Protein AF-A0AB36DTV5-F1 (afdb_monomer)

Secondary structure (DSSP, 8-state):
-----------THHHHHHHHHHHHHHHHHHHHHTHHHHHHTTTT-HHHHHHHHHHHHHHHHHHT-TT--HHHHHHHHHHHHHHHHHHHHHHHHHHHHTHHHHHHHHHHHHHHTTHHHHHHTT-SGGGHHHHHHHHHHHHHHHHHHHH-SS-SSSPPPPHHHHHHHHHHHHHHHHTHHHHHHHHHHHHHS-EEE---GGGEES--SSSSSSPPSS------SS--PEEETTEEE----SS----EE--SSSPPEE-S--TTS-GGG-PPPP-----B---STT-EEEEEEEE-S-SEEEEEEEEE-SSTT--B--EEEETT--SPEEPP-SS-SSSS-S---TT--EEEEEEEES--SEEEEEEEEPPTT-BPPEE--EEEES-SSSSHHHHHHHHHHHHHHHHHTT--

Mean predicted aligned error: 14.03 Å

Solvent-accessible surface area (backbone atoms only — not comparable to full-atom values): 23796 Å² total; per-residue (Å²): 131,86,87,83,88,75,82,82,77,88,75,63,70,62,60,52,53,53,50,50,36,51,52,47,50,52,53,40,49,56,57,55,71,43,46,64,72,61,43,63,78,26,68,54,26,40,35,59,28,50,55,47,50,50,40,49,52,53,35,45,59,54,70,73,45,91,86,68,51,58,64,58,48,49,50,37,38,53,51,38,56,49,45,55,55,50,46,54,49,49,52,53,53,49,44,69,78,36,46,67,37,54,52,28,51,52,52,34,56,57,59,57,69,46,47,64,64,59,53,64,74,36,74,54,74,49,30,44,46,50,41,53,55,51,50,53,41,53,48,60,41,49,53,52,64,72,50,20,67,35,34,75,70,77,80,55,72,54,38,67,59,42,42,46,39,40,46,54,41,51,58,49,59,76,42,41,68,61,40,51,50,49,11,48,38,22,62,78,50,56,49,77,41,76,68,57,76,88,36,52,42,63,69,49,78,84,70,66,50,85,75,69,70,78,78,70,100,63,81,73,93,63,85,79,68,45,74,68,79,96,46,80,43,71,79,94,71,66,70,86,73,99,57,55,61,50,88,65,101,74,62,46,76,55,70,98,77,71,93,85,72,80,76,88,69,74,72,87,81,80,93,81,73,62,75,50,59,51,81,47,90,78,16,32,42,52,46,77,48,78,38,35,35,45,49,42,34,28,42,34,27,43,41,40,55,87,48,70,84,55,55,37,30,43,26,35,25,59,59,91,44,87,66,74,43,76,59,67,35,73,97,50,98,55,82,43,39,80,49,58,52,96,89,48,83,43,69,39,71,42,81,44,71,77,55,48,83,36,74,39,40,37,39,36,37,52,49,90,94,38,39,43,46,34,37,41,47,35,34,35,22,52,54,92,72,87,45,63,70,52,54,46,42,59,59,41,47,60,53,46,55,62,52,58,70,72,78,113

Nearest PDB structures (foldseek):
  5by3-assembly1_A  TM=5.494E-01  e=1.266E-03  Bacteroides thetaiotaomicron VPI-5482
  6ueh-assembly1_A  TM=5.406E-01  e=1.495E-03  metagenome
  6za2-assembly1_A  TM=4.909E-01  e=7.029E-03  Porphyromonas gingivalis ATCC 33277
  6za2-assembly1_B  TM=4.774E-01  e=4.274E-03  Porphyromonas gingivalis ATCC 33277
  4xup-assembly1_A  TM=4.650E-01  e=4.696E-01  Paenibacillus barcinonensis

InterPro domains:
  IPR008692 Haemagglutinin, Mycoplasma [PF05692] (190-335)

Foldseek 3Di:
DDDDDDDPDDPCPPVVQVVLLVVLLVLLVVLLVCLVVLLVVCLLAVQLSVQLVVLSVVLVVQSPDPPDGSVSSVVSSVSNVVSSVVSVVVVVVLCVVPVLQVVLLVLLVVLLVCLCVQLVVQPDQFQVLLSVVLVVLSVQSVVLSVCGQHHSDDDGDDSVSSNVSSCVNVVSSVCVVVLVVQSVCQAPHWDWFFFDPVQKDPQDPVNVDDDWQPDDLDPDPDDDWDDDDPDTDDDDDGDDDPFDWDDDPDTDTDDPDDDDDDPPDPDDDDDFGDWDWQADDPMKGKDKDWHSTPQKKKKKWWWFAPDQPFQAWKWKDKAPRPDTHTFDFDDDPPRHDGGDDSPDTGMTIDMHGRDDHTMMMMMMDTPPPGTHITIGIMIMHRDDDPPPVVVCCVVVVVVVVVVVVNVD

Structure (mmCIF, N/CA/C/O backbone):
data_AF-A0AB36DTV5-F1
#
_entry.id   AF-A0AB36DTV5-F1
#
loop_
_atom_site.group_PDB
_atom_site.id
_atom_site.type_symbol
_atom_site.label_atom_id
_atom_site.label_alt_id
_atom_site.label_comp_id
_atom_site.label_asym_id
_atom_site.label_entity_id
_atom_site.label_seq_id
_atom_site.pdbx_PDB_ins_code
_atom_site.Cartn_x
_atom_site.Cartn_y
_atom_site.Cartn_z
_atom_site.occupancy
_atom_site.B_iso_or_equiv
_atom_site.auth_seq_id
_atom_site.auth_comp_id
_atom_site.auth_asym_id
_atom_site.auth_atom_id
_atom_site.pdbx_PDB_model_num
ATOM 1 N N . MET A 1 1 ? -66.878 4.041 83.304 1.00 36.97 1 MET A N 1
ATOM 2 C CA . MET A 1 1 ? -67.177 2.780 82.594 1.00 36.97 1 MET A CA 1
ATOM 3 C C . MET A 1 1 ? -67.131 3.068 81.104 1.00 36.97 1 MET A C 1
ATOM 5 O O . MET A 1 1 ? -67.757 4.046 80.732 1.00 36.97 1 MET A O 1
ATOM 9 N N . ASN A 1 2 ? -66.388 2.243 80.349 1.00 41.34 2 ASN A N 1
ATOM 10 C CA . ASN A 1 2 ? -66.365 2.016 78.887 1.00 41.34 2 ASN A CA 1
ATOM 11 C C . ASN A 1 2 ? -66.305 3.250 77.961 1.00 41.34 2 ASN A C 1
ATOM 13 O O . ASN A 1 2 ? -67.138 4.134 78.042 1.00 41.34 2 ASN A O 1
ATOM 17 N N . GLY A 1 3 ? -65.364 3.385 77.027 1.00 46.09 3 GLY A N 1
ATOM 18 C CA . GLY A 1 3 ? -64.734 2.364 76.187 1.00 46.09 3 GLY A CA 1
ATOM 19 C C . GLY A 1 3 ? -65.047 2.725 74.730 1.00 46.09 3 GLY A C 1
ATOM 20 O O . GLY A 1 3 ? -66.216 2.868 74.387 1.00 46.09 3 GLY A O 1
ATOM 21 N N . GLY A 1 4 ? -64.024 2.921 73.899 1.00 38.12 4 GLY A N 1
ATOM 22 C CA . GLY A 1 4 ? -64.195 3.335 72.503 1.00 38.12 4 GLY A CA 1
ATOM 23 C C . GLY A 1 4 ? -62.868 3.626 71.816 1.00 38.12 4 GLY A C 1
ATOM 24 O O . GLY A 1 4 ? -62.626 4.745 71.382 1.00 38.12 4 GLY A O 1
ATOM 25 N N . ASP A 1 5 ? -62.000 2.619 71.794 1.00 51.59 5 ASP A N 1
ATOM 26 C CA . ASP A 1 5 ? -60.776 2.571 71.004 1.00 51.59 5 ASP A CA 1
ATOM 27 C C . ASP A 1 5 ? -61.141 2.143 69.573 1.00 51.59 5 ASP A C 1
ATOM 29 O O . ASP A 1 5 ? -61.603 1.022 69.362 1.00 51.59 5 ASP A O 1
ATOM 33 N N . THR A 1 6 ? -60.972 3.034 68.595 1.00 44.75 6 THR A N 1
ATOM 34 C CA . THR A 1 6 ? -60.858 2.662 67.176 1.00 44.75 6 THR A CA 1
ATOM 35 C C . THR A 1 6 ? -59.797 3.533 66.517 1.00 44.75 6 THR A C 1
ATOM 37 O O . THR A 1 6 ? -60.086 4.524 65.845 1.00 44.75 6 THR A O 1
ATOM 40 N N . ASN A 1 7 ? -58.546 3.140 66.732 1.00 41.72 7 ASN A N 1
ATOM 41 C CA . ASN A 1 7 ? -57.422 3.473 65.873 1.00 41.72 7 ASN A CA 1
ATOM 42 C C . ASN A 1 7 ? -57.730 3.040 64.422 1.00 41.72 7 ASN A C 1
ATOM 44 O O . ASN A 1 7 ? -58.005 1.863 64.171 1.00 41.72 7 ASN A O 1
ATOM 48 N N . ALA A 1 8 ? -57.698 3.972 63.466 1.00 47.75 8 ALA A N 1
ATOM 49 C CA . ALA A 1 8 ? -57.822 3.641 62.050 1.00 47.75 8 ALA A CA 1
ATOM 50 C C . ALA A 1 8 ? -56.498 3.032 61.571 1.00 47.75 8 ALA A C 1
ATOM 52 O O . ALA A 1 8 ? -55.472 3.705 61.487 1.00 47.75 8 ALA A O 1
ATOM 53 N N . GLY A 1 9 ? -56.542 1.727 61.306 1.00 42.78 9 GLY A N 1
ATOM 54 C CA . GLY A 1 9 ? -55.411 0.917 60.884 1.00 42.78 9 GLY A CA 1
ATOM 55 C C . GLY A 1 9 ? -54.613 1.529 59.732 1.00 42.78 9 GLY A C 1
ATOM 56 O O . GLY A 1 9 ? -55.143 1.936 58.701 1.00 42.78 9 GLY A O 1
ATOM 57 N N . ASN A 1 10 ? -53.302 1.531 59.935 1.00 47.00 10 ASN A N 1
ATOM 58 C CA . ASN A 1 10 ? -52.252 1.831 58.979 1.00 47.00 10 ASN A CA 1
ATOM 59 C C . ASN A 1 10 ? -52.317 0.868 57.770 1.00 47.00 10 ASN A C 1
ATOM 61 O O . ASN A 1 10 ? -51.747 -0.220 57.804 1.00 47.00 10 ASN A O 1
ATOM 65 N N . GLY A 1 11 ? -53.033 1.258 56.711 1.00 46.38 11 GLY A N 1
ATOM 66 C CA . GLY A 1 11 ? -53.154 0.510 55.449 1.00 46.38 11 GLY A CA 1
ATOM 67 C C . GLY A 1 11 ? -52.071 0.813 54.399 1.00 46.38 11 GLY A C 1
ATOM 68 O O . GLY A 1 11 ? -52.113 0.256 53.309 1.00 46.38 11 GLY A O 1
ATOM 69 N N . GLY A 1 12 ? -51.092 1.680 54.692 1.00 51.25 12 GLY A N 1
ATOM 70 C CA . GLY A 1 12 ? -50.148 2.224 53.697 1.00 51.25 12 GLY A CA 1
ATOM 71 C C . GLY A 1 12 ? -48.904 1.379 53.378 1.00 51.25 12 GLY A C 1
ATOM 72 O O . GLY A 1 12 ? -48.057 1.806 52.594 1.00 51.25 12 GLY A O 1
ATOM 73 N N . GLY A 1 13 ? -48.745 0.198 53.984 1.00 56.84 13 GLY A N 1
ATOM 74 C CA . GLY A 1 13 ? -47.516 -0.601 53.856 1.00 56.84 13 GLY A CA 1
ATOM 75 C C . GLY A 1 13 ? -47.306 -1.249 52.480 1.00 56.84 13 GLY A C 1
ATOM 76 O O . GLY A 1 13 ? -46.171 -1.346 52.016 1.00 56.84 13 GLY A O 1
ATOM 77 N N . MET A 1 14 ? -48.386 -1.672 51.812 1.00 56.47 14 MET A N 1
ATOM 78 C CA . MET A 1 14 ? -48.317 -2.396 50.532 1.00 56.47 14 MET A CA 1
ATOM 79 C C . MET A 1 14 ? -48.154 -1.451 49.331 1.00 56.47 14 MET A C 1
ATOM 81 O O . MET A 1 14 ? -47.335 -1.721 48.451 1.00 56.47 14 MET A O 1
ATOM 85 N N . ASP A 1 15 ? -48.852 -0.309 49.340 1.00 67.31 15 ASP A N 1
ATOM 86 C CA . ASP A 1 15 ? -48.780 0.696 48.270 1.00 67.31 15 ASP A CA 1
ATOM 87 C C . ASP A 1 15 ? -47.385 1.324 48.164 1.00 67.31 15 ASP A C 1
ATOM 89 O O . ASP A 1 15 ? -46.863 1.495 47.063 1.00 67.31 15 ASP A O 1
ATOM 93 N N . ASN A 1 16 ? -46.724 1.585 49.297 1.00 83.69 16 ASN A N 1
ATOM 94 C CA . ASN A 1 16 ? -45.365 2.130 49.311 1.00 83.69 16 ASN A CA 1
ATOM 95 C C . ASN A 1 16 ? -44.334 1.133 48.741 1.00 83.69 16 ASN A C 1
ATOM 97 O O . ASN A 1 16 ? -43.456 1.516 47.971 1.00 83.69 16 ASN A O 1
ATOM 101 N N . ALA A 1 17 ? -44.453 -0.162 49.057 1.00 85.12 17 ALA A N 1
ATOM 102 C CA . ALA A 1 17 ? -43.546 -1.190 48.538 1.00 85.12 17 ALA A CA 1
ATOM 103 C C . ALA A 1 17 ? -43.714 -1.403 47.022 1.00 85.12 17 ALA A C 1
ATOM 105 O O . ALA A 1 17 ? -42.722 -1.512 46.297 1.00 85.12 17 ALA A O 1
ATOM 106 N N . ALA A 1 18 ? -44.958 -1.410 46.531 1.00 86.69 18 ALA A N 1
ATOM 107 C CA . ALA A 1 18 ? -45.256 -1.512 45.104 1.00 86.69 18 ALA A CA 1
ATOM 108 C C . ALA A 1 18 ? -44.757 -0.283 44.322 1.00 86.69 18 ALA A C 1
ATOM 110 O O . ALA A 1 18 ? -44.141 -0.433 43.263 1.00 86.69 18 ALA A O 1
ATOM 111 N N . GLN A 1 19 ? -44.950 0.924 44.865 1.00 90.19 19 GLN A N 1
ATOM 112 C CA . GLN A 1 19 ? -44.425 2.163 44.283 1.00 90.19 19 GLN A CA 1
ATOM 113 C C . GLN A 1 19 ? -42.893 2.172 44.241 1.00 90.19 19 GLN A C 1
ATOM 115 O O . GLN A 1 19 ? -42.313 2.513 43.210 1.00 90.19 19 GLN A O 1
ATOM 120 N N . GLN A 1 20 ? -42.226 1.742 45.316 1.00 91.50 20 GLN A N 1
ATOM 121 C CA . GLN A 1 20 ? -40.767 1.618 45.349 1.00 91.50 20 GLN A CA 1
ATOM 122 C C . GLN A 1 20 ? -40.258 0.620 44.307 1.00 91.50 20 GLN A C 1
ATOM 124 O O . GLN A 1 20 ? -39.312 0.931 43.586 1.00 91.50 20 GLN A O 1
ATOM 129 N N . LEU A 1 21 ? -40.902 -0.547 44.179 1.00 91.69 21 LEU A N 1
ATOM 130 C CA . LEU A 1 21 ? -40.542 -1.552 43.178 1.00 91.69 21 LEU A CA 1
ATOM 131 C C . LEU A 1 21 ? -40.695 -1.012 41.746 1.00 91.69 21 LEU A C 1
ATOM 133 O O . LEU A 1 21 ? -39.813 -1.209 40.906 1.00 91.69 21 LEU A O 1
ATOM 137 N N . ALA A 1 22 ? -41.791 -0.303 41.467 1.00 91.69 22 ALA A N 1
ATOM 138 C CA . ALA A 1 22 ? -42.023 0.335 40.174 1.00 91.69 22 ALA A CA 1
ATOM 139 C C . ALA A 1 22 ? -40.974 1.421 39.877 1.00 91.69 22 ALA A C 1
ATOM 141 O O . ALA A 1 22 ? -40.427 1.464 38.776 1.00 91.69 22 ALA A O 1
ATOM 142 N N . ALA A 1 23 ? -40.636 2.253 40.865 1.00 93.62 23 ALA A N 1
ATOM 143 C CA . ALA A 1 23 ? -39.630 3.300 40.720 1.00 93.62 23 ALA A CA 1
ATOM 144 C C . ALA A 1 23 ? -38.240 2.728 40.393 1.00 93.62 23 ALA A C 1
ATOM 146 O O . ALA A 1 23 ? -37.587 3.197 39.457 1.00 93.62 23 ALA A O 1
ATOM 147 N N . VAL A 1 24 ? -37.797 1.679 41.101 1.00 95.00 24 VAL A N 1
ATOM 148 C CA . VAL A 1 24 ? -36.484 1.061 40.837 1.00 95.00 24 VAL A CA 1
ATOM 149 C C . VAL A 1 24 ? -36.446 0.332 39.491 1.00 95.00 24 VAL A C 1
ATOM 151 O O . VAL A 1 24 ? -35.421 0.376 38.810 1.00 95.00 24 VAL A O 1
ATOM 154 N N . ARG A 1 25 ? -37.566 -0.266 39.050 1.00 94.50 25 ARG A N 1
ATOM 155 C CA . ARG A 1 25 ? -37.704 -0.850 37.703 1.00 94.50 25 ARG A CA 1
ATOM 156 C C . ARG A 1 25 ? -37.562 0.199 36.611 1.00 94.50 25 ARG A C 1
ATOM 158 O O . ARG A 1 25 ? -36.800 -0.011 35.668 1.00 94.50 25 ARG A O 1
ATOM 165 N N . THR A 1 26 ? -38.247 1.331 36.753 1.00 95.94 26 THR A N 1
ATOM 166 C CA . THR A 1 26 ? -38.137 2.454 35.814 1.00 95.94 26 THR A CA 1
ATOM 167 C C . THR A 1 26 ? -36.702 2.966 35.749 1.00 95.94 26 THR A C 1
ATOM 169 O O . THR A 1 26 ? -36.162 3.132 34.660 1.00 95.94 26 THR A O 1
ATOM 172 N N . ALA A 1 27 ? -36.041 3.140 36.897 1.00 97.25 27 ALA A N 1
ATOM 173 C CA . ALA A 1 27 ? -34.662 3.619 36.938 1.00 97.25 27 ALA A CA 1
ATOM 174 C C . ALA A 1 27 ? -33.673 2.649 36.262 1.00 97.25 27 ALA A C 1
ATOM 176 O O . ALA A 1 27 ? -32.831 3.086 35.476 1.00 97.25 27 ALA A O 1
ATOM 177 N N . LEU A 1 28 ? -33.791 1.339 36.518 1.00 97.50 28 LEU A N 1
ATOM 178 C CA . LEU A 1 28 ? -32.968 0.327 35.847 1.00 97.50 28 LEU A CA 1
ATOM 179 C C . LEU A 1 28 ? -33.251 0.274 34.338 1.00 97.50 28 LEU A C 1
ATOM 181 O O . LEU A 1 28 ? -32.319 0.172 33.546 1.00 97.50 28 LEU A O 1
ATOM 185 N N . THR A 1 29 ? -34.517 0.397 33.934 1.00 97.69 29 THR A N 1
ATOM 186 C CA . THR A 1 29 ? -34.919 0.440 32.518 1.00 97.69 29 THR A CA 1
ATOM 187 C C . THR A 1 29 ? -34.280 1.626 31.800 1.00 97.69 29 THR A C 1
ATOM 189 O O . THR A 1 29 ? -33.669 1.450 30.751 1.00 97.69 29 THR A O 1
ATOM 192 N N . THR A 1 30 ? -34.351 2.827 32.383 1.00 98.25 30 THR A N 1
ATOM 193 C CA . THR A 1 30 ? -33.691 4.025 31.840 1.00 98.25 30 THR A CA 1
ATOM 194 C C . THR A 1 30 ? -32.189 3.812 31.689 1.00 98.25 30 THR A C 1
ATOM 196 O O . THR A 1 30 ? -31.621 4.151 30.651 1.00 98.25 30 THR A O 1
ATOM 199 N N . LEU A 1 31 ? -31.546 3.204 32.690 1.00 98.12 31 LEU A N 1
ATOM 200 C CA . LEU A 1 31 ? -30.121 2.905 32.625 1.00 98.12 31 LEU A CA 1
ATOM 201 C C . LEU A 1 31 ? -29.808 1.908 31.504 1.00 98.12 31 LEU A C 1
ATOM 203 O O . LEU A 1 31 ? -28.896 2.151 30.724 1.00 98.12 31 LEU A O 1
ATOM 207 N N . ILE A 1 32 ? -30.584 0.835 31.351 1.00 98.31 32 ILE A N 1
ATOM 208 C CA . ILE A 1 32 ? -30.417 -0.136 30.258 1.00 98.31 32 ILE A CA 1
ATOM 209 C C . ILE A 1 32 ? -30.626 0.521 28.887 1.00 98.31 32 ILE A C 1
ATOM 211 O O . ILE A 1 32 ? -29.872 0.242 27.958 1.00 98.31 32 ILE A O 1
ATOM 215 N N . ASN A 1 33 ? -31.578 1.448 28.763 1.00 98.19 33 ASN A N 1
ATOM 216 C CA . ASN A 1 33 ? -31.827 2.174 27.516 1.00 98.19 33 ASN A CA 1
ATOM 217 C C . ASN A 1 33 ? -30.647 3.072 27.093 1.00 98.19 33 ASN A C 1
ATOM 219 O O . ASN A 1 33 ? -30.537 3.405 25.917 1.00 98.19 33 ASN A O 1
ATOM 223 N N . SER A 1 34 ? -29.723 3.411 28.004 1.00 97.44 34 SER A N 1
ATOM 224 C CA . SER A 1 34 ? -28.478 4.127 27.665 1.00 97.44 34 SER A CA 1
ATOM 225 C C . SER A 1 34 ? -27.406 3.254 26.987 1.00 97.44 34 SER A C 1
ATOM 227 O O . SER A 1 34 ? -26.363 3.769 26.584 1.00 97.44 34 SER A O 1
ATOM 229 N N . ARG A 1 35 ? -27.637 1.936 26.852 1.00 98.19 35 ARG A N 1
ATOM 230 C CA . ARG A 1 35 ? -26.653 0.953 26.364 1.00 98.19 35 ARG A CA 1
ATOM 231 C C . ARG A 1 35 ? -25.946 1.376 25.084 1.00 98.19 35 ARG A C 1
ATOM 233 O O . ARG A 1 35 ? -24.719 1.349 25.052 1.00 98.19 35 ARG A O 1
ATOM 240 N N . THR A 1 36 ? -26.683 1.742 24.037 1.00 97.19 36 THR A N 1
ATOM 241 C CA . THR A 1 36 ? -26.086 2.082 22.734 1.00 97.19 36 THR A CA 1
ATOM 242 C C . THR A 1 36 ? -25.117 3.251 22.874 1.00 97.19 36 THR A C 1
ATOM 244 O O . THR A 1 36 ? -23.942 3.101 22.562 1.00 97.19 36 THR A O 1
ATOM 247 N N . GLN A 1 37 ? -25.568 4.355 23.477 1.00 96.38 37 GLN A N 1
ATOM 248 C CA . GLN A 1 37 ? -24.747 5.548 23.687 1.00 96.38 37 GLN A CA 1
ATOM 249 C C . GLN A 1 37 ? -23.473 5.239 24.482 1.00 96.38 37 GLN A C 1
ATOM 251 O O . GLN A 1 37 ? -22.396 5.699 24.117 1.00 96.38 37 GLN A O 1
ATOM 256 N N . ASN A 1 38 ? -23.578 4.443 25.547 1.00 96.00 38 ASN A N 1
ATOM 257 C CA . ASN A 1 38 ? -22.419 4.132 26.380 1.00 96.00 38 ASN A CA 1
ATOM 258 C C . ASN A 1 38 ? -21.467 3.144 25.699 1.00 96.00 38 ASN A C 1
ATOM 260 O O . ASN A 1 38 ? -20.258 3.306 25.796 1.00 96.00 38 ASN A O 1
ATOM 264 N N . THR A 1 39 ? -21.978 2.138 24.988 1.00 96.81 39 THR A N 1
ATOM 265 C CA . THR A 1 39 ? -21.132 1.141 24.307 1.00 96.81 39 THR A CA 1
ATOM 266 C C . THR A 1 39 ? -20.447 1.689 23.053 1.00 96.81 39 THR A C 1
ATOM 268 O O . THR A 1 39 ? -19.324 1.276 22.762 1.00 96.81 39 THR A O 1
ATOM 271 N N . GLU A 1 40 ? -21.051 2.646 22.341 1.00 96.62 40 GLU A N 1
ATOM 272 C CA . GLU A 1 40 ? -20.458 3.290 21.156 1.00 96.62 40 GLU A CA 1
ATOM 273 C C . GLU A 1 40 ? -19.168 4.066 21.473 1.00 96.62 40 GLU A C 1
ATOM 275 O O . GLU A 1 40 ? -18.277 4.161 20.630 1.00 96.62 40 GLU A O 1
ATOM 280 N N . LEU A 1 41 ? -18.999 4.541 22.711 1.00 96.81 41 LEU A N 1
ATOM 281 C CA . LEU A 1 41 ? -17.781 5.230 23.164 1.00 96.81 41 LEU A CA 1
ATOM 282 C C . LEU A 1 41 ? -16.536 4.328 23.210 1.00 96.81 41 LEU A C 1
ATOM 284 O O . LEU A 1 41 ? -15.420 4.835 23.357 1.00 96.81 41 LEU A O 1
ATOM 288 N N . TYR A 1 42 ? -16.723 3.009 23.114 1.00 97.81 42 TYR A N 1
ATOM 289 C CA . TYR A 1 42 ? -15.676 2.002 23.285 1.00 97.81 42 TYR A CA 1
ATOM 290 C C . TYR A 1 42 ? -15.497 1.107 22.051 1.00 97.81 42 TYR A C 1
ATOM 292 O O . TYR A 1 42 ? -14.882 0.052 22.158 1.00 97.81 42 TYR A O 1
ATOM 300 N N . VAL A 1 43 ? -15.989 1.509 20.872 1.00 96.06 43 VAL A N 1
ATOM 301 C CA . VAL A 1 43 ? -15.868 0.714 19.627 1.00 96.06 43 VAL A CA 1
ATOM 302 C C . VAL A 1 43 ? -14.422 0.393 19.237 1.00 96.06 43 VAL A C 1
ATOM 304 O O . VAL A 1 43 ? -14.162 -0.660 18.669 1.00 96.06 43 VAL A O 1
ATOM 307 N N . ASP A 1 44 ? -13.471 1.264 19.584 1.00 97.69 44 ASP A N 1
ATOM 308 C CA . ASP A 1 44 ? -12.039 1.023 19.372 1.00 97.69 44 ASP A CA 1
ATOM 309 C C . ASP A 1 44 ? -11.400 0.178 20.499 1.00 97.69 44 ASP A C 1
ATOM 311 O O . ASP A 1 44 ? -10.215 -0.120 20.432 1.00 97.69 44 ASP A O 1
ATOM 315 N N . TYR A 1 45 ? -12.149 -0.223 21.530 1.00 97.62 45 TYR A N 1
ATOM 316 C CA . TYR A 1 45 ? -11.672 -0.966 22.705 1.00 97.62 45 TYR A CA 1
ATOM 317 C C . TYR A 1 45 ? -12.571 -2.181 22.955 1.00 97.62 45 TYR A C 1
ATOM 319 O O . TYR A 1 45 ? -13.264 -2.268 23.970 1.00 97.62 45 TYR A O 1
ATOM 327 N N . THR A 1 46 ? -12.620 -3.105 21.998 1.00 97.06 46 THR A N 1
ATOM 328 C CA . THR A 1 46 ? -13.658 -4.151 21.954 1.00 97.06 46 THR A CA 1
ATOM 329 C C . THR A 1 46 ? -13.725 -5.033 23.203 1.00 97.06 46 THR A C 1
ATOM 331 O O . THR A 1 46 ? -14.813 -5.459 23.574 1.00 97.06 46 THR A O 1
ATOM 334 N N . LYS A 1 47 ? -12.620 -5.264 23.916 1.00 97.50 47 LYS A N 1
ATOM 335 C CA . LYS A 1 47 ? -12.604 -5.989 25.197 1.00 97.50 47 LYS A CA 1
ATOM 336 C C . LYS A 1 47 ? -13.247 -5.204 26.345 1.00 97.50 47 LYS A C 1
ATOM 338 O O . LYS A 1 47 ? -14.035 -5.763 27.115 1.00 97.50 47 LYS A O 1
ATOM 343 N N . ILE A 1 48 ? -12.945 -3.911 26.453 1.00 97.94 48 ILE A N 1
ATOM 344 C CA . ILE A 1 48 ? -13.615 -2.999 27.394 1.00 97.94 48 ILE A CA 1
ATOM 345 C C . ILE A 1 48 ? -15.110 -2.915 27.047 1.00 97.94 48 ILE A C 1
ATOM 347 O O . ILE A 1 48 ? -15.959 -3.057 27.929 1.00 97.94 48 ILE A O 1
ATOM 351 N N . GLN A 1 49 ? -15.441 -2.776 25.760 1.00 98.12 49 GLN A N 1
ATOM 352 C CA . GLN A 1 49 ? -16.819 -2.742 25.270 1.00 98.12 49 GLN A CA 1
ATOM 353 C C . GLN A 1 49 ? -17.588 -4.034 25.589 1.00 98.12 49 GLN A C 1
ATOM 355 O O . GLN A 1 49 ? -18.714 -3.964 26.075 1.00 98.12 49 GLN A O 1
ATOM 360 N N . ASP A 1 50 ? -16.988 -5.204 25.360 1.00 97.75 50 ASP A N 1
ATOM 361 C CA . ASP A 1 50 ? -17.580 -6.518 25.646 1.00 97.75 50 ASP A CA 1
ATOM 362 C C . ASP A 1 50 ? -17.893 -6.689 27.140 1.00 97.75 50 ASP A C 1
ATOM 364 O O . ASP A 1 50 ? -18.968 -7.165 27.511 1.00 97.75 50 ASP A O 1
ATOM 368 N N . THR A 1 51 ? -16.999 -6.219 28.014 1.00 97.38 51 THR A N 1
ATOM 369 C CA . THR A 1 51 ? -17.228 -6.222 29.467 1.00 97.38 51 THR A CA 1
ATOM 370 C C . THR A 1 51 ? -18.455 -5.384 29.839 1.00 97.38 51 THR A C 1
ATOM 372 O O . THR A 1 51 ? -19.307 -5.838 30.607 1.00 97.38 51 THR A O 1
ATOM 375 N N . LEU A 1 52 ? -18.587 -4.188 29.256 1.00 98.44 52 LEU A N 1
ATOM 376 C CA . LEU A 1 52 ? -19.746 -3.322 29.472 1.00 98.44 52 LEU A CA 1
ATOM 377 C C . LEU A 1 52 ? -21.036 -3.945 28.914 1.00 98.44 52 LEU A C 1
ATOM 379 O O . LEU A 1 52 ? -22.070 -3.934 29.582 1.00 98.44 52 LEU A O 1
ATOM 383 N N . VAL A 1 53 ? -20.979 -4.533 27.717 1.00 98.31 53 VAL A N 1
ATOM 384 C CA . VAL A 1 53 ? -22.104 -5.246 27.092 1.00 98.31 53 VAL A CA 1
ATOM 385 C C . VAL A 1 53 ? -22.615 -6.370 27.996 1.00 98.31 53 VAL A C 1
ATOM 387 O O . VAL A 1 53 ? -23.815 -6.431 28.262 1.00 98.31 53 VAL A O 1
ATOM 390 N N . LYS A 1 54 ? -21.719 -7.192 28.553 1.00 98.25 54 LYS A N 1
ATOM 391 C CA . LYS A 1 54 ? -22.080 -8.262 29.496 1.00 98.25 54 LYS A CA 1
ATOM 392 C C . LYS A 1 54 ? -22.735 -7.731 30.771 1.00 98.25 54 LYS A C 1
ATOM 394 O O . LYS A 1 54 ? -23.658 -8.361 31.283 1.00 98.25 54 LYS A O 1
ATOM 399 N N . ALA A 1 55 ? -22.303 -6.573 31.273 1.00 98.44 55 ALA A N 1
ATOM 400 C CA . ALA A 1 55 ? -22.940 -5.934 32.424 1.00 98.44 55 ALA A CA 1
ATOM 401 C C . ALA A 1 55 ? -24.375 -5.476 32.106 1.00 98.44 55 ALA A C 1
ATOM 403 O O . ALA A 1 55 ? -25.284 -5.696 32.910 1.00 98.44 55 ALA A O 1
ATOM 404 N N . TYR A 1 56 ? -24.599 -4.901 30.920 1.00 98.69 56 TYR A N 1
ATOM 405 C CA . TYR A 1 56 ? -25.943 -4.566 30.442 1.00 98.69 56 TYR A CA 1
ATOM 406 C C . TYR A 1 56 ? -26.830 -5.803 30.281 1.00 98.69 56 TYR A C 1
ATOM 408 O O . TYR A 1 56 ? -27.983 -5.783 30.714 1.00 98.69 56 TYR A O 1
ATOM 416 N N . ASP A 1 57 ? -26.305 -6.880 29.695 1.00 98.31 57 ASP A N 1
ATOM 417 C CA . ASP A 1 57 ? -27.051 -8.128 29.510 1.00 98.31 57 ASP A CA 1
ATOM 418 C C . ASP A 1 57 ? -27.422 -8.760 30.860 1.00 98.31 57 ASP A C 1
ATOM 420 O O . ASP A 1 57 ? -28.574 -9.143 31.067 1.00 98.31 57 ASP A O 1
ATOM 424 N N . ALA A 1 58 ? -26.498 -8.779 31.826 1.00 98.06 58 ALA A N 1
ATOM 425 C CA . ALA A 1 58 ? -26.769 -9.252 33.183 1.00 98.06 58 ALA A CA 1
ATOM 426 C C . ALA A 1 58 ? -27.854 -8.418 33.886 1.00 98.06 58 ALA A C 1
ATOM 428 O O . ALA A 1 58 ? -28.771 -8.972 34.495 1.00 98.06 58 ALA A O 1
ATOM 429 N N . ALA A 1 59 ? -27.796 -7.090 33.769 1.00 98.00 59 ALA A N 1
ATOM 430 C CA . ALA A 1 59 ? -28.808 -6.198 34.329 1.00 98.00 59 ALA A CA 1
ATOM 431 C C . ALA A 1 59 ? -30.191 -6.405 33.687 1.00 98.00 59 ALA A C 1
ATOM 433 O O . ALA A 1 59 ? -31.206 -6.385 34.387 1.00 98.00 59 ALA A O 1
ATOM 434 N N . LYS A 1 60 ? -30.235 -6.655 32.372 1.00 97.06 60 LYS A N 1
ATOM 435 C CA . LYS A 1 60 ? -31.471 -6.971 31.650 1.00 97.06 60 LYS A CA 1
ATOM 436 C C . LYS A 1 60 ? -32.074 -8.307 32.086 1.00 97.06 60 LYS A C 1
ATOM 438 O O . LYS A 1 60 ? -33.277 -8.362 32.320 1.00 97.06 60 LYS A O 1
ATOM 443 N N . ILE A 1 61 ? -31.256 -9.347 32.259 1.00 96.25 61 ILE A N 1
ATOM 444 C CA . ILE A 1 61 ? -31.710 -10.652 32.771 1.00 96.25 61 ILE A CA 1
ATOM 445 C C . ILE A 1 61 ? -32.387 -10.494 34.135 1.00 96.25 61 ILE A C 1
ATOM 447 O O . ILE A 1 61 ? -33.417 -11.117 34.388 1.00 96.25 61 ILE A O 1
ATOM 451 N N . VAL A 1 62 ? -31.832 -9.644 35.007 1.00 95.69 62 VAL A N 1
ATOM 452 C CA . VAL A 1 62 ? -32.484 -9.304 36.273 1.00 95.69 62 VAL A CA 1
ATOM 453 C C . VAL A 1 62 ? -33.805 -8.586 35.986 1.00 95.69 62 VAL A C 1
ATOM 455 O O . VAL A 1 62 ? -34.845 -9.086 36.386 1.00 95.69 62 VAL A O 1
ATOM 458 N N . LEU A 1 63 ? -33.821 -7.476 35.244 1.00 94.50 63 LEU A N 1
ATOM 459 C CA . LEU A 1 63 ? -35.055 -6.715 34.987 1.00 94.50 63 LEU A CA 1
ATOM 460 C C . LEU A 1 63 ? -36.220 -7.570 34.442 1.00 94.50 63 LEU A C 1
ATOM 462 O O . LEU A 1 63 ? -37.361 -7.371 34.863 1.00 94.50 63 LEU A O 1
ATOM 466 N N . ASP A 1 64 ? -35.931 -8.519 33.549 1.00 93.12 64 ASP A N 1
ATOM 467 C CA . ASP A 1 64 ? -36.929 -9.380 32.905 1.00 93.12 64 ASP A CA 1
ATOM 468 C C . ASP A 1 64 ? -37.509 -10.461 33.849 1.00 93.12 64 ASP A C 1
ATOM 470 O O . ASP A 1 64 ? -38.522 -11.089 33.532 1.00 93.12 64 ASP A O 1
ATOM 474 N N . ASN A 1 65 ? -36.913 -10.685 35.027 1.00 90.31 65 ASN A N 1
ATOM 475 C CA . ASN A 1 65 ? -37.406 -11.662 35.996 1.00 90.31 65 ASN A CA 1
ATOM 476 C C . ASN A 1 65 ? -38.618 -11.115 36.784 1.00 90.31 65 ASN A C 1
ATOM 478 O O . ASN A 1 65 ? -38.563 -10.104 37.495 1.00 90.31 65 ASN A O 1
ATOM 482 N N . THR A 1 66 ? -39.744 -11.822 36.673 1.00 75.75 66 THR A N 1
ATOM 483 C CA . THR A 1 66 ? -41.045 -11.411 37.217 1.00 75.75 66 THR A CA 1
ATOM 484 C C . THR A 1 66 ? -41.184 -11.597 38.730 1.00 75.75 66 THR A C 1
ATOM 486 O O . THR A 1 66 ? -42.086 -10.999 39.310 1.00 75.75 66 THR A O 1
ATOM 489 N N . VAL A 1 67 ? -40.286 -12.350 39.380 1.00 82.25 67 VAL A N 1
ATOM 490 C CA . VAL A 1 67 ? -40.369 -12.729 40.810 1.00 82.25 67 VAL A CA 1
ATOM 491 C C . VAL A 1 67 ? -39.399 -11.922 41.692 1.00 82.25 67 VAL A C 1
ATOM 493 O O . VAL A 1 67 ? -39.101 -12.288 42.826 1.00 82.25 67 VAL A O 1
ATOM 496 N N . LEU A 1 68 ? -38.850 -10.819 41.182 1.00 80.56 68 LEU A N 1
ATOM 497 C CA . LEU A 1 68 ? -37.805 -10.074 41.884 1.00 80.56 68 LEU A CA 1
ATOM 498 C C . LEU A 1 68 ? -38.301 -9.132 42.976 1.00 80.56 68 LEU A C 1
ATOM 500 O O . LEU A 1 68 ? -39.346 -8.494 42.863 1.00 80.56 68 LEU A O 1
ATOM 504 N N . THR A 1 69 ? -37.449 -8.962 43.987 1.00 87.88 69 THR A N 1
ATOM 505 C CA . THR A 1 69 ? -37.620 -7.966 45.048 1.00 87.88 69 THR A CA 1
ATOM 506 C C . THR A 1 69 ? -36.992 -6.620 44.672 1.00 87.88 69 THR A C 1
ATOM 508 O O . THR A 1 69 ? -36.081 -6.547 43.841 1.00 87.88 69 THR A O 1
ATOM 511 N N . THR A 1 70 ? -37.402 -5.549 45.359 1.00 91.62 70 THR A N 1
ATOM 512 C CA . THR A 1 70 ? -36.778 -4.216 45.257 1.00 91.62 70 THR A CA 1
ATOM 513 C C . THR A 1 70 ? -35.262 -4.275 45.493 1.00 91.62 70 THR A C 1
ATOM 515 O O . THR A 1 70 ? -34.505 -3.587 44.810 1.00 91.62 70 THR A O 1
ATOM 518 N N . GLN A 1 71 ? -34.797 -5.140 46.404 1.00 93.12 71 GLN A N 1
ATOM 519 C CA . GLN A 1 71 ? -33.373 -5.328 46.695 1.00 93.12 71 GLN A CA 1
ATOM 520 C C . GLN A 1 71 ? -32.613 -5.922 45.502 1.00 93.12 71 GLN A C 1
ATOM 522 O O . GLN A 1 71 ? -31.526 -5.445 45.185 1.00 93.12 71 GLN A O 1
ATOM 527 N N . ASN A 1 72 ? -33.181 -6.915 44.806 1.00 93.81 72 ASN A N 1
ATOM 528 C CA . ASN A 1 72 ? -32.539 -7.506 43.626 1.00 93.81 72 ASN A CA 1
ATOM 529 C C . ASN A 1 72 ? -32.355 -6.473 42.505 1.00 93.81 72 ASN A C 1
ATOM 531 O O . ASN A 1 72 ? -31.294 -6.419 41.884 1.00 93.81 72 ASN A O 1
ATOM 535 N N . ILE A 1 73 ? -33.370 -5.638 42.268 1.00 95.88 73 ILE A N 1
ATOM 536 C CA . ILE A 1 73 ? -33.344 -4.622 41.206 1.00 95.88 73 ILE A CA 1
ATOM 537 C C . ILE A 1 73 ? -32.383 -3.485 41.560 1.00 95.88 73 ILE A C 1
ATOM 539 O O . ILE A 1 73 ? -31.601 -3.066 40.708 1.00 95.88 73 ILE A O 1
ATOM 543 N N . ASN A 1 74 ? -32.374 -3.034 42.819 1.00 96.06 74 ASN A N 1
ATOM 544 C CA . ASN A 1 74 ? -31.391 -2.058 43.293 1.00 96.06 74 ASN A CA 1
ATOM 545 C C . ASN A 1 74 ? -29.962 -2.583 43.164 1.00 96.06 74 ASN A C 1
ATOM 547 O O . ASN A 1 74 ? -29.100 -1.862 42.671 1.00 96.06 74 ASN A O 1
ATOM 551 N N . GLN A 1 75 ? -29.718 -3.843 43.533 1.00 96.75 75 GLN A N 1
ATOM 552 C CA . GLN A 1 75 ? -28.398 -4.444 43.383 1.00 96.75 75 GLN A CA 1
ATOM 553 C C . GLN A 1 75 ? -27.961 -4.472 41.913 1.00 96.75 75 GLN A C 1
ATOM 555 O O . GLN A 1 75 ? -26.842 -4.070 41.616 1.00 96.75 75 GLN A O 1
ATOM 560 N N . ALA A 1 76 ? -28.838 -4.875 40.986 1.00 97.81 76 ALA A N 1
ATOM 561 C CA . ALA A 1 76 ? -28.525 -4.868 39.556 1.00 97.81 76 ALA A CA 1
ATOM 562 C C . ALA A 1 76 ? -28.281 -3.457 39.004 1.00 97.81 76 ALA A C 1
ATOM 564 O O . ALA A 1 76 ? -27.346 -3.265 38.227 1.00 97.81 76 ALA A O 1
ATOM 565 N N . LYS A 1 77 ? -29.065 -2.462 39.441 1.00 98.00 77 LYS A N 1
ATOM 566 C CA . LYS A 1 77 ? -28.848 -1.051 39.099 1.00 98.00 77 LYS A CA 1
ATOM 567 C C . LYS A 1 77 ? -27.475 -0.577 39.561 1.00 98.00 77 LYS A C 1
ATOM 569 O O . LYS A 1 77 ? -26.695 -0.116 38.736 1.00 98.00 77 LYS A O 1
ATOM 574 N N . THR A 1 78 ? -27.152 -0.749 40.842 1.00 98.12 78 THR A N 1
ATOM 575 C CA . THR A 1 78 ? -25.854 -0.351 41.401 1.00 98.12 78 THR A CA 1
ATOM 576 C C . THR A 1 78 ? -24.699 -1.094 40.733 1.00 98.12 78 THR A C 1
ATOM 578 O O . THR A 1 78 ? -23.667 -0.490 40.442 1.00 98.12 78 THR A O 1
ATOM 581 N N . THR A 1 79 ? -24.859 -2.385 40.437 1.00 98.38 79 THR A N 1
ATOM 582 C CA . THR A 1 79 ? -23.858 -3.162 39.696 1.00 98.38 79 THR A CA 1
ATOM 583 C C . THR A 1 79 ? -23.644 -2.611 38.283 1.00 98.38 79 THR A C 1
ATOM 585 O O . THR A 1 79 ? -22.493 -2.466 37.877 1.00 98.38 79 THR A O 1
ATOM 588 N N . LEU A 1 80 ? -24.703 -2.245 37.552 1.00 98.62 80 LEU A N 1
ATOM 589 C CA . LEU A 1 80 ? -24.577 -1.653 36.216 1.00 98.62 80 LEU A CA 1
ATOM 590 C C . LEU A 1 80 ? -23.957 -0.246 36.260 1.00 98.62 80 LEU A C 1
ATOM 592 O O . LEU A 1 80 ? -23.052 0.036 35.482 1.00 98.62 80 LEU A O 1
ATOM 596 N N . GLU A 1 81 ? -24.372 0.613 37.197 1.00 98.31 81 GLU A N 1
ATOM 597 C CA . GLU A 1 81 ? -23.761 1.938 37.419 1.00 98.31 81 GLU A CA 1
ATOM 598 C C . GLU A 1 81 ? -22.259 1.814 37.719 1.00 98.31 81 GLU A C 1
ATOM 600 O O . GLU A 1 81 ? -21.434 2.532 37.154 1.00 98.31 81 GLU A O 1
ATOM 605 N N . THR A 1 82 ? -21.892 0.848 38.565 1.00 98.31 82 THR A N 1
ATOM 606 C CA . THR A 1 82 ? -20.492 0.551 38.890 1.00 98.31 82 THR A CA 1
ATOM 607 C C . THR A 1 82 ? -19.732 0.075 37.656 1.00 98.31 82 THR A C 1
ATOM 609 O O . THR A 1 82 ? -18.627 0.549 37.408 1.00 98.31 82 THR A O 1
ATOM 612 N N . ALA A 1 83 ? -20.316 -0.823 36.858 1.00 98.38 83 ALA A N 1
ATOM 613 C CA . ALA A 1 83 ? -19.691 -1.323 35.638 1.00 98.38 83 ALA A CA 1
ATOM 614 C C . ALA A 1 83 ? -19.450 -0.203 34.613 1.00 98.38 83 ALA A C 1
ATOM 616 O O . ALA A 1 83 ? -18.374 -0.154 34.022 1.00 98.38 83 ALA A O 1
ATOM 617 N N . ILE A 1 84 ? -20.394 0.730 34.449 1.00 98.31 84 ILE A N 1
ATOM 618 C CA . ILE A 1 84 ? -20.233 1.911 33.583 1.00 98.31 84 ILE A CA 1
ATOM 619 C C . ILE A 1 84 ? -19.040 2.759 34.051 1.00 98.31 84 ILE A C 1
ATOM 621 O O . ILE A 1 84 ? -18.145 3.051 33.258 1.00 98.31 84 ILE A O 1
ATOM 625 N N . ASN A 1 85 ? -18.966 3.076 35.348 1.00 97.25 85 ASN A N 1
ATOM 626 C CA . ASN A 1 85 ? -17.861 3.862 35.912 1.00 97.25 85 ASN A CA 1
ATOM 627 C C . ASN A 1 85 ? -16.504 3.146 35.787 1.00 97.25 85 ASN A C 1
ATOM 629 O O . ASN A 1 85 ? -15.495 3.761 35.442 1.00 97.25 85 ASN A O 1
ATOM 633 N N . VAL A 1 86 ? -16.470 1.835 36.043 1.00 97.31 86 VAL A N 1
ATOM 634 C CA . VAL A 1 86 ? -15.260 1.012 35.891 1.00 97.31 86 VAL A CA 1
ATOM 635 C C . VAL A 1 86 ? -14.812 0.956 34.431 1.00 97.31 86 VAL A C 1
ATOM 637 O O . VAL A 1 86 ? -13.614 1.007 34.174 1.00 97.31 86 VAL A O 1
ATOM 640 N N . THR A 1 87 ? -15.744 0.903 33.478 1.00 98.06 87 THR A N 1
ATOM 641 C CA . THR A 1 87 ? -15.440 0.900 32.036 1.00 98.06 87 THR A CA 1
ATOM 642 C C . THR A 1 87 ? -14.772 2.210 31.610 1.00 98.06 87 THR A C 1
ATOM 644 O O . THR A 1 87 ? -13.758 2.190 30.909 1.00 98.06 87 THR A O 1
ATOM 647 N N . ASP A 1 88 ? -15.277 3.355 32.077 1.00 97.12 88 ASP A N 1
ATOM 648 C CA . ASP A 1 88 ? -14.666 4.655 31.780 1.00 97.12 88 ASP A CA 1
ATOM 649 C C . ASP A 1 88 ? -13.260 4.793 32.381 1.00 97.12 88 ASP A C 1
ATOM 651 O O . ASP A 1 88 ? -12.316 5.226 31.706 1.00 97.12 88 ASP A O 1
ATOM 655 N N . LYS A 1 89 ? -13.088 4.323 33.623 1.00 97.69 89 LYS A N 1
ATOM 656 C CA . LYS A 1 89 ? -11.768 4.256 34.251 1.00 97.69 89 LYS A CA 1
ATOM 657 C C . LYS A 1 89 ? -10.823 3.331 33.481 1.00 97.69 89 LYS A C 1
ATOM 659 O O . LYS A 1 89 ? -9.688 3.719 33.228 1.00 97.69 89 LYS A O 1
ATOM 664 N N . ALA A 1 90 ? -11.282 2.151 33.064 1.00 98.25 90 ALA A N 1
ATOM 665 C CA . ALA A 1 90 ? -10.474 1.192 32.313 1.00 98.25 90 ALA A CA 1
ATOM 666 C C . ALA A 1 90 ? -9.966 1.784 30.990 1.00 98.25 90 ALA A C 1
ATOM 668 O O . ALA A 1 90 ? -8.790 1.627 30.670 1.00 98.25 90 ALA A O 1
ATOM 669 N N . ARG A 1 91 ? -10.806 2.532 30.260 1.00 97.75 91 ARG A N 1
ATOM 670 C CA . ARG A 1 91 ? -10.378 3.271 29.060 1.00 97.75 91 ARG A CA 1
ATOM 671 C C . ARG A 1 91 ? -9.313 4.317 29.392 1.00 97.75 91 ARG A C 1
ATOM 673 O O . ARG A 1 91 ? -8.313 4.422 28.687 1.00 97.75 91 ARG A O 1
ATOM 680 N N . THR A 1 92 ? -9.519 5.091 30.455 1.00 98.06 92 THR A N 1
ATOM 681 C CA . THR A 1 92 ? -8.569 6.131 30.882 1.00 98.06 92 THR A CA 1
ATOM 682 C C . THR A 1 92 ? -7.213 5.531 31.260 1.00 98.06 92 THR A C 1
ATOM 684 O O . THR A 1 92 ? -6.178 5.997 30.782 1.00 98.06 92 THR A O 1
ATOM 687 N N . ASP A 1 93 ? -7.217 4.460 32.053 1.00 98.25 93 ASP A N 1
ATOM 688 C CA . ASP A 1 93 ? -6.012 3.738 32.462 1.00 98.25 93 ASP A CA 1
ATOM 689 C C . ASP A 1 93 ? -5.305 3.108 31.249 1.00 98.25 93 ASP A C 1
ATOM 691 O O . ASP A 1 93 ? -4.085 3.226 31.117 1.00 98.25 93 ASP A O 1
ATOM 695 N N . PHE A 1 94 ? -6.060 2.490 30.329 1.00 97.81 94 PHE A N 1
ATOM 696 C CA . PHE A 1 94 ? -5.515 1.933 29.090 1.00 97.81 94 PHE A CA 1
ATOM 697 C C . PHE A 1 94 ? -4.806 3.011 28.270 1.00 97.81 94 PHE A C 1
ATOM 699 O O . PHE A 1 94 ? -3.671 2.804 27.841 1.00 97.81 94 PHE A O 1
ATOM 706 N N . ASN A 1 95 ? -5.444 4.169 28.080 1.00 97.94 95 ASN A N 1
ATOM 707 C CA . ASN A 1 95 ? -4.882 5.268 27.299 1.00 97.94 95 ASN A CA 1
ATOM 708 C C . ASN A 1 95 ? -3.610 5.829 27.931 1.00 97.94 95 ASN A C 1
ATOM 710 O O . ASN A 1 95 ? -2.644 6.105 27.221 1.00 97.94 95 ASN A O 1
ATOM 714 N N . ALA A 1 96 ? -3.587 5.965 29.257 1.0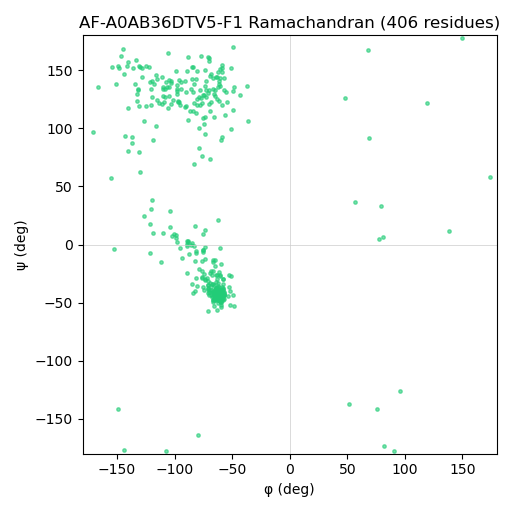0 98.00 96 ALA A N 1
ATOM 715 C CA . ALA A 1 96 ? -2.404 6.410 29.981 1.00 98.00 96 ALA A CA 1
ATOM 716 C C . ALA A 1 96 ? -1.240 5.416 29.830 1.00 98.00 96 ALA A C 1
ATOM 718 O O . ALA A 1 96 ? -0.111 5.825 29.562 1.00 98.00 96 ALA A O 1
ATOM 719 N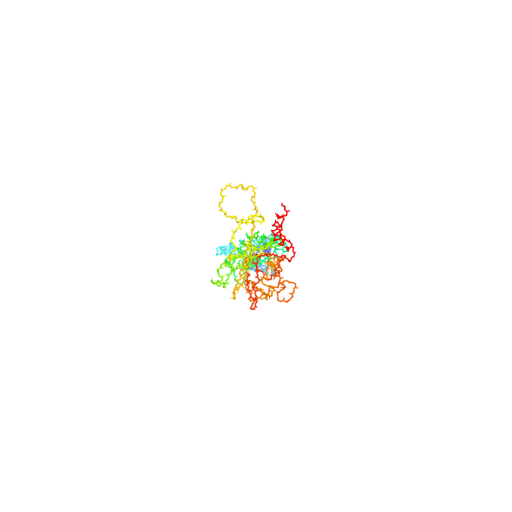 N . ALA A 1 97 ? -1.518 4.114 29.940 1.00 97.75 97 ALA A N 1
ATOM 720 C CA . ALA A 1 97 ? -0.511 3.063 29.803 1.00 97.75 97 ALA A CA 1
ATOM 721 C C . ALA A 1 97 ? -0.016 2.875 28.356 1.00 97.75 97 ALA A C 1
ATOM 723 O O . ALA A 1 97 ? 1.130 2.486 28.144 1.00 97.75 97 ALA A O 1
ATOM 724 N N . ASN A 1 98 ? -0.857 3.172 27.360 1.00 97.19 98 ASN A N 1
ATOM 725 C CA . ASN A 1 98 ? -0.603 2.890 25.945 1.00 97.19 98 ASN A CA 1
ATOM 726 C C . ASN A 1 98 ? -0.605 4.157 25.072 1.00 97.19 98 ASN A C 1
ATOM 728 O O . ASN A 1 98 ? -0.947 4.103 23.891 1.00 97.19 98 ASN A O 1
ATOM 732 N N . SER A 1 99 ? -0.205 5.305 25.624 1.00 97.56 99 SER A N 1
ATOM 733 C CA . SER A 1 99 ? -0.253 6.604 24.930 1.00 97.56 99 SER A CA 1
ATOM 734 C C . SER A 1 99 ? 0.370 6.601 23.515 1.00 97.56 99 SER A C 1
ATOM 736 O O . SER A 1 99 ? -0.279 7.093 22.582 1.00 97.56 99 SER A O 1
ATOM 738 N N . PRO A 1 100 ? 1.549 5.980 23.272 1.00 98.00 100 PRO A N 1
ATOM 739 C CA . PRO A 1 100 ? 2.106 5.882 21.920 1.00 98.00 100 PRO A CA 1
ATOM 740 C C . PRO A 1 100 ? 1.220 5.095 20.946 1.00 98.00 100 PRO A C 1
ATOM 742 O O . PRO A 1 100 ? 1.088 5.477 19.786 1.00 98.00 100 PRO A O 1
ATOM 745 N N . LEU A 1 101 ? 0.593 4.011 21.413 1.00 98.12 101 LEU A N 1
ATOM 746 C CA . LEU A 1 101 ? -0.308 3.189 20.606 1.00 98.12 101 LEU A CA 1
ATOM 747 C C . LEU A 1 101 ? -1.574 3.966 20.235 1.00 98.12 101 LEU A C 1
ATOM 749 O O . LEU A 1 101 ? -1.939 4.009 19.063 1.00 98.12 101 LEU A O 1
ATOM 753 N N . VAL A 1 102 ? -2.205 4.624 21.211 1.00 98.19 102 VAL A N 1
ATOM 754 C CA . VAL A 1 102 ? -3.416 5.432 20.990 1.00 98.19 102 VAL A CA 1
ATOM 755 C C . VAL A 1 102 ? -3.138 6.578 20.017 1.00 98.19 102 VAL A C 1
ATOM 757 O O . VAL A 1 102 ? -3.933 6.836 19.114 1.00 98.19 102 VAL A O 1
ATOM 760 N N . THR A 1 103 ? -1.985 7.235 20.157 1.00 98.25 103 THR A N 1
ATOM 761 C CA . THR A 1 103 ? -1.559 8.313 19.255 1.00 98.25 103 THR A CA 1
ATOM 762 C C . THR A 1 103 ? -1.389 7.803 17.823 1.00 98.25 103 THR A C 1
ATOM 764 O O . THR A 1 103 ? -1.973 8.376 16.904 1.00 98.25 103 THR A O 1
ATOM 767 N N . ALA A 1 104 ? -0.650 6.705 17.631 1.00 98.62 104 ALA A N 1
ATOM 768 C CA . ALA A 1 104 ? -0.431 6.114 16.311 1.00 98.62 104 ALA A CA 1
ATOM 769 C C . ALA A 1 104 ? -1.745 5.650 15.661 1.00 98.62 104 ALA A C 1
ATOM 771 O O . ALA A 1 104 ? -1.978 5.892 14.479 1.00 98.62 104 ALA A O 1
ATOM 772 N N . TYR A 1 105 ? -2.634 5.026 16.437 1.00 98.56 105 TYR A N 1
ATOM 773 C 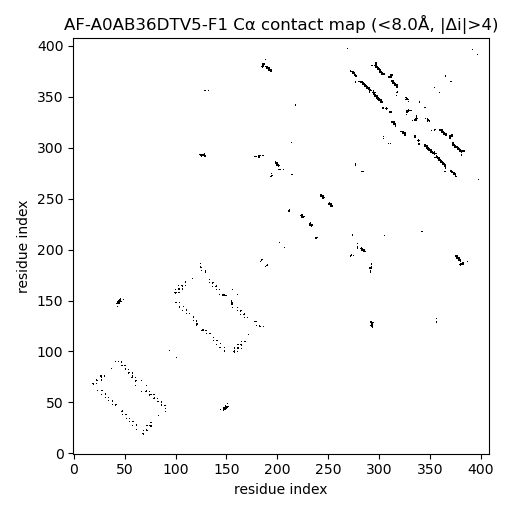CA . TYR A 1 105 ? -3.929 4.543 15.959 1.00 98.56 105 TYR A CA 1
ATOM 774 C C . TYR A 1 105 ? -4.841 5.686 15.495 1.00 98.56 105 TYR A C 1
ATOM 776 O O . TYR A 1 105 ? -5.457 5.601 14.432 1.00 98.56 105 TYR A O 1
ATOM 784 N N . ASN A 1 106 ? -4.896 6.784 16.253 1.00 98.19 106 ASN A N 1
ATOM 785 C CA . ASN A 1 106 ? -5.686 7.957 15.879 1.00 98.19 106 ASN A CA 1
ATOM 786 C C . ASN A 1 106 ? -5.116 8.676 14.649 1.00 98.19 106 ASN A C 1
ATOM 788 O O . ASN A 1 106 ? -5.890 9.094 13.790 1.00 98.19 106 ASN A O 1
ATOM 792 N N . ALA A 1 107 ? -3.787 8.776 14.536 1.00 98.56 107 ALA A N 1
ATOM 793 C CA . ALA A 1 107 ? -3.133 9.310 13.342 1.00 98.56 107 ALA A CA 1
ATOM 794 C C . ALA A 1 107 ? -3.479 8.474 12.099 1.00 98.56 107 ALA A C 1
ATOM 796 O O . ALA A 1 107 ? -3.957 9.022 11.108 1.00 98.56 107 ALA A O 1
ATOM 797 N N . LEU A 1 108 ? -3.372 7.142 12.196 1.00 98.81 108 LEU A N 1
ATOM 798 C CA . LEU A 1 108 ? -3.755 6.240 11.112 1.00 98.81 108 LEU A CA 1
ATOM 799 C C . LEU A 1 108 ? -5.235 6.401 10.732 1.00 98.81 108 LEU A C 1
ATOM 801 O O . LEU A 1 108 ? -5.553 6.494 9.548 1.00 98.81 108 LEU A O 1
ATOM 805 N N . LYS A 1 109 ? -6.154 6.481 11.708 1.00 98.50 109 LYS A N 1
ATOM 806 C CA . LYS A 1 109 ? -7.584 6.723 11.435 1.00 98.50 109 LYS A CA 1
ATOM 807 C C . LYS A 1 109 ? -7.815 8.018 10.664 1.00 98.50 109 LYS A C 1
ATOM 809 O O . LYS A 1 109 ? -8.670 8.034 9.781 1.00 98.50 109 LYS A O 1
ATOM 814 N N . GLU A 1 110 ? -7.075 9.079 10.971 1.00 98.56 110 GLU A N 1
ATOM 815 C CA . GLU A 1 110 ? -7.149 10.332 10.218 1.00 98.56 110 GLU A CA 1
ATOM 816 C C . GLU A 1 110 ? -6.635 10.154 8.784 1.00 98.56 110 GLU A C 1
ATOM 818 O O . GLU A 1 110 ? -7.324 10.519 7.833 1.00 98.56 110 GLU A O 1
ATOM 823 N N . THR A 1 111 ? -5.483 9.504 8.606 1.00 98.62 111 THR A N 1
ATOM 824 C CA . THR A 1 111 ? -4.914 9.196 7.286 1.00 98.62 111 THR A CA 1
ATOM 825 C C . THR A 1 111 ? -5.871 8.376 6.413 1.00 98.62 111 THR A C 1
ATOM 827 O O . THR A 1 111 ? -6.019 8.664 5.220 1.00 98.62 111 THR A O 1
ATOM 830 N N . LEU A 1 112 ? -6.561 7.386 6.989 1.00 98.75 112 LEU A N 1
ATOM 831 C CA . LEU A 1 112 ? -7.512 6.525 6.276 1.00 98.75 112 LEU A CA 1
ATOM 832 C C . LEU A 1 112 ? -8.725 7.290 5.722 1.00 98.75 112 LEU A C 1
ATOM 834 O O . LEU A 1 112 ? -9.272 6.877 4.701 1.00 98.75 112 LEU A O 1
ATOM 838 N N . LYS A 1 113 ? -9.118 8.432 6.308 1.00 98.38 113 LYS A N 1
ATOM 839 C CA . LYS A 1 113 ? -10.221 9.264 5.779 1.00 98.38 113 LYS A CA 1
ATOM 840 C C . LYS A 1 113 ? -9.948 9.787 4.368 1.00 98.38 113 LYS A C 1
ATOM 842 O O . LYS A 1 113 ? -10.884 10.083 3.633 1.00 98.38 113 LYS A O 1
ATOM 847 N N . ASN A 1 114 ? -8.678 9.876 3.974 1.00 97.12 114 ASN A N 1
ATOM 848 C CA . ASN A 1 114 ? -8.285 10.352 2.651 1.00 97.12 114 ASN A CA 1
ATOM 849 C C . ASN A 1 114 ? -8.373 9.272 1.557 1.00 97.12 114 ASN A C 1
ATOM 851 O O . ASN A 1 114 ? -8.190 9.608 0.387 1.00 97.12 114 ASN A O 1
ATOM 855 N N . GLU A 1 115 ? -8.642 8.001 1.902 1.00 98.44 115 GLU A N 1
ATOM 856 C CA . GLU A 1 115 ? -8.649 6.873 0.954 1.00 98.44 115 GLU A CA 1
ATOM 857 C C . GLU A 1 115 ? -9.536 7.148 -0.266 1.00 98.44 115 GLU A C 1
ATOM 859 O O . GLU A 1 115 ? -9.076 7.034 -1.403 1.00 98.44 115 GLU A O 1
ATOM 864 N N . GLU A 1 116 ? -10.790 7.547 -0.043 1.00 98.12 116 GLU A N 1
ATOM 865 C CA . GLU A 1 116 ? -11.762 7.758 -1.120 1.00 98.12 116 GLU A CA 1
ATOM 866 C C . GLU A 1 116 ? -11.303 8.853 -2.090 1.00 98.12 116 GLU A C 1
ATOM 868 O O . GLU A 1 116 ? -11.270 8.638 -3.303 1.00 98.12 116 GLU A O 1
ATOM 873 N N . THR A 1 117 ? -10.860 9.995 -1.560 1.00 97.81 117 THR A N 1
ATOM 874 C CA . THR A 1 117 ? -10.338 11.114 -2.355 1.00 97.81 117 THR A CA 1
ATOM 875 C C . THR A 1 117 ? -9.102 10.706 -3.159 1.00 97.81 117 THR A C 1
ATOM 877 O O . THR A 1 117 ? -9.016 10.980 -4.358 1.00 97.81 117 THR A O 1
ATOM 880 N N . VAL A 1 118 ? -8.145 10.022 -2.523 1.00 98.31 118 VAL A N 1
ATOM 881 C CA . VAL A 1 118 ? -6.885 9.613 -3.161 1.00 98.31 118 VAL A CA 1
ATOM 882 C C . VAL A 1 118 ? -7.132 8.573 -4.255 1.00 98.31 118 VAL A C 1
ATOM 884 O O . VAL A 1 118 ? -6.650 8.736 -5.378 1.00 98.31 118 VAL A O 1
ATOM 887 N N . LEU A 1 119 ? -7.896 7.516 -3.967 1.00 98.25 119 LEU A N 1
ATOM 888 C CA . LEU A 1 119 ? -8.169 6.446 -4.932 1.00 98.25 119 LEU A CA 1
ATOM 889 C C . LEU A 1 119 ? -9.148 6.887 -6.031 1.00 98.25 119 LEU A C 1
ATOM 891 O O . LEU A 1 119 ? -9.047 6.410 -7.167 1.00 98.25 119 LEU A O 1
ATOM 895 N N . GLY A 1 120 ? -10.060 7.813 -5.722 1.00 97.62 120 GLY A N 1
ATOM 896 C CA . GLY A 1 120 ? -10.959 8.452 -6.683 1.00 97.62 120 GLY A CA 1
ATOM 897 C C . GLY A 1 120 ? -10.216 9.269 -7.744 1.00 97.62 120 GLY A C 1
ATOM 898 O O . GLY A 1 120 ? -10.647 9.320 -8.894 1.00 97.62 120 GLY A O 1
ATOM 899 N N . GLY A 1 121 ? -9.043 9.816 -7.411 1.00 96.31 121 GLY A N 1
ATOM 900 C CA . GLY A 1 121 ? -8.156 10.502 -8.358 1.00 96.31 121 GLY A CA 1
ATOM 901 C C . GLY A 1 121 ? -7.394 9.587 -9.332 1.00 96.31 121 GLY A C 1
ATOM 902 O O . GLY A 1 121 ? -6.644 10.087 -10.170 1.00 96.31 121 GLY A O 1
ATOM 903 N N . LEU A 1 122 ? -7.551 8.259 -9.234 1.00 97.81 122 LEU A N 1
ATOM 904 C CA . LEU A 1 122 ? -6.776 7.256 -9.985 1.00 97.81 122 LEU A CA 1
ATOM 905 C C . LEU A 1 122 ? -7.655 6.366 -10.877 1.00 97.81 122 LEU A C 1
ATOM 907 O O . LEU A 1 122 ? -7.438 5.159 -10.988 1.00 97.81 122 LEU A O 1
ATOM 911 N N . THR A 1 123 ? -8.682 6.948 -11.494 1.00 95.44 123 THR A N 1
ATOM 912 C CA . THR A 1 123 ? -9.632 6.233 -12.365 1.00 95.44 123 THR A CA 1
ATOM 913 C C . THR A 1 123 ? -9.103 5.968 -13.773 1.00 95.44 123 THR A C 1
ATOM 915 O O . THR A 1 123 ? -9.584 5.047 -14.433 1.00 95.44 123 THR A O 1
ATOM 918 N N . ASP A 1 124 ? -8.102 6.723 -14.235 1.00 94.19 124 ASP A N 1
ATOM 919 C CA . ASP A 1 124 ? -7.456 6.472 -15.524 1.00 94.19 124 ASP A CA 1
ATOM 920 C C . ASP A 1 124 ? -6.731 5.113 -15.511 1.00 94.19 124 ASP A C 1
ATOM 922 O O . ASP A 1 124 ? -5.959 4.801 -14.601 1.00 94.19 124 ASP A O 1
ATOM 926 N N . SER A 1 125 ? -6.939 4.318 -16.563 1.00 92.38 125 SER A N 1
ATOM 927 C CA . SER A 1 125 ? -6.265 3.033 -16.796 1.00 92.38 125 SER A CA 1
ATOM 928 C C . SER A 1 125 ? -4.733 3.091 -16.695 1.00 92.38 125 SER A C 1
ATOM 930 O O . SER A 1 125 ? -4.100 2.104 -16.319 1.00 92.38 125 SER A O 1
ATOM 932 N N . ASN A 1 126 ? -4.125 4.248 -16.967 1.00 92.44 126 ASN A N 1
ATOM 933 C CA . ASN A 1 126 ? -2.686 4.468 -16.855 1.00 92.44 126 ASN A CA 1
ATOM 934 C C . ASN A 1 126 ? -2.191 4.435 -15.401 1.00 92.44 126 ASN A C 1
ATOM 936 O O . ASN A 1 126 ? -1.016 4.159 -15.164 1.00 92.44 126 ASN A O 1
ATOM 940 N N . PHE A 1 127 ? -3.078 4.680 -14.432 1.00 96.81 127 PHE A N 1
ATOM 941 C CA . PHE A 1 127 ? -2.772 4.708 -13.002 1.00 96.81 127 PHE A CA 1
ATOM 942 C C . PHE A 1 127 ? -3.139 3.409 -12.279 1.00 96.81 127 PHE A C 1
ATOM 944 O O . PHE A 1 127 ? -3.036 3.349 -11.055 1.00 96.81 127 PHE A O 1
ATOM 951 N N . VAL A 1 128 ? -3.523 2.351 -13.006 1.00 95.19 128 VAL A N 1
ATOM 952 C CA . VAL A 1 128 ? -3.989 1.089 -12.408 1.00 95.19 128 VAL A CA 1
ATOM 953 C C . VAL A 1 128 ? -2.999 0.510 -11.392 1.00 95.19 128 VAL A C 1
ATOM 955 O O . VAL A 1 128 ? -3.398 0.150 -10.290 1.00 95.19 128 VAL A O 1
ATOM 958 N N . THR A 1 129 ? -1.699 0.493 -11.697 1.00 96.56 129 THR A N 1
ATOM 959 C CA . THR A 1 129 ? -0.684 -0.051 -10.781 1.00 96.56 129 THR A CA 1
ATOM 960 C C . THR A 1 129 ? -0.482 0.849 -9.556 1.00 96.56 129 THR A C 1
ATOM 962 O O . THR A 1 129 ? -0.296 0.338 -8.454 1.00 96.56 129 THR A O 1
ATOM 965 N N . ILE A 1 130 ? -0.584 2.177 -9.717 1.00 98.38 130 ILE A N 1
ATOM 966 C CA . ILE A 1 130 ? -0.552 3.140 -8.601 1.00 98.38 130 ILE A CA 1
ATOM 967 C C . ILE A 1 130 ? -1.737 2.890 -7.667 1.00 98.38 130 ILE A C 1
ATOM 969 O O . ILE A 1 130 ? -1.557 2.774 -6.455 1.00 98.38 130 ILE A O 1
ATOM 973 N N . LYS A 1 131 ? -2.939 2.755 -8.240 1.00 98.19 131 LYS A N 1
ATOM 974 C CA . LYS A 1 131 ? -4.166 2.476 -7.494 1.00 98.19 131 LYS A CA 1
ATOM 975 C C . LYS A 1 131 ? -4.066 1.157 -6.736 1.00 98.19 131 LYS A C 1
ATOM 977 O O . LYS A 1 131 ? -4.373 1.132 -5.549 1.00 98.19 131 LYS A O 1
ATOM 982 N N . THR A 1 132 ? -3.599 0.089 -7.382 1.00 97.38 132 THR A N 1
ATOM 983 C CA . THR A 1 132 ? -3.390 -1.214 -6.733 1.00 97.38 132 THR A CA 1
ATOM 984 C C . THR A 1 132 ? -2.416 -1.104 -5.563 1.00 97.38 132 THR A C 1
ATOM 986 O O . THR A 1 132 ? -2.731 -1.577 -4.475 1.00 97.38 132 THR A O 1
ATOM 989 N N . ASN A 1 133 ? -1.273 -0.433 -5.746 1.00 97.62 133 ASN A N 1
ATOM 990 C CA . ASN A 1 133 ? -0.290 -0.248 -4.679 1.00 97.62 133 ASN A CA 1
ATOM 991 C C . ASN A 1 133 ? -0.884 0.501 -3.472 1.00 97.62 133 ASN A C 1
ATOM 993 O O . ASN A 1 133 ? -0.784 0.026 -2.345 1.00 97.62 133 ASN A O 1
ATOM 997 N N . LEU A 1 134 ? -1.552 1.638 -3.698 1.00 98.50 134 LEU A N 1
ATOM 998 C CA . LEU A 1 134 ? -2.186 2.405 -2.619 1.00 98.50 134 LEU A CA 1
ATOM 999 C C . LEU A 1 134 ? -3.331 1.641 -1.948 1.00 98.50 134 LEU A C 1
ATOM 1001 O O . LEU A 1 134 ? -3.453 1.696 -0.731 1.00 98.50 134 LEU A O 1
ATOM 1005 N N . THR A 1 135 ? -4.131 0.892 -2.710 1.00 98.44 135 THR A N 1
ATOM 1006 C CA . THR A 1 135 ? -5.220 0.066 -2.159 1.00 98.44 135 THR A CA 1
ATOM 1007 C C . THR A 1 135 ? -4.682 -0.952 -1.152 1.00 98.44 135 THR A C 1
ATOM 1009 O O . THR A 1 135 ? -5.268 -1.121 -0.088 1.00 98.44 135 THR A O 1
ATOM 1012 N N . VAL A 1 136 ? -3.544 -1.592 -1.449 1.00 98.38 136 VAL A N 1
ATOM 1013 C CA . VAL A 1 136 ? -2.888 -2.529 -0.520 1.00 98.38 136 VAL A CA 1
ATOM 1014 C C . VAL A 1 136 ? -2.428 -1.818 0.756 1.00 98.38 136 VAL A C 1
ATOM 1016 O O . VAL A 1 136 ? -2.651 -2.335 1.849 1.00 98.38 136 VAL A O 1
ATOM 1019 N N . LEU A 1 137 ? -1.841 -0.623 0.641 1.00 98.62 137 LEU A N 1
ATOM 1020 C CA . LEU A 1 137 ? -1.400 0.159 1.802 1.00 98.62 137 LEU A CA 1
ATOM 1021 C C . LEU A 1 137 ? -2.580 0.595 2.683 1.00 98.62 137 LEU A C 1
ATOM 1023 O O . LEU A 1 137 ? -2.557 0.377 3.893 1.00 98.62 137 LEU A O 1
ATOM 1027 N N . TYR A 1 138 ? -3.644 1.137 2.082 1.00 98.81 138 TYR A N 1
ATOM 1028 C CA . TYR A 1 138 ? -4.868 1.496 2.805 1.00 98.81 138 TYR A CA 1
ATOM 1029 C C . TYR A 1 138 ? -5.525 0.277 3.456 1.00 98.81 138 TYR A C 1
ATOM 1031 O O . TYR A 1 138 ? -5.976 0.366 4.597 1.00 98.81 138 TYR A O 1
ATOM 1039 N N . GLN A 1 139 ? -5.550 -0.875 2.778 1.00 98.50 139 GLN A N 1
ATOM 1040 C CA . GLN A 1 139 ? -6.077 -2.106 3.364 1.00 98.50 139 GLN A CA 1
ATOM 1041 C C . GLN A 1 139 ? -5.260 -2.548 4.581 1.00 98.50 139 GLN A C 1
ATOM 1043 O O . GLN A 1 139 ? -5.850 -2.831 5.620 1.00 98.50 139 GLN A O 1
ATOM 1048 N N . SER A 1 140 ? -3.926 -2.508 4.497 1.00 97.62 140 SER A N 1
ATOM 1049 C CA . SER A 1 140 ? -3.058 -2.800 5.642 1.00 97.62 140 SER A CA 1
ATOM 1050 C C . SER A 1 140 ? -3.344 -1.878 6.832 1.00 97.62 140 SER A C 1
ATOM 1052 O O . SER A 1 140 ? -3.331 -2.337 7.970 1.00 97.62 140 SER A O 1
ATOM 1054 N N . GLY A 1 141 ? -3.626 -0.593 6.592 1.00 98.19 141 GLY A N 1
ATOM 1055 C CA . GLY A 1 141 ? -4.040 0.337 7.644 1.00 98.19 141 GLY A CA 1
ATOM 1056 C C . GLY A 1 141 ? -5.417 0.002 8.234 1.00 98.19 141 GLY A C 1
ATOM 1057 O O . GLY A 1 141 ? -5.594 -0.016 9.453 1.00 98.19 141 GLY A O 1
ATOM 1058 N N . LYS A 1 142 ? -6.398 -0.320 7.383 1.00 98.50 142 LYS A N 1
ATOM 1059 C CA . LYS A 1 142 ? -7.751 -0.712 7.815 1.00 98.50 142 LYS A CA 1
ATOM 1060 C C . LYS A 1 142 ? -7.757 -1.981 8.658 1.00 98.50 142 LYS A C 1
ATOM 1062 O O . LYS A 1 142 ? -8.570 -2.080 9.575 1.00 98.50 142 LYS A O 1
ATOM 1067 N N . ASP A 1 143 ? -6.856 -2.919 8.389 1.00 97.12 143 ASP A N 1
ATOM 1068 C CA . ASP A 1 143 ? -6.747 -4.153 9.166 1.00 97.12 143 ASP A CA 1
ATOM 1069 C C . ASP A 1 143 ? -6.386 -3.866 10.638 1.00 97.12 143 ASP A C 1
ATOM 1071 O O . ASP A 1 143 ? -6.952 -4.497 11.533 1.00 97.12 143 ASP A O 1
ATOM 1075 N N . PHE A 1 144 ? -5.557 -2.849 10.918 1.00 96.81 144 PHE A N 1
ATOM 1076 C CA . PHE A 1 144 ? -5.281 -2.401 12.291 1.00 96.81 144 PHE A CA 1
ATOM 1077 C C . PHE A 1 144 ? -6.503 -1.776 12.967 1.00 96.81 144 PHE A C 1
ATOM 1079 O O . PHE A 1 144 ? -6.807 -2.104 14.113 1.00 96.81 144 PHE A O 1
ATOM 1086 N N . VAL A 1 145 ? -7.233 -0.906 12.263 1.00 96.56 145 VAL A N 1
ATOM 1087 C CA . VAL A 1 145 ? -8.455 -0.283 12.806 1.00 96.56 145 VAL A CA 1
ATOM 1088 C C . VAL A 1 145 ? -9.529 -1.334 13.081 1.00 96.56 145 VAL A C 1
ATOM 1090 O O . VAL A 1 145 ? -10.212 -1.279 14.098 1.00 96.56 145 VAL A O 1
ATOM 1093 N N . LYS A 1 146 ? -9.636 -2.350 12.222 1.00 95.31 146 LYS A N 1
ATOM 1094 C CA . LYS A 1 146 ? -10.543 -3.482 12.424 1.00 95.31 146 LYS A CA 1
ATOM 1095 C C . LYS A 1 146 ? -10.156 -4.340 13.634 1.00 95.31 146 LYS A C 1
ATOM 1097 O O . LYS A 1 146 ? -11.045 -4.872 14.293 1.00 95.31 146 LYS A O 1
ATOM 1102 N N . ALA A 1 147 ? -8.861 -4.494 13.915 1.00 95.31 147 ALA A N 1
ATOM 1103 C CA . ALA A 1 147 ? -8.380 -5.224 15.088 1.00 95.31 147 ALA A CA 1
ATOM 1104 C C . ALA A 1 147 ? -8.673 -4.491 16.408 1.00 95.31 147 ALA A C 1
ATOM 1106 O O . ALA A 1 147 ? -8.833 -5.145 17.437 1.00 95.31 147 ALA A O 1
ATOM 1107 N N . THR A 1 148 ? -8.829 -3.163 16.365 1.00 96.69 148 THR A N 1
ATOM 1108 C CA . THR A 1 148 ? -9.074 -2.280 17.520 1.00 96.69 148 THR A CA 1
ATOM 1109 C C . THR A 1 148 ? -7.876 -2.187 18.478 1.00 96.69 148 THR A C 1
ATOM 1111 O O . THR A 1 148 ? -6.906 -2.935 18.359 1.00 96.69 148 THR A O 1
ATOM 1114 N N . LEU A 1 149 ? -7.895 -1.227 19.405 1.00 97.50 149 LEU A N 1
ATOM 1115 C CA . LEU A 1 149 ? -6.808 -0.986 20.365 1.00 97.50 149 LEU A CA 1
ATOM 1116 C C . LEU A 1 149 ? -6.707 -2.085 21.426 1.00 97.50 149 LEU A C 1
ATOM 1118 O O . LEU A 1 149 ? -5.606 -2.450 21.831 1.00 97.50 149 LEU A O 1
ATOM 1122 N N . ASP A 1 150 ? -7.854 -2.598 21.870 1.00 96.12 150 ASP A N 1
ATOM 1123 C CA . ASP A 1 150 ? -7.961 -3.600 22.932 1.00 96.12 150 ASP A CA 1
ATOM 1124 C C . ASP A 1 150 ? -8.883 -4.746 22.479 1.00 96.12 150 ASP A C 1
ATOM 1126 O O . ASP A 1 150 ? -10.077 -4.738 22.800 1.00 96.12 150 ASP A O 1
ATOM 1130 N N . PRO A 1 151 ? -8.377 -5.690 21.661 1.00 96.31 151 PRO A N 1
ATOM 1131 C CA . PRO A 1 151 ? -9.177 -6.777 21.109 1.00 96.31 151 PRO A CA 1
ATOM 1132 C C . PRO A 1 151 ? -9.659 -7.760 22.186 1.00 96.31 151 PRO A C 1
ATOM 1134 O O . PRO A 1 151 ? -8.919 -8.119 23.102 1.00 96.31 151 PRO A O 1
ATOM 1137 N N . VAL A 1 152 ? -10.883 -8.285 22.035 1.00 94.25 152 VAL A N 1
ATOM 1138 C CA . VAL A 1 152 ? -11.431 -9.351 22.911 1.00 94.25 152 VAL A CA 1
ATOM 1139 C C . VAL A 1 152 ? -10.548 -10.608 22.905 1.00 94.25 152 VAL A C 1
ATOM 1141 O O . VAL A 1 152 ? -10.428 -11.299 23.918 1.00 94.25 152 VAL A O 1
ATOM 1144 N N . SER A 1 153 ? -9.928 -10.912 21.763 1.00 90.00 153 SER A N 1
ATOM 1145 C CA . SER A 1 153 ? -9.067 -12.078 21.567 1.00 90.00 153 SER A CA 1
ATOM 1146 C C . SER A 1 153 ? -7.901 -11.760 20.639 1.00 90.00 153 SER A C 1
ATOM 1148 O O . SER A 1 153 ? -8.079 -11.041 19.658 1.00 90.00 153 SER A O 1
ATOM 1150 N N . GLY A 1 154 ? -6.750 -12.382 20.886 1.00 87.62 154 GLY A N 1
ATOM 1151 C CA . GLY A 1 154 ? -5.520 -12.117 20.144 1.00 87.62 154 GLY A CA 1
ATOM 1152 C C . GLY A 1 154 ? -4.685 -11.012 20.788 1.00 87.62 154 GLY A C 1
ATOM 1153 O O . GLY A 1 154 ? -5.007 -10.510 21.863 1.00 87.62 154 GLY A O 1
ATOM 1154 N N . ASN A 1 155 ? -3.575 -10.673 20.140 1.00 87.62 155 ASN A N 1
ATOM 1155 C CA . ASN A 1 155 ? -2.671 -9.645 20.639 1.00 87.62 155 ASN A CA 1
ATOM 1156 C C . ASN A 1 155 ? -3.149 -8.261 20.203 1.00 87.62 155 ASN A C 1
ATOM 1158 O O . ASN A 1 155 ? -3.590 -8.084 19.067 1.00 87.62 155 ASN A O 1
ATOM 1162 N N . ALA A 1 156 ? -2.996 -7.278 21.090 1.00 90.00 156 ALA A N 1
ATOM 1163 C CA . ALA A 1 156 ? -3.163 -5.879 20.727 1.00 90.00 156 ALA A CA 1
ATOM 1164 C C . ALA A 1 156 ? -2.152 -5.489 19.630 1.00 90.00 156 ALA A C 1
ATOM 1166 O O . ALA A 1 156 ? -1.001 -5.960 19.651 1.00 90.00 156 ALA A O 1
ATOM 1167 N N . PRO A 1 157 ? -2.552 -4.632 18.675 1.00 94.69 157 PRO A N 1
ATOM 1168 C CA . PRO A 1 157 ? -1.639 -4.150 17.652 1.00 94.69 157 PRO A CA 1
ATOM 1169 C C . PRO A 1 157 ? -0.490 -3.359 18.287 1.00 94.69 157 PRO A C 1
ATOM 1171 O O . PRO A 1 157 ? -0.645 -2.726 19.332 1.00 94.69 157 PRO A O 1
ATOM 1174 N N . GLN A 1 158 ? 0.684 -3.404 17.663 1.00 95.81 158 GLN A N 1
ATOM 1175 C CA . GLN A 1 158 ? 1.867 -2.714 18.171 1.00 95.81 158 GLN A CA 1
ATOM 1176 C C . GLN A 1 158 ? 1.960 -1.302 17.589 1.00 95.81 158 GLN A C 1
ATOM 1178 O O . GLN A 1 158 ? 1.720 -1.084 16.401 1.00 95.81 158 GLN A O 1
ATOM 1183 N N . SER A 1 159 ? 2.365 -0.333 18.415 1.00 97.19 159 SER A N 1
ATOM 1184 C CA . SER A 1 159 ? 2.477 1.074 18.001 1.00 97.19 159 SER A CA 1
ATOM 1185 C C . SER A 1 159 ? 3.446 1.269 16.831 1.00 97.19 159 SER A C 1
ATOM 1187 O O . SER A 1 159 ? 3.177 2.076 15.942 1.00 97.19 159 SER A O 1
ATOM 1189 N N . ALA A 1 160 ? 4.544 0.508 16.800 1.00 97.75 160 ALA A N 1
ATOM 1190 C CA . ALA A 1 160 ? 5.537 0.555 15.731 1.00 97.75 160 ALA A CA 1
ATOM 1191 C C . ALA A 1 160 ? 4.955 0.113 14.379 1.00 97.75 160 ALA A C 1
ATOM 1193 O O . ALA A 1 160 ? 5.195 0.772 13.369 1.00 97.75 160 ALA A O 1
ATOM 1194 N N . ASP A 1 161 ? 4.146 -0.948 14.368 1.00 98.00 161 ASP A N 1
ATOM 1195 C CA . ASP A 1 161 ? 3.548 -1.482 13.143 1.00 98.00 161 ASP A CA 1
ATOM 1196 C C . ASP A 1 161 ? 2.475 -0.538 12.587 1.00 98.00 161 ASP A C 1
ATOM 1198 O O . ASP A 1 161 ? 2.448 -0.271 11.385 1.00 98.00 161 ASP A O 1
ATOM 1202 N N . ILE A 1 162 ? 1.653 0.047 13.466 1.00 98.50 162 ILE A N 1
ATOM 1203 C CA . ILE A 1 162 ? 0.673 1.075 13.086 1.00 98.50 162 ILE A CA 1
ATOM 1204 C C . ILE A 1 162 ? 1.380 2.313 12.530 1.00 98.50 162 ILE A C 1
ATOM 1206 O O . ILE A 1 162 ? 1.010 2.810 11.469 1.00 98.50 162 ILE A O 1
ATOM 1210 N N . THR A 1 163 ? 2.422 2.791 13.218 1.00 98.50 163 THR A N 1
ATOM 1211 C CA . THR A 1 163 ? 3.209 3.952 12.769 1.00 98.50 163 THR A CA 1
ATOM 1212 C C . THR A 1 163 ? 3.841 3.684 11.407 1.00 98.50 163 THR A C 1
ATOM 1214 O O . THR A 1 163 ? 3.873 4.565 10.552 1.00 98.50 163 THR A O 1
ATOM 1217 N N . LYS A 1 164 ? 4.323 2.458 11.175 1.00 98.50 164 LYS A N 1
ATOM 1218 C CA . LYS A 1 164 ? 4.856 2.054 9.877 1.00 98.50 164 LYS A CA 1
ATOM 1219 C C . LYS A 1 164 ? 3.772 2.062 8.797 1.00 98.50 164 LYS A C 1
ATOM 1221 O O . LYS A 1 164 ? 4.024 2.597 7.725 1.00 98.50 164 LYS A O 1
ATOM 1226 N N . ALA A 1 165 ? 2.589 1.510 9.063 1.00 98.62 165 ALA A N 1
ATOM 1227 C CA . ALA A 1 165 ? 1.489 1.504 8.098 1.00 98.62 165 ALA A CA 1
ATOM 1228 C C . ALA A 1 165 ? 1.032 2.927 7.733 1.00 98.62 165 ALA A C 1
ATOM 1230 O O . ALA A 1 165 ? 0.877 3.241 6.553 1.00 98.62 165 ALA A O 1
ATOM 1231 N N . ASP A 1 166 ? 0.890 3.804 8.728 1.00 98.75 166 ASP A N 1
ATOM 1232 C CA . ASP A 1 166 ? 0.572 5.221 8.521 1.00 98.75 166 ASP A CA 1
ATOM 1233 C C . ASP A 1 166 ? 1.661 5.933 7.701 1.00 98.75 166 ASP A C 1
ATOM 1235 O O . ASP A 1 166 ? 1.378 6.619 6.713 1.00 98.75 166 ASP A O 1
ATOM 1239 N N . LYS A 1 167 ? 2.933 5.693 8.042 1.00 98.62 167 LYS A N 1
ATOM 1240 C CA . LYS A 1 167 ? 4.077 6.221 7.296 1.00 98.62 167 LYS A CA 1
ATOM 1241 C C . LYS A 1 167 ? 4.113 5.726 5.852 1.00 98.62 167 LYS A C 1
ATOM 1243 O O . LYS A 1 167 ? 4.364 6.518 4.950 1.00 98.62 167 LYS A O 1
ATOM 1248 N N . ASP A 1 168 ? 3.860 4.444 5.611 1.00 98.62 168 ASP A N 1
ATOM 1249 C CA . ASP A 1 168 ? 3.877 3.878 4.263 1.00 98.62 168 ASP A CA 1
ATOM 1250 C C . ASP A 1 168 ? 2.785 4.518 3.384 1.00 98.62 168 ASP A C 1
ATOM 1252 O O . ASP A 1 168 ? 3.047 4.844 2.222 1.00 98.62 168 ASP A O 1
ATOM 1256 N N . ILE A 1 169 ? 1.587 4.764 3.936 1.00 98.81 169 ILE A N 1
ATOM 1257 C CA . ILE A 1 169 ? 0.506 5.474 3.234 1.00 98.81 169 ILE A CA 1
ATOM 1258 C C . ILE A 1 169 ? 0.907 6.928 2.959 1.00 98.81 169 ILE A C 1
ATOM 1260 O O . ILE A 1 169 ? 0.844 7.378 1.814 1.00 98.81 169 ILE A O 1
ATOM 1264 N N . THR A 1 170 ? 1.335 7.671 3.981 1.00 98.56 170 THR A N 1
ATOM 1265 C CA . THR A 1 170 ? 1.668 9.100 3.848 1.00 98.56 170 THR A CA 1
ATOM 1266 C C . THR A 1 170 ? 2.863 9.334 2.918 1.00 98.56 170 THR A C 1
ATOM 1268 O O . THR A 1 170 ? 2.800 10.199 2.038 1.00 98.56 170 THR A O 1
ATOM 1271 N N . ASP A 1 171 ? 3.913 8.512 3.007 1.00 98.44 171 ASP A N 1
ATOM 1272 C CA . ASP A 1 171 ? 5.061 8.552 2.098 1.00 98.44 171 ASP A CA 1
ATOM 1273 C C . ASP A 1 171 ? 4.639 8.239 0.652 1.00 98.44 171 ASP A C 1
ATOM 1275 O O . ASP A 1 171 ? 5.140 8.870 -0.284 1.00 98.44 171 ASP A O 1
ATOM 1279 N N . ALA A 1 172 ? 3.722 7.288 0.439 1.00 98.44 172 ALA A N 1
ATOM 1280 C CA . ALA A 1 172 ? 3.192 6.968 -0.886 1.00 98.44 172 ALA A CA 1
ATOM 1281 C C . ALA A 1 172 ? 2.362 8.124 -1.467 1.00 98.44 172 ALA A C 1
ATOM 1283 O O . ALA A 1 172 ? 2.593 8.540 -2.605 1.00 98.44 172 ALA A O 1
ATOM 1284 N N . VAL A 1 173 ? 1.448 8.690 -0.674 1.00 98.38 173 VAL A N 1
ATOM 1285 C CA . VAL A 1 173 ? 0.616 9.836 -1.072 1.00 98.38 173 VAL A CA 1
ATOM 1286 C C . VAL A 1 173 ? 1.482 11.057 -1.398 1.00 98.38 173 VAL A C 1
ATOM 1288 O O . VAL A 1 173 ? 1.242 11.716 -2.408 1.00 98.38 173 VAL A O 1
ATOM 1291 N N . SER A 1 174 ? 2.557 11.312 -0.643 1.00 98.19 174 SER A N 1
ATOM 1292 C CA . SER A 1 174 ? 3.482 12.427 -0.917 1.00 98.19 174 SER A CA 1
ATOM 1293 C C . SER A 1 174 ? 4.172 12.340 -2.289 1.00 98.19 174 SER A C 1
ATOM 1295 O O . SER A 1 174 ? 4.537 13.356 -2.880 1.00 98.19 174 SER A O 1
ATOM 1297 N N . LYS A 1 175 ? 4.331 11.124 -2.830 1.00 98.00 175 LYS A N 1
ATOM 1298 C CA . LYS A 1 175 ? 4.982 10.855 -4.124 1.00 98.00 175 LYS A CA 1
ATOM 1299 C C . LYS A 1 175 ? 3.985 10.754 -5.279 1.00 98.00 175 LYS A C 1
ATOM 1301 O O . LYS A 1 175 ? 4.406 10.606 -6.431 1.00 98.00 175 LYS A O 1
ATOM 1306 N N . LEU A 1 176 ? 2.685 10.847 -4.997 1.00 98.00 176 LEU A N 1
ATOM 1307 C CA . LEU A 1 176 ? 1.617 10.522 -5.937 1.00 98.00 176 LEU A CA 1
ATOM 1308 C C . LEU A 1 176 ? 1.696 11.322 -7.240 1.00 98.00 176 LEU A C 1
ATOM 1310 O O . LEU A 1 176 ? 1.576 10.747 -8.319 1.00 98.00 176 LEU A O 1
ATOM 1314 N N . GLU A 1 177 ? 1.978 12.623 -7.169 1.00 97.62 177 GLU A N 1
ATOM 1315 C CA . GLU A 1 177 ? 2.101 13.458 -8.372 1.00 97.62 177 GLU A CA 1
ATOM 1316 C C . GLU A 1 177 ? 3.310 13.079 -9.237 1.00 97.62 177 GLU A C 1
ATOM 1318 O O . GLU A 1 177 ? 3.231 13.083 -10.469 1.00 97.62 177 GLU A O 1
ATOM 1323 N N . THR A 1 178 ? 4.412 12.643 -8.620 1.00 97.69 178 THR A N 1
ATOM 1324 C CA . THR A 1 178 ? 5.571 12.117 -9.360 1.00 97.69 178 THR A CA 1
ATOM 1325 C C . THR A 1 178 ? 5.212 10.806 -10.061 1.00 97.69 178 THR A C 1
ATOM 1327 O O . THR A 1 178 ? 5.565 10.602 -11.227 1.00 97.69 178 THR A O 1
ATOM 1330 N N . TRP A 1 179 ? 4.477 9.923 -9.381 1.00 98.38 179 TRP A N 1
ATOM 1331 C CA . TRP A 1 179 ? 4.015 8.656 -9.949 1.00 98.38 179 TRP A CA 1
ATOM 1332 C C . TRP A 1 179 ? 3.057 8.878 -11.121 1.00 98.38 179 TRP A C 1
ATOM 1334 O O . TRP A 1 179 ? 3.265 8.314 -12.197 1.00 98.38 179 TRP A O 1
ATOM 1344 N N . LYS A 1 180 ? 2.073 9.770 -10.954 1.00 97.81 180 LYS A N 1
ATOM 1345 C CA . LYS A 1 180 ? 1.124 10.164 -12.004 1.00 97.81 180 LYS A CA 1
ATOM 1346 C C . LYS A 1 180 ? 1.828 10.787 -13.202 1.00 97.81 180 LYS A C 1
ATOM 1348 O O . LYS A 1 180 ? 1.524 10.425 -14.338 1.00 97.81 180 LYS A O 1
ATOM 1353 N N . THR A 1 181 ? 2.802 11.667 -12.974 1.00 96.81 181 THR A N 1
ATOM 1354 C CA . THR A 1 181 ? 3.594 12.280 -14.051 1.00 96.81 181 THR A CA 1
ATOM 1355 C C . THR A 1 181 ? 4.340 11.217 -14.855 1.00 96.81 181 THR A C 1
ATOM 1357 O O . THR A 1 181 ? 4.241 11.182 -16.080 1.00 96.81 181 THR A O 1
ATOM 1360 N N . ASN A 1 182 ? 5.036 10.295 -14.184 1.00 96.88 182 ASN A N 1
ATOM 1361 C CA . ASN A 1 182 ? 5.743 9.199 -14.847 1.00 96.88 182 ASN A CA 1
ATOM 1362 C C . ASN A 1 182 ? 4.791 8.296 -15.653 1.00 96.88 182 ASN A C 1
ATOM 1364 O O . ASN A 1 182 ? 5.055 8.037 -16.827 1.00 96.88 182 ASN A O 1
ATOM 1368 N N . ALA A 1 183 ? 3.673 7.866 -15.060 1.00 96.44 183 ALA A N 1
ATOM 1369 C CA . ALA A 1 183 ? 2.671 7.041 -15.733 1.00 96.44 183 ALA A CA 1
ATOM 1370 C C . ALA A 1 183 ? 2.048 7.758 -16.945 1.00 96.44 183 ALA A C 1
ATOM 1372 O O . ALA A 1 183 ? 1.898 7.161 -18.011 1.00 96.44 183 ALA A O 1
ATOM 1373 N N . THR A 1 184 ? 1.778 9.061 -16.826 1.00 93.75 184 THR A N 1
ATOM 1374 C CA . THR A 1 184 ? 1.261 9.896 -17.922 1.00 93.75 184 THR A CA 1
ATOM 1375 C C . THR A 1 184 ? 2.276 10.022 -19.055 1.00 93.75 184 THR A C 1
ATOM 1377 O O . THR A 1 184 ? 1.917 9.869 -20.223 1.00 93.75 184 THR A O 1
ATOM 1380 N N . VAL A 1 185 ? 3.557 10.252 -18.743 1.00 88.25 185 VAL A N 1
ATOM 1381 C CA . VAL A 1 185 ? 4.631 10.291 -19.749 1.00 88.25 185 VAL A CA 1
ATOM 1382 C C . VAL A 1 185 ? 4.753 8.948 -20.459 1.00 88.25 185 VAL A C 1
ATOM 1384 O O . VAL A 1 185 ? 4.878 8.924 -21.678 1.00 88.25 185 VAL A O 1
ATOM 1387 N N . LEU A 1 186 ? 4.674 7.831 -19.736 1.00 89.88 186 LEU A N 1
ATOM 1388 C CA . LEU A 1 186 ? 4.700 6.495 -20.335 1.00 89.88 186 LEU A CA 1
ATOM 1389 C C . LEU A 1 186 ? 3.505 6.253 -21.265 1.00 89.88 186 LEU A C 1
ATOM 1391 O O . LEU A 1 186 ? 3.675 5.612 -22.301 1.00 89.88 186 LEU A O 1
ATOM 1395 N N . ALA A 1 187 ? 2.331 6.781 -20.918 1.00 88.88 187 ALA A N 1
ATOM 1396 C CA . ALA A 1 187 ? 1.093 6.613 -21.672 1.00 88.88 187 ALA A CA 1
ATOM 1397 C C . ALA A 1 187 ? 0.940 7.558 -22.868 1.00 88.88 187 ALA A C 1
ATOM 1399 O O . ALA A 1 187 ? 0.281 7.213 -23.840 1.00 88.88 187 ALA A O 1
ATOM 1400 N N . THR A 1 188 ? 1.526 8.752 -22.827 1.00 83.81 188 THR A N 1
ATOM 1401 C CA . THR A 1 188 ? 1.358 9.774 -23.882 1.00 83.81 188 THR A CA 1
ATOM 1402 C C . THR A 1 188 ? 2.635 10.022 -24.685 1.00 83.81 188 THR A C 1
ATOM 1404 O O . THR A 1 188 ? 2.605 10.622 -25.764 1.00 83.81 188 THR A O 1
ATOM 1407 N N . ASN A 1 189 ? 3.772 9.560 -24.170 1.00 81.69 189 ASN A N 1
ATOM 1408 C CA . ASN A 1 189 ? 5.096 9.783 -24.723 1.00 81.69 189 ASN A CA 1
ATOM 1409 C C . ASN A 1 189 ? 6.015 8.587 -24.404 1.00 81.69 189 ASN A C 1
ATOM 1411 O O . ASN A 1 189 ? 5.594 7.433 -24.485 1.00 81.69 189 ASN A O 1
ATOM 1415 N N . PHE A 1 190 ? 7.285 8.851 -24.094 1.00 80.44 190 PHE A N 1
ATOM 1416 C CA . PHE A 1 190 ? 8.274 7.836 -23.770 1.00 80.44 190 PHE A CA 1
ATOM 1417 C C . PHE A 1 190 ? 9.308 8.360 -22.782 1.00 80.44 190 PHE A C 1
ATOM 1419 O O . PHE A 1 190 ? 9.637 9.547 -22.768 1.00 80.44 190 PHE A O 1
ATOM 1426 N N . LEU A 1 191 ? 9.893 7.442 -22.018 1.00 85.38 191 LEU A N 1
ATOM 1427 C CA . LEU A 1 191 ? 11.136 7.685 -21.301 1.00 85.38 191 LEU A CA 1
ATOM 1428 C C . LEU A 1 191 ? 12.302 7.376 -22.239 1.00 85.38 191 LEU A C 1
ATOM 1430 O O . LEU A 1 191 ? 12.491 6.227 -22.640 1.00 85.38 191 LEU A O 1
ATOM 1434 N N . LYS A 1 192 ? 13.084 8.401 -22.592 1.00 82.31 192 LYS A N 1
ATOM 1435 C CA . LYS A 1 192 ? 14.334 8.235 -23.343 1.00 82.31 192 LYS A CA 1
ATOM 1436 C C . LYS A 1 192 ? 15.432 7.786 -22.388 1.00 82.31 192 LYS A C 1
ATOM 1438 O O . LYS A 1 192 ? 15.692 8.432 -21.376 1.00 82.31 192 LYS A O 1
ATOM 1443 N N . LYS A 1 193 ? 16.098 6.695 -22.737 1.00 82.62 193 LYS A N 1
ATOM 1444 C CA . LYS A 1 193 ? 17.240 6.144 -22.022 1.00 82.62 193 LYS A CA 1
ATOM 1445 C C . LYS A 1 193 ? 18.452 6.212 -22.925 1.00 82.62 193 LYS A C 1
ATOM 1447 O O . LYS A 1 193 ? 18.590 5.442 -23.874 1.00 82.62 193 LYS A O 1
ATOM 1452 N N . VAL A 1 194 ? 19.281 7.213 -22.640 1.00 74.88 194 VAL A N 1
ATOM 1453 C CA . VAL A 1 194 ? 20.566 7.380 -23.307 1.00 74.88 194 VAL A CA 1
ATOM 1454 C C . VAL A 1 194 ? 21.463 6.224 -22.899 1.00 74.88 194 VAL A C 1
ATOM 1456 O O . VAL A 1 194 ? 21.503 5.866 -21.722 1.00 74.88 194 VAL A O 1
ATOM 1459 N N . LEU A 1 195 ? 22.128 5.617 -23.877 1.00 70.12 195 LEU A N 1
ATOM 1460 C CA . LEU A 1 195 ? 23.070 4.549 -23.588 1.00 70.12 195 LEU A CA 1
ATOM 1461 C C . LEU A 1 195 ? 24.352 5.125 -22.967 1.00 70.12 195 LEU A C 1
ATOM 1463 O O . LEU A 1 195 ? 24.852 6.152 -23.430 1.00 70.12 195 LEU A O 1
ATOM 1467 N N . VAL A 1 196 ? 24.869 4.478 -21.919 1.00 71.38 196 VAL A N 1
ATOM 1468 C CA . VAL A 1 196 ? 26.032 4.955 -21.152 1.00 71.38 196 VAL A CA 1
ATOM 1469 C C . VAL A 1 196 ? 27.037 3.824 -20.954 1.00 71.38 196 VAL A C 1
ATOM 1471 O O . VAL A 1 196 ? 26.669 2.731 -20.537 1.00 71.38 196 VAL A O 1
ATOM 1474 N N . LYS A 1 197 ? 28.326 4.098 -21.191 1.00 66.50 197 LYS A N 1
ATOM 1475 C CA . LYS A 1 197 ? 29.409 3.098 -21.111 1.00 66.50 197 LYS A CA 1
ATOM 1476 C C . LYS A 1 197 ? 29.501 2.422 -19.739 1.00 66.50 197 LYS A C 1
ATOM 1478 O O . LYS A 1 197 ? 29.741 1.226 -19.676 1.00 66.50 197 LYS A O 1
ATOM 1483 N N . ALA A 1 198 ? 29.264 3.168 -18.659 1.00 73.00 198 ALA A N 1
ATOM 1484 C CA . ALA A 1 198 ? 29.311 2.659 -17.283 1.00 73.00 198 ALA A CA 1
ATOM 1485 C C . ALA A 1 198 ? 28.317 1.517 -17.002 1.00 73.00 198 ALA A C 1
ATOM 1487 O O . ALA A 1 198 ? 28.463 0.802 -16.018 1.00 73.00 198 ALA A O 1
ATOM 1488 N N . ASN A 1 199 ? 27.321 1.337 -17.869 1.00 79.94 199 ASN A N 1
ATOM 1489 C CA . ASN A 1 199 ? 26.326 0.283 -17.747 1.00 79.94 199 ASN A CA 1
ATOM 1490 C C . ASN A 1 199 ? 26.739 -1.023 -18.448 1.00 79.94 199 ASN A C 1
ATOM 1492 O O . ASN A 1 199 ? 25.965 -1.982 -18.437 1.00 79.94 199 ASN A O 1
ATOM 1496 N N . LEU A 1 200 ? 27.923 -1.065 -19.070 1.00 74.44 200 LEU A N 1
ATOM 1497 C CA . LEU A 1 200 ? 28.524 -2.283 -19.603 1.00 74.44 200 LEU A CA 1
ATOM 1498 C C . LEU A 1 200 ? 29.312 -3.012 -18.515 1.00 74.44 200 LEU A C 1
ATOM 1500 O O . LEU A 1 200 ? 30.128 -2.415 -17.816 1.00 74.44 200 LEU A O 1
ATOM 1504 N N . THR A 1 201 ? 29.119 -4.323 -18.424 1.00 73.25 201 THR A N 1
ATOM 1505 C CA . THR A 1 201 ? 29.897 -5.202 -17.539 1.00 73.25 201 THR A CA 1
ATOM 1506 C C . THR A 1 201 ? 30.573 -6.301 -18.346 1.00 73.25 201 THR A C 1
ATOM 1508 O O . THR A 1 201 ? 30.037 -6.710 -19.377 1.00 73.25 201 THR A O 1
ATOM 1511 N N . ASN A 1 202 ? 31.709 -6.813 -17.856 1.00 62.06 202 ASN A N 1
ATOM 1512 C CA . ASN A 1 202 ? 32.543 -7.807 -18.550 1.00 62.06 202 ASN A CA 1
ATOM 1513 C C . ASN A 1 202 ? 32.998 -7.345 -19.945 1.00 62.06 202 ASN A C 1
ATOM 1515 O O . ASN A 1 202 ? 33.056 -8.133 -20.885 1.00 62.06 202 ASN A O 1
ATOM 1519 N N . SER A 1 203 ? 33.283 -6.050 -20.081 1.00 57.22 203 SER A N 1
ATOM 1520 C CA . SER A 1 203 ? 34.046 -5.529 -21.214 1.00 57.22 203 SER A CA 1
ATOM 1521 C C . SER A 1 203 ? 35.524 -5.777 -20.914 1.00 57.22 203 SER A C 1
ATOM 1523 O O . SER A 1 203 ? 35.991 -5.367 -19.848 1.00 57.22 203 SER A O 1
ATOM 1525 N N . SER A 1 204 ? 36.253 -6.452 -21.805 1.00 51.22 204 SER A N 1
ATOM 1526 C CA . SER A 1 204 ? 37.706 -6.632 -21.651 1.00 51.22 204 SER A CA 1
ATOM 1527 C C . SER A 1 204 ? 38.411 -5.272 -21.582 1.00 51.22 204 SER A C 1
ATOM 1529 O O . SER A 1 204 ? 37.965 -4.330 -22.233 1.00 51.22 204 SER A O 1
ATOM 1531 N N . THR A 1 205 ? 39.526 -5.153 -20.849 1.00 47.59 205 THR A N 1
ATOM 1532 C CA . THR A 1 205 ? 40.406 -3.966 -20.897 1.00 47.59 205 THR A CA 1
ATOM 1533 C C . THR A 1 205 ? 40.988 -3.730 -22.291 1.00 47.59 205 THR A C 1
ATOM 1535 O O . THR A 1 205 ? 41.231 -2.583 -22.656 1.00 47.59 205 THR A O 1
ATOM 1538 N N . ASP A 1 206 ? 41.124 -4.792 -23.088 1.00 41.78 206 ASP A N 1
ATOM 1539 C CA . ASP A 1 206 ? 41.598 -4.740 -24.477 1.00 41.78 206 ASP A CA 1
ATOM 1540 C C . ASP A 1 206 ? 40.512 -4.211 -25.425 1.00 41.78 206 ASP A C 1
ATOM 1542 O O . ASP A 1 206 ? 40.809 -3.536 -26.405 1.00 41.78 206 ASP A O 1
ATOM 1546 N N . ASN A 1 207 ? 39.241 -4.417 -25.062 1.00 39.94 207 ASN A N 1
ATOM 1547 C CA . ASN A 1 207 ? 38.061 -3.870 -25.742 1.00 39.94 207 ASN A CA 1
ATOM 1548 C C . ASN A 1 207 ? 37.492 -2.636 -25.017 1.00 39.94 207 ASN A C 1
ATOM 1550 O O . ASN A 1 207 ? 36.427 -2.123 -25.357 1.00 39.94 207 ASN A O 1
ATOM 1554 N N . ASN A 1 208 ? 38.224 -2.136 -24.014 1.00 41.56 208 ASN A N 1
ATOM 1555 C CA . ASN A 1 208 ? 37.981 -0.868 -23.332 1.00 41.56 208 ASN A CA 1
ATOM 1556 C C . ASN A 1 208 ? 38.705 0.299 -24.037 1.00 41.56 208 ASN A C 1
ATOM 1558 O O . ASN A 1 208 ? 38.645 1.434 -23.555 1.00 41.56 208 ASN A O 1
ATOM 1562 N N . GLN A 1 209 ? 39.368 0.015 -25.165 1.00 41.28 209 GLN A N 1
ATOM 1563 C CA . GLN A 1 209 ? 39.940 0.984 -26.101 1.00 41.28 209 GLN A CA 1
ATOM 1564 C C . GLN A 1 209 ? 38.837 1.735 -26.877 1.00 41.28 209 GLN A C 1
ATOM 1566 O O . GLN A 1 209 ? 37.679 1.308 -26.898 1.00 41.28 209 GLN A O 1
ATOM 1571 N N . GLU A 1 210 ? 39.165 2.888 -27.478 1.00 38.94 210 GLU A N 1
ATOM 1572 C CA . GLU A 1 210 ? 38.255 3.560 -28.417 1.00 38.94 210 GLU A CA 1
ATOM 1573 C C . GLU A 1 210 ? 37.861 2.586 -29.544 1.00 38.94 210 GLU A C 1
ATOM 1575 O O . GLU A 1 210 ? 38.695 1.885 -30.110 1.00 38.94 210 GLU A O 1
ATOM 1580 N N . GLN A 1 211 ? 36.558 2.510 -29.807 1.00 34.81 211 GLN A N 1
ATOM 1581 C CA . GLN A 1 211 ? 35.897 1.597 -30.742 1.00 34.81 211 GLN A CA 1
ATOM 1582 C C . GLN A 1 211 ? 36.583 1.559 -32.138 1.00 34.81 211 GLN A C 1
ATOM 1584 O O . GLN A 1 211 ? 36.855 2.629 -32.681 1.00 34.81 211 GLN A O 1
ATOM 1589 N N . PRO A 1 212 ? 36.801 0.383 -32.773 1.00 32.19 212 PRO A N 1
ATOM 1590 C CA . PRO A 1 212 ? 37.384 0.285 -34.119 1.00 32.19 212 PRO A CA 1
ATOM 1591 C C . PRO A 1 212 ? 36.552 0.979 -35.214 1.00 32.19 212 PRO A C 1
ATOM 1593 O O . PRO A 1 212 ? 35.322 0.877 -35.236 1.00 32.19 212 PRO A O 1
ATOM 1596 N N . GLY A 1 213 ? 37.254 1.631 -36.151 1.00 33.97 213 GLY A N 1
ATOM 1597 C CA . GLY A 1 213 ? 36.801 2.589 -37.176 1.00 33.97 213 GLY A CA 1
ATOM 1598 C C . GLY A 1 213 ? 35.810 2.134 -38.253 1.00 33.97 213 GLY A C 1
ATOM 1599 O O . GLY A 1 213 ? 35.665 2.797 -39.272 1.00 33.97 213 GLY A O 1
ATOM 1600 N N . ASN A 1 214 ? 35.063 1.063 -38.038 1.00 31.62 214 ASN A N 1
ATOM 1601 C CA . ASN A 1 214 ? 33.813 0.852 -38.750 1.00 31.62 214 ASN A CA 1
ATOM 1602 C C . ASN A 1 214 ? 32.829 0.370 -37.712 1.00 31.62 214 ASN A C 1
ATOM 1604 O O . ASN A 1 214 ? 32.859 -0.799 -37.379 1.00 31.62 214 ASN A O 1
ATOM 1608 N N . TYR A 1 215 ? 32.078 1.292 -37.111 1.00 29.86 215 TYR A N 1
ATOM 1609 C CA . TYR A 1 215 ? 30.633 1.403 -37.296 1.00 29.86 215 TYR A CA 1
ATOM 1610 C C . TYR A 1 215 ? 30.145 2.695 -36.632 1.00 29.86 215 TYR A C 1
ATOM 1612 O O . TYR A 1 215 ? 29.853 2.752 -35.439 1.00 29.86 215 TYR A O 1
ATOM 1620 N N . SER A 1 216 ? 30.003 3.736 -37.446 1.00 31.86 216 SER A N 1
ATOM 1621 C CA . SER A 1 216 ? 29.136 4.869 -37.152 1.00 31.86 216 SER A CA 1
ATOM 1622 C C . SER A 1 216 ? 27.958 4.824 -38.120 1.00 31.86 216 SER A C 1
ATOM 1624 O O . SER A 1 216 ? 28.138 4.611 -39.316 1.00 31.86 216 SER A O 1
ATOM 1626 N N . PHE A 1 217 ? 26.736 5.044 -37.634 1.00 38.25 217 PHE A N 1
ATOM 1627 C CA . PHE A 1 217 ? 25.647 5.490 -38.507 1.00 38.25 217 PHE A CA 1
ATOM 1628 C C . PHE A 1 217 ? 25.880 6.987 -38.776 1.00 38.25 217 PHE A C 1
ATOM 1630 O O . PHE A 1 217 ? 25.228 7.845 -38.179 1.00 38.25 217 PHE A O 1
ATOM 1637 N N . VAL A 1 218 ? 26.842 7.273 -39.651 1.00 35.78 218 VAL A N 1
ATOM 1638 C CA . VAL A 1 218 ? 26.787 8.398 -40.585 1.00 35.78 218 VAL A CA 1
ATOM 1639 C C . VAL A 1 218 ? 26.495 7.773 -41.941 1.00 35.78 218 VAL A C 1
ATOM 1641 O O . VAL A 1 218 ? 27.263 6.944 -42.421 1.00 35.78 218 VAL A O 1
ATOM 1644 N N . GLY A 1 219 ? 25.353 8.110 -42.538 1.00 32.78 219 GLY A N 1
ATOM 1645 C CA . GLY A 1 219 ? 25.232 7.950 -43.979 1.00 32.78 219 GLY A CA 1
ATOM 1646 C C . GLY A 1 219 ? 26.222 8.929 -44.591 1.00 32.78 219 GLY A C 1
ATOM 1647 O O . GLY A 1 219 ? 26.036 10.136 -44.458 1.00 32.78 219 GLY A O 1
ATOM 1648 N N . TYR A 1 220 ? 27.301 8.431 -45.183 1.00 29.86 220 TYR A N 1
ATOM 1649 C CA . TYR A 1 220 ? 28.039 9.237 -46.141 1.00 29.86 220 TYR A CA 1
ATOM 1650 C C . TYR A 1 220 ? 27.126 9.395 -47.357 1.00 29.86 220 TYR A C 1
ATOM 1652 O O . TYR A 1 220 ? 26.677 8.398 -47.917 1.00 29.86 220 TYR A O 1
ATOM 1660 N N . SER A 1 221 ? 26.810 10.631 -47.738 1.00 32.62 221 SER A N 1
ATOM 1661 C CA . SER A 1 221 ? 26.137 10.907 -49.011 1.00 32.62 221 SER A CA 1
ATOM 1662 C C . SER A 1 221 ? 27.112 10.925 -50.195 1.00 32.62 221 SER A C 1
ATOM 1664 O O . SER A 1 221 ? 26.657 11.035 -51.329 1.00 32.62 221 SER A O 1
ATOM 1666 N N . VAL A 1 222 ? 28.430 10.816 -49.961 1.00 29.97 222 VAL A N 1
ATOM 1667 C CA . VAL A 1 222 ? 29.469 10.851 -51.004 1.00 29.97 222 VAL A CA 1
ATOM 1668 C C . VAL A 1 222 ? 30.694 9.992 -50.662 1.00 29.97 222 VAL A C 1
ATOM 1670 O O . VAL A 1 222 ? 31.009 9.783 -49.490 1.00 29.97 222 VAL A O 1
ATOM 1673 N N . ASP A 1 223 ? 31.363 9.514 -51.715 1.00 34.94 223 ASP A N 1
ATOM 1674 C CA . ASP A 1 223 ? 32.577 8.688 -51.695 1.00 34.94 223 ASP A CA 1
ATOM 1675 C C . ASP A 1 223 ? 33.758 9.415 -51.020 1.00 34.94 223 ASP A C 1
ATOM 1677 O O . ASP A 1 223 ? 33.956 10.615 -51.216 1.00 34.94 223 ASP A O 1
ATOM 1681 N N . VAL A 1 224 ? 34.528 8.700 -50.195 1.00 40.00 224 VAL A N 1
ATOM 1682 C CA . VAL A 1 224 ? 35.540 9.276 -49.281 1.00 40.00 224 VAL A CA 1
ATOM 1683 C C . VAL A 1 224 ? 36.974 9.123 -49.809 1.00 40.00 224 VAL A C 1
ATOM 1685 O O . VAL A 1 224 ? 37.940 9.421 -49.106 1.00 40.00 224 VAL A O 1
ATOM 1688 N N . THR A 1 225 ? 37.138 8.653 -51.047 1.00 45.19 225 THR A N 1
ATOM 1689 C CA . THR A 1 225 ? 38.441 8.563 -51.716 1.00 45.19 225 THR A CA 1
ATOM 1690 C C . THR A 1 225 ? 38.923 9.936 -52.184 1.00 45.19 225 THR A C 1
ATOM 1692 O O . THR A 1 225 ? 38.214 10.630 -52.911 1.00 45.19 225 THR A O 1
ATOM 1695 N N . GLY A 1 226 ? 40.156 10.310 -51.834 1.00 49.31 226 GLY A N 1
ATOM 1696 C CA . GLY A 1 226 ? 40.858 11.429 -52.465 1.00 49.31 226 GLY A CA 1
ATOM 1697 C C . GLY A 1 226 ? 41.746 10.933 -53.606 1.00 49.31 226 GLY A C 1
ATOM 1698 O O . GLY A 1 226 ? 42.397 9.895 -53.474 1.00 49.31 226 GLY A O 1
ATOM 1699 N N . THR A 1 227 ? 41.798 11.660 -54.722 1.00 41.31 227 THR A N 1
ATOM 1700 C CA . THR A 1 227 ? 42.780 11.419 -55.792 1.00 41.31 227 THR A CA 1
ATOM 1701 C C . THR A 1 227 ? 43.976 12.342 -55.590 1.00 41.31 227 THR A C 1
ATOM 1703 O O . THR A 1 227 ? 43.838 13.564 -55.602 1.00 41.31 227 THR A O 1
ATOM 1706 N N . SER A 1 228 ? 45.159 11.758 -55.421 1.00 41.78 228 SER A N 1
ATOM 1707 C CA . SER A 1 228 ? 46.436 12.472 -55.414 1.00 41.78 228 SER A CA 1
ATOM 1708 C C . SER A 1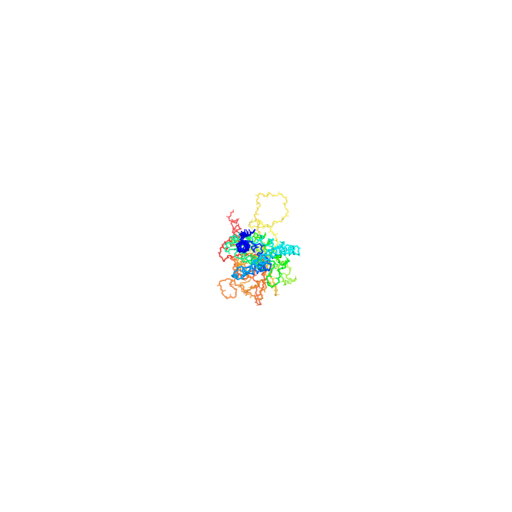 228 ? 47.268 11.929 -56.575 1.00 41.78 228 SER A C 1
ATOM 1710 O O . SER A 1 228 ? 47.989 10.943 -56.431 1.00 41.78 228 SER A O 1
ATOM 1712 N N . GLY A 1 229 ? 47.140 12.540 -57.754 1.00 59.72 229 GLY A N 1
ATOM 1713 C CA . GLY A 1 229 ? 47.706 11.987 -58.990 1.00 59.72 229 GLY A CA 1
ATOM 1714 C C . GLY A 1 229 ? 46.888 10.802 -59.527 1.00 59.72 229 GLY A C 1
ATOM 1715 O O . GLY A 1 229 ? 45.663 10.844 -59.484 1.00 59.72 229 GLY A O 1
ATOM 1716 N N . GLN A 1 230 ? 47.551 9.768 -60.064 1.00 46.44 230 GLN A N 1
ATOM 1717 C CA . GLN A 1 230 ? 46.902 8.563 -60.625 1.00 46.44 230 GLN A CA 1
ATOM 1718 C C . GLN A 1 230 ? 46.584 7.470 -59.590 1.00 46.44 230 GLN A C 1
ATOM 1720 O O . GLN A 1 230 ? 46.019 6.444 -59.960 1.00 46.44 230 GLN A O 1
ATOM 1725 N N . GLU A 1 231 ? 46.908 7.674 -58.311 1.00 43.03 231 GLU A N 1
ATOM 1726 C CA . GLU A 1 231 ? 46.584 6.710 -57.259 1.00 43.03 231 GLU A CA 1
ATOM 1727 C C . GLU A 1 231 ? 45.412 7.177 -56.393 1.00 43.03 231 GLU A C 1
ATOM 1729 O O . GLU A 1 231 ? 45.319 8.334 -55.965 1.00 43.03 231 GLU A O 1
ATOM 1734 N N . THR A 1 232 ? 44.503 6.239 -56.131 1.00 46.03 232 THR A N 1
ATOM 1735 C CA . THR A 1 232 ? 43.406 6.397 -55.182 1.00 46.03 232 THR A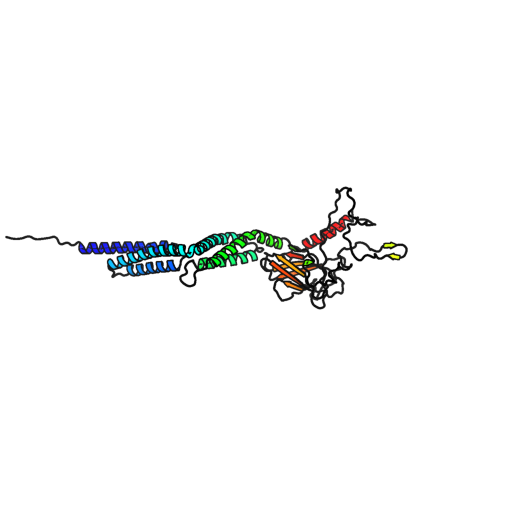 CA 1
ATOM 1736 C C . THR A 1 232 ? 43.980 6.305 -53.772 1.00 46.03 232 THR A C 1
ATOM 1738 O O . THR A 1 232 ? 44.299 5.220 -53.292 1.00 46.03 232 THR A O 1
ATOM 1741 N N . THR A 1 233 ? 44.126 7.442 -53.093 1.00 46.47 233 THR A N 1
ATOM 1742 C CA . THR A 1 233 ? 44.569 7.445 -51.696 1.00 46.47 233 THR A CA 1
ATOM 1743 C C . THR A 1 233 ? 43.375 7.214 -50.780 1.00 46.47 233 THR A C 1
ATOM 1745 O O . THR A 1 233 ? 42.454 8.031 -50.704 1.00 46.47 233 THR A O 1
ATOM 1748 N N . ILE A 1 234 ? 43.403 6.077 -50.092 1.00 44.94 234 ILE A N 1
ATOM 1749 C CA . ILE A 1 234 ? 42.498 5.756 -48.990 1.00 44.94 234 ILE A CA 1
ATOM 1750 C C . ILE A 1 234 ? 43.015 6.516 -47.749 1.00 44.94 234 ILE A C 1
ATOM 1752 O O . ILE A 1 234 ? 44.225 6.487 -47.506 1.00 44.94 234 ILE A O 1
ATOM 1756 N N . PRO A 1 235 ? 42.170 7.224 -46.976 1.00 41.50 235 PRO A N 1
ATOM 1757 C CA . PRO A 1 235 ? 42.612 7.933 -45.772 1.00 41.50 235 PRO A CA 1
ATOM 1758 C C . PRO A 1 235 ? 43.299 7.005 -44.754 1.00 41.50 235 PRO A C 1
ATOM 1760 O O . PRO A 1 235 ? 42.871 5.869 -44.569 1.00 41.50 235 PRO A O 1
ATOM 1763 N N . ASN A 1 236 ? 44.341 7.497 -44.072 1.00 35.62 236 ASN A N 1
ATOM 1764 C CA . ASN A 1 236 ? 45.211 6.720 -43.174 1.00 35.62 236 ASN A CA 1
ATOM 1765 C C . ASN A 1 236 ? 44.944 6.950 -41.669 1.00 35.62 236 ASN A C 1
ATOM 1767 O O . ASN A 1 236 ? 45.868 6.844 -40.861 1.00 35.62 236 ASN A O 1
ATOM 1771 N N . TRP A 1 237 ? 43.707 7.295 -41.289 1.00 33.62 237 TRP A N 1
ATOM 1772 C CA . TRP A 1 237 ? 43.316 7.533 -39.893 1.00 33.62 237 TRP A CA 1
ATOM 1773 C C . TRP A 1 237 ? 42.188 6.601 -39.452 1.00 33.62 237 TRP A C 1
ATOM 1775 O O . TRP A 1 237 ? 41.214 6.415 -40.178 1.00 33.62 237 TRP A O 1
ATOM 1785 N N . ASP A 1 238 ? 42.284 6.109 -38.217 1.00 31.47 238 ASP A N 1
ATOM 1786 C CA . ASP A 1 238 ? 41.430 5.035 -37.695 1.00 31.47 238 ASP A CA 1
ATOM 1787 C C . ASP A 1 238 ? 40.216 5.507 -36.850 1.00 31.47 238 ASP A C 1
ATOM 1789 O O . ASP A 1 238 ? 39.451 4.671 -36.367 1.00 31.47 238 ASP A O 1
ATOM 1793 N N . PHE A 1 239 ? 39.984 6.826 -36.688 1.00 33.94 239 PHE A N 1
ATOM 1794 C CA . PHE A 1 239 ? 38.859 7.393 -35.907 1.00 33.94 239 PHE A CA 1
ATOM 1795 C C . PHE A 1 239 ? 38.229 8.647 -36.543 1.00 33.94 239 PHE A C 1
ATOM 1797 O O . PHE A 1 239 ? 38.906 9.446 -37.192 1.00 33.94 239 PHE A O 1
ATOM 1804 N N . ALA A 1 240 ? 36.946 8.903 -36.252 1.00 33.25 240 ALA A N 1
ATOM 1805 C CA . ALA A 1 240 ? 36.324 10.209 -36.471 1.00 33.25 240 ALA A CA 1
ATOM 1806 C C . ALA A 1 240 ? 36.528 11.098 -35.235 1.00 33.25 240 ALA A C 1
ATOM 1808 O O . ALA A 1 240 ? 35.884 10.916 -34.201 1.00 33.25 240 ALA A O 1
ATOM 1809 N N . GLN A 1 241 ? 37.403 12.096 -35.340 1.00 30.00 241 GLN A N 1
ATOM 1810 C CA . GLN A 1 241 ? 37.468 13.163 -34.345 1.00 30.00 241 GLN A CA 1
ATOM 1811 C C . GLN A 1 241 ? 36.135 13.929 -34.346 1.00 30.00 241 GLN A C 1
ATOM 1813 O O . GLN A 1 241 ? 35.541 14.130 -35.407 1.00 30.00 241 GLN A O 1
ATOM 1818 N N . ARG A 1 242 ? 35.669 14.392 -33.177 1.00 35.81 242 ARG A N 1
ATOM 1819 C CA . ARG A 1 242 ? 34.556 15.349 -33.071 1.00 35.81 242 ARG A CA 1
ATOM 1820 C C . ARG A 1 242 ? 34.965 16.625 -33.817 1.00 35.81 242 ARG A C 1
ATOM 1822 O O . ARG A 1 242 ? 35.617 17.501 -33.262 1.00 35.81 242 ARG A O 1
ATOM 1829 N N . ALA A 1 243 ? 34.653 16.679 -35.099 1.00 38.84 243 ALA A N 1
ATOM 1830 C CA . ALA A 1 243 ? 35.033 17.741 -36.006 1.00 38.84 243 ALA A CA 1
ATOM 1831 C C . ALA A 1 243 ? 33.747 18.259 -36.640 1.00 38.84 243 ALA A C 1
ATOM 1833 O O . ALA A 1 243 ? 32.992 17.511 -37.259 1.00 38.84 243 ALA A O 1
ATOM 1834 N N . ILE A 1 244 ? 33.465 19.537 -36.408 1.00 39.72 244 ILE A N 1
ATOM 1835 C CA . ILE A 1 244 ? 32.429 20.245 -37.152 1.00 39.72 244 ILE A CA 1
ATOM 1836 C C . ILE A 1 244 ? 33.042 20.486 -38.529 1.00 39.72 244 ILE A C 1
ATOM 1838 O O . ILE A 1 244 ? 34.170 20.957 -38.606 1.00 39.72 244 ILE A O 1
ATOM 1842 N N . PHE A 1 245 ? 32.357 20.129 -39.605 1.00 41.34 245 PHE A N 1
ATOM 1843 C CA . PHE A 1 245 ? 32.832 20.407 -40.958 1.00 41.34 245 PHE A CA 1
ATOM 1844 C C . PHE A 1 245 ? 31.932 21.451 -41.605 1.00 41.34 245 PHE A C 1
ATOM 1846 O O . PHE A 1 245 ? 30.721 21.477 -41.365 1.00 41.34 245 PHE A O 1
ATOM 1853 N N . THR A 1 246 ? 32.519 22.328 -42.414 1.00 41.84 246 THR A N 1
ATOM 1854 C CA . THR A 1 246 ? 31.738 23.197 -43.294 1.00 41.84 246 THR A CA 1
ATOM 1855 C C . THR A 1 246 ? 31.070 22.355 -44.385 1.00 41.84 246 THR A C 1
ATOM 1857 O O . THR A 1 246 ? 31.598 21.332 -44.815 1.00 41.84 246 THR A O 1
ATOM 1860 N N . SER A 1 247 ? 29.877 22.756 -44.822 1.00 33.38 247 SER A N 1
ATOM 1861 C CA . SER A 1 247 ? 29.180 22.114 -45.944 1.00 33.38 247 SER A CA 1
ATOM 1862 C C . SER A 1 247 ? 29.699 22.664 -47.281 1.00 33.38 247 SER A C 1
ATOM 1864 O O . SER A 1 247 ? 29.870 23.876 -47.390 1.00 33.38 247 SER A O 1
ATOM 1866 N N . GLY A 1 248 ? 29.910 21.806 -48.289 1.00 35.81 248 GLY A N 1
ATOM 1867 C CA . GLY A 1 248 ? 30.315 22.187 -49.655 1.00 35.81 248 GLY A CA 1
ATOM 1868 C C . GLY A 1 248 ? 31.165 21.120 -50.365 1.00 35.81 248 GLY A C 1
ATOM 1869 O O . GLY A 1 248 ? 31.500 20.103 -49.765 1.00 35.81 248 GLY A O 1
ATOM 1870 N N . ASN A 1 249 ? 31.545 21.365 -51.629 1.00 31.23 249 ASN A N 1
ATOM 1871 C CA . ASN A 1 249 ? 32.313 20.419 -52.468 1.00 31.23 249 ASN A CA 1
ATOM 1872 C C . ASN A 1 249 ? 33.732 20.121 -51.950 1.00 31.23 249 ASN A C 1
ATOM 1874 O O . ASN A 1 249 ? 34.358 19.170 -52.408 1.00 31.23 249 ASN A O 1
ATOM 1878 N N . GLN A 1 250 ? 34.232 20.916 -51.000 1.00 37.41 250 GLN A N 1
ATOM 1879 C CA . GLN A 1 250 ? 35.442 20.629 -50.231 1.00 37.41 250 GLN A CA 1
ATOM 1880 C C . GLN A 1 250 ? 35.204 20.967 -48.750 1.00 37.41 250 GLN A C 1
ATOM 1882 O O . GLN A 1 250 ? 35.450 22.098 -48.327 1.00 37.41 250 GLN A O 1
ATOM 1887 N N . PRO A 1 251 ? 34.669 20.017 -47.962 1.00 38.22 251 PRO A N 1
ATOM 1888 C CA . PRO A 1 251 ? 34.402 20.217 -46.542 1.00 38.22 251 PRO A CA 1
ATOM 1889 C C . PRO A 1 251 ? 35.701 20.472 -45.771 1.00 38.22 251 PRO A C 1
ATOM 1891 O O . PRO A 1 251 ? 36.622 19.655 -45.805 1.00 38.22 251 PRO A O 1
ATOM 1894 N N . ALA A 1 252 ? 35.768 21.581 -45.034 1.00 41.81 252 ALA A N 1
ATOM 1895 C CA . ALA A 1 252 ? 36.906 21.910 -44.180 1.00 41.81 252 ALA A CA 1
ATOM 1896 C C . ALA A 1 252 ? 36.567 21.645 -42.710 1.00 41.81 252 ALA A C 1
ATOM 1898 O O . ALA A 1 252 ? 35.467 21.945 -42.239 1.00 41.81 252 ALA A O 1
ATOM 1899 N N . LYS A 1 253 ? 37.526 21.085 -41.971 1.00 42.09 253 LYS A N 1
ATOM 1900 C CA . LYS A 1 253 ? 37.412 20.850 -40.530 1.00 42.09 253 LYS A CA 1
ATOM 1901 C C . LYS A 1 253 ? 37.444 22.179 -39.775 1.00 42.09 253 LYS A C 1
ATOM 1903 O O . LYS A 1 253 ? 38.436 22.898 -39.824 1.00 42.09 253 LYS A O 1
ATOM 1908 N N . VAL A 1 254 ? 36.392 22.471 -39.023 1.00 47.53 254 VAL A N 1
ATOM 1909 C CA . VAL A 1 254 ? 36.321 23.598 -38.092 1.00 47.53 254 VAL A CA 1
ATOM 1910 C C . VAL A 1 254 ? 37.079 23.214 -36.823 1.00 47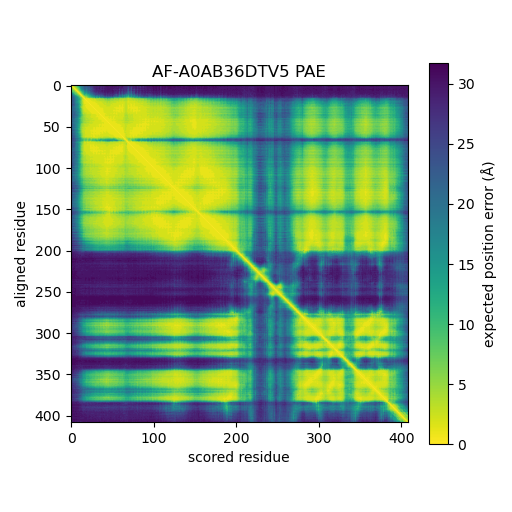.53 254 VAL A C 1
ATOM 1912 O O . VAL A 1 254 ? 36.593 22.477 -35.963 1.00 47.53 254 VAL A O 1
ATOM 1915 N N . THR A 1 255 ? 38.309 23.700 -36.717 1.00 45.06 255 THR A N 1
ATOM 1916 C CA . THR A 1 255 ? 39.069 23.739 -35.467 1.00 45.06 255 THR A CA 1
ATOM 1917 C C . THR A 1 255 ? 38.554 24.893 -34.616 1.00 45.06 255 THR A C 1
ATOM 1919 O O . THR A 1 255 ? 38.477 26.023 -35.088 1.00 45.06 255 THR A O 1
ATOM 1922 N N . ALA A 1 256 ? 38.167 24.612 -33.372 1.00 44.41 256 ALA A N 1
ATOM 1923 C CA . ALA A 1 256 ? 37.678 25.606 -32.422 1.00 44.41 256 ALA A CA 1
ATOM 1924 C C . ALA A 1 256 ? 38.806 26.557 -31.979 1.00 44.41 256 ALA A C 1
ATOM 1926 O O . ALA A 1 256 ? 39.311 26.444 -30.869 1.00 44.41 256 ALA A O 1
ATOM 1927 N N . THR A 1 257 ? 39.222 27.474 -32.850 1.00 40.28 257 THR A N 1
ATOM 1928 C CA . THR A 1 257 ? 40.212 28.517 -32.547 1.00 40.28 257 THR A CA 1
ATOM 1929 C C . THR A 1 257 ? 40.036 29.723 -33.468 1.00 40.28 257 THR A C 1
ATOM 1931 O O . THR A 1 257 ? 40.968 30.150 -34.131 1.00 40.28 257 THR A O 1
ATOM 1934 N N . THR A 1 258 ? 38.852 30.328 -33.485 1.00 34.06 258 THR A N 1
ATOM 1935 C CA . THR A 1 258 ? 38.723 31.744 -33.856 1.00 34.06 258 THR A CA 1
ATOM 1936 C C . THR A 1 258 ? 37.642 32.393 -33.001 1.00 34.06 258 THR A C 1
ATOM 1938 O O . THR A 1 258 ? 36.449 32.365 -33.287 1.00 34.06 258 THR A O 1
ATOM 1941 N N . THR A 1 259 ? 38.070 32.990 -31.891 1.00 43.31 259 THR A N 1
ATOM 1942 C CA . THR A 1 259 ? 37.358 34.120 -31.292 1.00 43.31 259 THR A CA 1
ATOM 1943 C C . THR A 1 259 ? 37.233 35.211 -32.354 1.00 43.31 259 THR A C 1
ATOM 1945 O O . THR A 1 259 ? 38.253 35.794 -32.715 1.00 43.31 259 THR A O 1
ATOM 1948 N N . GLY A 1 260 ? 36.020 35.490 -32.842 1.00 42.16 260 GLY A N 1
ATOM 1949 C CA . GLY A 1 260 ? 35.759 36.752 -33.544 1.00 42.16 260 GLY A CA 1
ATOM 1950 C C . GLY A 1 260 ? 34.903 36.749 -34.809 1.00 42.16 260 GLY A C 1
ATOM 1951 O O . GLY A 1 260 ? 34.872 37.794 -35.446 1.00 42.16 260 GLY A O 1
ATOM 1952 N N . GLU A 1 261 ? 34.192 35.680 -35.179 1.00 34.28 261 GLU A N 1
ATOM 1953 C CA . GLU A 1 261 ? 33.220 35.758 -36.286 1.00 34.28 261 GLU A CA 1
ATOM 1954 C C . GLU A 1 261 ? 31.775 35.531 -35.826 1.00 34.28 261 GLU A C 1
ATOM 1956 O O . GLU A 1 261 ? 31.491 34.776 -34.895 1.00 34.28 261 GLU A O 1
ATOM 1961 N N . ASP A 1 262 ? 30.894 36.299 -36.461 1.00 37.47 262 ASP A N 1
ATOM 1962 C CA . ASP A 1 262 ? 29.516 36.611 -36.103 1.00 37.47 262 ASP A CA 1
ATOM 1963 C C . ASP A 1 262 ? 28.671 35.370 -35.747 1.00 37.47 262 ASP A C 1
ATOM 1965 O O . ASP A 1 262 ? 28.392 34.504 -36.578 1.00 37.47 262 ASP A O 1
ATOM 1969 N N . GLN A 1 263 ? 28.219 35.298 -34.490 1.00 40.25 263 GLN A N 1
ATOM 1970 C CA . GLN A 1 263 ? 27.349 34.227 -33.981 1.00 40.25 263 GLN A CA 1
ATOM 1971 C C . GLN A 1 263 ? 25.892 34.327 -34.483 1.00 40.25 263 GLN A C 1
ATOM 1973 O O . GLN A 1 263 ? 25.015 33.629 -33.973 1.00 40.25 263 GLN A O 1
ATOM 1978 N N . SER A 1 264 ? 25.600 35.156 -35.488 1.00 35.44 264 SER A N 1
ATOM 1979 C CA . SER A 1 264 ? 24.246 35.340 -36.027 1.00 35.44 264 SER A CA 1
ATOM 1980 C C . SER A 1 264 ? 23.744 34.189 -36.922 1.00 35.44 264 SER A C 1
ATOM 1982 O O . SER A 1 264 ? 22.570 34.169 -37.289 1.00 35.44 264 SER A O 1
ATOM 1984 N N . THR A 1 265 ? 24.574 33.177 -37.220 1.00 35.62 265 THR A N 1
ATOM 1985 C CA . THR A 1 265 ? 24.205 32.012 -38.060 1.00 35.62 265 THR A CA 1
ATOM 1986 C C . THR A 1 265 ? 24.460 30.649 -37.405 1.00 35.62 265 THR A C 1
ATOM 1988 O O . THR A 1 265 ? 24.622 29.647 -38.102 1.00 35.62 265 THR A O 1
ATOM 1991 N N . ALA A 1 266 ? 24.481 30.579 -36.066 1.00 36.03 266 ALA A N 1
ATOM 1992 C CA . ALA A 1 266 ? 24.748 29.348 -35.315 1.00 36.03 266 ALA A CA 1
ATOM 1993 C C . ALA A 1 266 ? 23.866 28.163 -35.784 1.00 36.03 266 ALA A C 1
ATOM 1995 O O . ALA A 1 266 ? 22.701 28.029 -35.404 1.00 36.03 266 ALA A O 1
ATOM 1996 N N . LYS A 1 267 ? 24.440 27.293 -36.630 1.00 38.94 267 LYS A N 1
ATOM 1997 C CA . LYS A 1 267 ? 23.808 26.061 -37.123 1.00 38.94 267 LYS A CA 1
ATOM 1998 C C . LYS A 1 267 ? 23.472 25.141 -35.935 1.00 38.94 267 LYS A C 1
ATOM 2000 O O . LYS A 1 267 ? 24.322 24.959 -35.060 1.00 38.94 267 LYS A O 1
ATOM 2005 N N . PRO A 1 268 ? 22.280 24.515 -35.892 1.00 35.41 268 PRO A N 1
ATOM 2006 C CA . PRO A 1 268 ? 21.902 23.631 -34.793 1.00 35.41 268 PRO A CA 1
ATOM 2007 C C . PRO A 1 268 ? 22.791 22.378 -34.750 1.00 35.41 268 PRO A C 1
ATOM 2009 O O . PRO A 1 268 ? 22.963 21.680 -35.749 1.00 35.41 268 PRO A O 1
ATOM 2012 N N . LEU A 1 269 ? 23.339 22.080 -33.570 1.00 36.53 269 LEU A N 1
ATOM 2013 C CA . LEU A 1 269 ? 24.120 20.873 -33.289 1.00 36.53 269 LEU A CA 1
ATOM 2014 C C . LEU A 1 269 ? 23.188 19.680 -32.996 1.00 36.53 269 LEU A C 1
ATOM 2016 O O . LEU A 1 269 ? 22.159 19.834 -32.341 1.00 36.53 269 LEU A O 1
ATOM 2020 N N . SER A 1 270 ? 23.550 18.478 -33.458 1.00 37.03 270 SER A N 1
ATOM 2021 C CA . SER A 1 270 ? 22.790 17.239 -33.230 1.00 37.03 270 SER A CA 1
ATOM 2022 C C . SER A 1 270 ? 23.226 16.499 -31.957 1.00 37.03 270 SER A C 1
ATOM 2024 O O . SER A 1 270 ? 24.409 16.182 -31.808 1.00 37.03 270 SER A O 1
ATOM 2026 N N . ASP A 1 271 ? 22.275 16.100 -31.107 1.00 34.91 271 ASP A N 1
ATOM 2027 C CA . ASP A 1 271 ? 22.498 15.105 -30.047 1.00 34.91 271 ASP A CA 1
ATOM 2028 C C . ASP A 1 271 ? 22.615 13.695 -30.656 1.00 34.91 271 ASP A C 1
ATOM 2030 O O . ASP A 1 271 ? 21.612 13.010 -30.886 1.00 34.91 271 ASP A O 1
ATOM 2034 N N . VAL A 1 272 ? 23.841 13.232 -30.911 1.00 40.81 272 VAL A N 1
ATOM 2035 C CA . VAL A 1 272 ? 24.118 11.833 -31.279 1.00 40.81 272 VAL A CA 1
ATOM 2036 C C . VAL A 1 272 ? 24.548 11.077 -30.023 1.00 40.81 272 VAL A C 1
ATOM 2038 O O . VAL A 1 272 ? 25.489 11.476 -29.344 1.00 40.81 272 VAL A O 1
ATOM 2041 N N . SER A 1 273 ? 23.853 9.989 -29.694 1.00 39.03 273 SER A N 1
ATOM 2042 C CA . SER A 1 273 ? 24.248 9.079 -28.611 1.00 39.03 273 SER A CA 1
ATOM 2043 C C . SER A 1 273 ? 24.842 7.800 -29.196 1.00 39.03 273 SER A C 1
ATOM 2045 O O . SER A 1 273 ? 24.368 7.317 -30.226 1.00 39.03 273 SER A O 1
ATOM 2047 N N . TRP A 1 274 ? 25.882 7.302 -28.529 1.00 45.94 274 TRP A N 1
ATOM 2048 C CA . TRP A 1 274 ? 26.802 6.248 -28.956 1.00 45.94 274 TRP A CA 1
ATOM 2049 C C . TRP A 1 274 ? 26.137 4.955 -29.442 1.00 45.94 274 TRP A C 1
ATOM 2051 O O . TRP A 1 274 ? 25.046 4.581 -29.007 1.00 45.94 274 TRP A O 1
ATOM 2061 N N . ILE A 1 275 ? 26.847 4.268 -30.335 1.00 51.50 275 ILE A N 1
ATOM 2062 C CA . ILE A 1 275 ? 26.532 2.918 -30.791 1.00 51.50 275 ILE A CA 1
ATOM 2063 C C . ILE A 1 275 ? 27.264 1.950 -29.868 1.00 51.50 275 ILE A C 1
ATOM 2065 O O . ILE A 1 275 ? 28.488 1.973 -29.812 1.00 51.50 275 ILE A O 1
ATOM 2069 N N . TYR A 1 276 ? 26.524 1.109 -29.153 1.00 53.22 276 TYR A N 1
ATOM 2070 C CA . TYR A 1 276 ? 27.118 0.056 -28.333 1.00 53.22 276 TYR A CA 1
ATOM 2071 C C . TYR A 1 276 ? 26.902 -1.303 -29.003 1.00 53.22 276 TYR A C 1
ATOM 2073 O O . TYR A 1 276 ? 25.799 -1.597 -29.470 1.00 53.22 276 TYR A O 1
ATOM 2081 N N . SER A 1 277 ? 27.952 -2.123 -29.038 1.00 59.22 277 SER A N 1
ATOM 2082 C CA . SER A 1 277 ? 27.904 -3.543 -29.401 1.00 59.22 277 SER A CA 1
ATOM 2083 C C . SER A 1 277 ? 28.409 -4.380 -28.227 1.00 59.22 277 SER A C 1
ATOM 2085 O O . SER A 1 277 ? 29.445 -4.062 -27.646 1.00 59.22 277 SER A O 1
ATOM 2087 N N . LEU A 1 278 ? 27.699 -5.456 -27.886 1.00 63.88 278 LEU A N 1
ATOM 2088 C CA . LEU A 1 278 ? 28.117 -6.431 -26.869 1.00 63.88 278 LEU A CA 1
ATOM 2089 C C . LEU A 1 278 ? 29.088 -7.441 -27.506 1.00 63.88 278 LEU A C 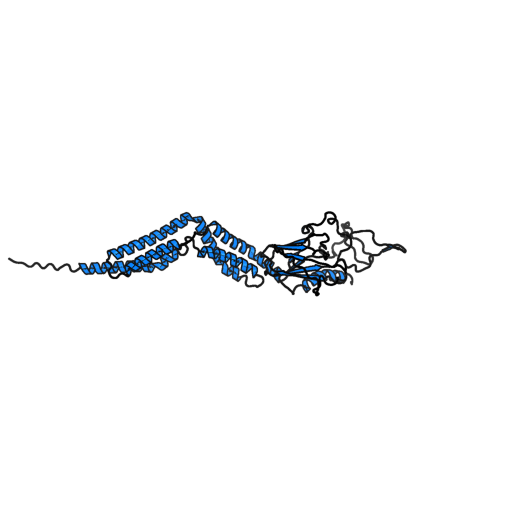1
ATOM 2091 O O . LEU A 1 278 ? 28.711 -8.574 -27.782 1.00 63.88 278 LEU A O 1
ATOM 2095 N N . ALA A 1 279 ? 30.289 -6.982 -27.857 1.00 58.31 279 ALA A N 1
ATOM 2096 C CA . ALA A 1 279 ? 31.211 -7.742 -28.702 1.00 58.31 279 ALA A CA 1
ATOM 2097 C C . ALA A 1 279 ? 31.925 -8.893 -27.969 1.00 58.31 279 ALA A C 1
ATOM 2099 O O . ALA A 1 279 ? 32.240 -9.896 -28.611 1.00 58.31 279 ALA A O 1
ATOM 2100 N N . ASP A 1 280 ? 32.146 -8.786 -26.652 1.00 57.59 280 ASP A N 1
ATOM 2101 C CA . ASP A 1 280 ? 32.876 -9.821 -25.916 1.00 57.59 280 ASP A CA 1
ATOM 2102 C C . ASP A 1 280 ? 31.936 -10.902 -25.396 1.00 57.59 280 ASP A C 1
ATOM 2104 O O . ASP A 1 280 ? 30.772 -10.673 -25.042 1.00 57.59 280 ASP A O 1
ATOM 2108 N N . THR A 1 281 ? 32.475 -12.115 -25.302 1.00 62.19 281 THR A N 1
ATOM 2109 C CA . THR A 1 281 ? 31.754 -13.232 -24.696 1.00 62.19 281 THR A CA 1
ATOM 2110 C C . THR A 1 281 ? 31.398 -12.876 -23.254 1.00 62.19 281 THR A C 1
ATOM 2112 O O . THR A 1 281 ? 32.269 -12.620 -22.428 1.00 62.19 281 THR A O 1
ATOM 2115 N N . GLY A 1 282 ? 30.101 -12.864 -22.947 1.00 65.69 282 GLY A N 1
ATOM 2116 C CA . GLY A 1 282 ? 29.606 -12.537 -21.612 1.00 65.69 282 GLY A CA 1
ATOM 2117 C C . GLY A 1 282 ? 29.515 -11.040 -21.297 1.00 65.69 282 GLY A C 1
ATOM 2118 O O . GLY A 1 282 ? 29.181 -10.714 -20.152 1.00 65.69 282 GLY A O 1
ATOM 2119 N N . THR A 1 283 ? 29.751 -10.138 -22.265 1.00 68.88 283 THR A N 1
ATOM 2120 C CA . THR A 1 283 ? 29.428 -8.712 -22.101 1.00 68.88 283 THR A CA 1
ATOM 2121 C C . THR A 1 283 ? 27.928 -8.535 -21.915 1.00 68.88 283 THR A C 1
ATOM 2123 O O . THR A 1 283 ? 27.108 -9.118 -22.633 1.00 68.88 283 THR A O 1
ATOM 2126 N N . LYS A 1 284 ? 27.566 -7.688 -20.954 1.00 83.56 284 LYS A N 1
ATOM 2127 C CA . LYS A 1 284 ? 26.175 -7.348 -20.654 1.00 83.56 284 LYS A CA 1
ATOM 2128 C C . LYS A 1 284 ? 25.991 -5.843 -20.625 1.00 83.56 284 LYS A C 1
ATOM 2130 O O . LYS A 1 284 ? 26.927 -5.119 -20.290 1.00 83.56 284 LYS A O 1
ATOM 2135 N N . TYR A 1 285 ? 24.782 -5.387 -20.938 1.00 84.50 285 TYR A N 1
ATOM 2136 C CA . TYR A 1 285 ? 24.375 -3.996 -20.746 1.00 84.50 285 TYR A CA 1
ATOM 2137 C C . TYR A 1 285 ? 23.189 -3.923 -19.797 1.00 84.50 285 TYR A C 1
ATOM 2139 O O . TYR A 1 285 ? 22.159 -4.542 -20.053 1.00 84.50 285 TYR A O 1
ATOM 2147 N N . THR A 1 286 ? 23.302 -3.120 -18.745 1.00 90.69 286 THR A N 1
ATOM 2148 C CA . THR A 1 286 ? 22.248 -2.984 -17.739 1.00 90.69 286 THR A CA 1
ATOM 2149 C C . THR A 1 286 ? 21.551 -1.634 -17.845 1.00 90.69 286 THR A C 1
ATOM 2151 O O . THR A 1 286 ? 22.164 -0.573 -17.803 1.00 90.69 286 THR A O 1
ATOM 2154 N N . LEU A 1 287 ? 20.229 -1.642 -17.953 1.00 90.81 287 LEU A N 1
ATOM 2155 C CA . LEU A 1 287 ? 19.398 -0.450 -17.985 1.00 90.81 287 LEU A CA 1
ATOM 2156 C C . LEU A 1 287 ? 18.519 -0.386 -16.740 1.00 90.81 287 LEU A C 1
ATOM 2158 O O . LEU A 1 287 ? 17.661 -1.242 -16.554 1.00 90.81 287 LEU A O 1
ATOM 2162 N N . GLU A 1 288 ? 18.645 0.686 -15.961 1.00 94.69 288 GLU A N 1
ATOM 2163 C CA . GLU A 1 288 ? 17.732 0.970 -14.852 1.00 94.69 288 GLU A CA 1
ATOM 2164 C C . GLU A 1 288 ? 16.717 2.068 -15.201 1.00 94.69 288 GLU A C 1
ATOM 2166 O O . GLU A 1 288 ? 17.014 3.086 -15.851 1.00 94.69 288 GLU A O 1
ATOM 2171 N N . PHE A 1 289 ? 15.477 1.885 -14.754 1.00 95.06 289 PHE A N 1
ATOM 2172 C CA . PHE A 1 289 ? 14.421 2.868 -14.949 1.00 95.06 289 PHE A CA 1
ATOM 2173 C C . PHE A 1 289 ? 13.322 2.783 -13.898 1.00 95.06 289 PHE A C 1
ATOM 2175 O O . PHE A 1 289 ? 13.036 1.730 -13.343 1.00 95.06 289 PHE A O 1
ATOM 2182 N N . THR A 1 290 ? 12.679 3.922 -13.664 1.00 96.94 290 THR A N 1
ATOM 2183 C CA . THR A 1 290 ? 11.497 4.021 -12.810 1.00 96.94 290 THR A CA 1
ATOM 2184 C C . THR A 1 290 ? 10.239 3.925 -13.661 1.00 96.94 290 THR A C 1
ATOM 2186 O O . THR A 1 290 ? 10.135 4.603 -14.689 1.00 96.94 290 THR A O 1
ATOM 2189 N N . TYR A 1 291 ? 9.286 3.108 -13.222 1.00 96.56 291 TYR A N 1
ATOM 2190 C CA . TYR A 1 291 ? 8.071 2.790 -13.950 1.00 96.56 291 TYR A CA 1
ATOM 2191 C C . TYR A 1 291 ? 6.864 2.704 -13.007 1.00 96.56 291 TYR A C 1
ATOM 2193 O O . TYR A 1 291 ? 6.812 1.846 -12.130 1.00 96.56 291 TYR A O 1
ATOM 2201 N N . TYR A 1 292 ? 5.881 3.582 -13.207 1.00 97.44 292 TYR A N 1
ATOM 2202 C CA . TYR A 1 292 ? 4.629 3.608 -12.435 1.00 97.44 292 TYR A CA 1
ATOM 2203 C C . TYR A 1 292 ? 3.376 3.379 -13.300 1.00 97.44 292 TYR A C 1
ATOM 2205 O O . TYR A 1 292 ? 2.257 3.557 -12.826 1.00 97.44 292 TYR A O 1
ATOM 2213 N N . GLY A 1 293 ? 3.553 2.992 -14.569 1.00 94.44 293 GLY A N 1
ATOM 2214 C CA . GLY A 1 293 ? 2.457 2.637 -15.477 1.00 94.44 293 GLY A CA 1
ATOM 2215 C C . GLY A 1 293 ? 1.909 1.213 -15.263 1.00 94.44 293 GLY A C 1
ATOM 2216 O O . GLY A 1 293 ? 2.196 0.577 -14.245 1.00 94.44 293 GLY A O 1
ATOM 2217 N N . PRO A 1 294 ? 1.153 0.668 -16.233 1.00 93.44 294 PRO A N 1
ATOM 2218 C CA . PRO A 1 294 ? 0.648 -0.711 -16.207 1.00 93.44 294 PRO A CA 1
ATOM 2219 C C . PRO A 1 294 ? 1.757 -1.775 -16.116 1.00 93.44 294 PRO A C 1
ATOM 2221 O O . PRO A 1 294 ? 2.834 -1.594 -16.661 1.00 93.44 294 PRO A O 1
ATOM 2224 N N . SER A 1 295 ? 1.491 -2.951 -15.543 1.00 93.88 295 SER A N 1
ATOM 2225 C CA . SER A 1 295 ? 2.489 -4.041 -15.398 1.00 93.88 295 SER A CA 1
ATOM 2226 C C . SER A 1 295 ? 3.073 -4.594 -16.716 1.00 93.88 295 SER A C 1
ATOM 2228 O O . SER A 1 295 ? 3.965 -5.451 -16.707 1.00 93.88 295 SER A O 1
ATOM 2230 N N . THR A 1 296 ? 2.590 -4.098 -17.856 1.00 92.94 296 THR A N 1
ATOM 2231 C CA . THR A 1 296 ? 3.132 -4.338 -19.191 1.00 92.94 296 THR A CA 1
ATOM 2232 C C . THR A 1 296 ? 3.569 -3.035 -19.847 1.00 92.94 296 THR A C 1
ATOM 2234 O O . THR A 1 296 ? 2.844 -2.042 -19.806 1.00 92.94 296 THR A O 1
ATOM 2237 N N . GLY A 1 297 ? 4.695 -3.067 -20.552 1.00 91.88 297 GLY A N 1
ATOM 2238 C CA . GLY A 1 297 ? 5.209 -1.934 -21.311 1.00 91.88 297 GLY A CA 1
ATOM 2239 C C . GLY A 1 297 ? 5.880 -2.365 -22.606 1.00 91.88 297 GLY A C 1
ATOM 2240 O O . GLY A 1 297 ? 5.906 -3.543 -22.960 1.00 91.88 297 GLY A O 1
ATOM 2241 N N . TRP A 1 298 ? 6.429 -1.391 -23.314 1.00 88.25 298 TRP A N 1
ATOM 2242 C CA . TRP A 1 298 ? 7.124 -1.585 -24.574 1.00 88.25 298 TRP A CA 1
ATOM 2243 C C . TRP A 1 298 ? 8.441 -0.835 -24.566 1.00 88.25 298 TRP A C 1
ATOM 2245 O O . TRP A 1 298 ? 8.482 0.362 -24.272 1.00 88.25 298 TRP A O 1
ATOM 2255 N N . LEU A 1 299 ? 9.500 -1.549 -24.923 1.00 89.62 299 LEU A N 1
ATOM 2256 C CA . LEU A 1 299 ? 10.818 -0.996 -25.158 1.00 89.62 299 LEU A CA 1
ATOM 2257 C C . LEU A 1 299 ? 11.077 -0.961 -26.661 1.00 89.62 299 LEU A C 1
ATOM 2259 O O . LEU A 1 299 ? 10.952 -1.976 -27.349 1.00 89.62 299 LEU A O 1
ATOM 2263 N N . TYR A 1 300 ? 11.470 0.209 -27.144 1.00 82.00 300 TYR A N 1
ATOM 2264 C CA . TYR A 1 300 ? 11.878 0.428 -28.520 1.00 82.00 300 TYR A CA 1
ATOM 2265 C C . TYR A 1 300 ? 13.320 0.887 -28.559 1.00 82.00 300 TYR A C 1
ATOM 2267 O O . TYR A 1 300 ? 13.714 1.750 -27.776 1.00 82.00 300 TYR A O 1
ATOM 2275 N N . PHE A 1 301 ? 14.097 0.373 -29.499 1.00 78.19 301 PHE A N 1
ATOM 2276 C CA . PHE A 1 301 ? 15.418 0.921 -29.774 1.00 78.19 301 PHE A CA 1
ATOM 2277 C C . PHE A 1 301 ? 15.791 0.702 -31.238 1.00 78.19 301 PHE A C 1
ATOM 2279 O O . PHE A 1 301 ? 15.517 -0.366 -31.791 1.00 78.19 301 PHE A O 1
ATOM 2286 N N . PRO A 1 302 ? 16.394 1.706 -31.892 1.00 73.81 302 PRO A N 1
ATOM 2287 C CA . PRO A 1 302 ? 16.970 1.518 -33.209 1.00 73.81 302 PRO A CA 1
ATOM 2288 C C . PRO A 1 302 ? 18.131 0.530 -33.155 1.00 73.81 302 PRO A C 1
ATOM 2290 O O . PRO A 1 302 ? 18.910 0.552 -32.194 1.00 73.81 302 PRO A O 1
ATOM 2293 N N . TYR A 1 303 ? 18.272 -0.278 -34.202 1.00 73.38 303 TYR A N 1
ATOM 2294 C CA . TYR A 1 303 ? 19.395 -1.194 -34.336 1.00 73.38 303 TYR A CA 1
ATOM 2295 C C . TYR A 1 303 ? 19.930 -1.291 -35.771 1.00 73.38 303 TYR A C 1
ATOM 2297 O O . TYR A 1 303 ? 19.221 -1.001 -36.737 1.00 73.38 303 TYR A O 1
ATOM 2305 N N . LYS A 1 304 ? 21.198 -1.702 -35.891 1.00 68.00 304 LYS A N 1
ATOM 2306 C CA . LYS A 1 304 ? 21.853 -2.089 -37.152 1.00 68.00 304 LYS A CA 1
ATOM 2307 C C . LYS A 1 304 ? 22.564 -3.424 -36.989 1.00 68.00 304 LYS A C 1
ATOM 2309 O O . LYS A 1 304 ? 23.022 -3.743 -35.893 1.00 68.00 304 LYS A O 1
ATOM 2314 N N . LEU A 1 305 ? 22.719 -4.153 -38.088 1.00 59.88 305 LEU A N 1
ATOM 2315 C CA . LEU A 1 305 ? 23.661 -5.267 -38.140 1.00 59.88 305 LEU A CA 1
ATOM 2316 C C . LEU A 1 305 ? 25.063 -4.742 -38.461 1.00 59.88 305 LEU A C 1
ATOM 2318 O O . LEU A 1 305 ? 25.191 -3.713 -39.131 1.00 59.88 305 LEU A O 1
ATOM 2322 N N . ALA A 1 306 ? 26.089 -5.462 -38.006 1.00 51.62 306 ALA A N 1
ATOM 2323 C CA . ALA A 1 306 ? 27.444 -5.235 -38.487 1.00 51.62 306 ALA A CA 1
ATOM 2324 C C . ALA A 1 306 ? 27.546 -5.725 -39.940 1.00 51.62 306 ALA A C 1
ATOM 2326 O O . ALA A 1 306 ? 27.787 -4.929 -40.843 1.00 51.62 306 ALA A O 1
ATOM 2327 N N . LYS A 1 307 ? 27.235 -6.995 -40.210 1.00 54.69 307 LYS A N 1
ATOM 2328 C CA . LYS A 1 307 ? 27.235 -7.555 -41.567 1.00 54.69 307 LYS A CA 1
ATOM 2329 C C . LYS A 1 307 ? 25.898 -8.180 -41.917 1.00 54.69 307 LYS A C 1
ATOM 2331 O O . LYS A 1 307 ? 25.157 -8.657 -41.064 1.00 54.69 307 LYS A O 1
ATOM 2336 N N . ALA A 1 308 ? 25.612 -8.218 -43.216 1.00 54.50 308 ALA A N 1
ATOM 2337 C CA . ALA A 1 308 ? 24.348 -8.742 -43.709 1.00 54.50 308 ALA A CA 1
ATOM 2338 C C . ALA A 1 308 ? 24.150 -10.249 -43.482 1.00 54.50 308 ALA A C 1
ATOM 2340 O O . ALA A 1 308 ? 23.016 -10.715 -43.452 1.00 54.50 308 ALA A O 1
ATOM 2341 N N . ALA A 1 309 ? 25.253 -10.981 -43.319 1.00 56.62 309 ALA A N 1
ATOM 2342 C CA . ALA A 1 309 ? 25.277 -12.416 -43.071 1.00 56.62 309 ALA A CA 1
ATOM 2343 C C . ALA A 1 309 ? 25.453 -12.775 -41.582 1.00 56.62 309 ALA A C 1
ATOM 2345 O O . ALA A 1 309 ? 25.628 -13.951 -41.272 1.00 56.62 309 ALA A O 1
ATOM 2346 N N . ASP A 1 310 ? 25.458 -11.792 -40.672 1.00 56.81 310 ASP A N 1
ATOM 2347 C CA . ASP A 1 310 ? 25.639 -12.074 -39.248 1.00 56.81 310 ASP A CA 1
ATOM 2348 C C . ASP A 1 310 ? 24.398 -12.752 -38.666 1.00 56.81 310 ASP A C 1
ATOM 2350 O O . ASP A 1 310 ? 23.277 -12.253 -38.784 1.00 56.81 310 ASP A O 1
ATOM 2354 N N . ASP A 1 311 ? 24.622 -13.853 -37.954 1.00 68.44 311 ASP A N 1
ATOM 2355 C CA . ASP A 1 311 ? 23.599 -14.488 -37.136 1.00 68.44 311 ASP A CA 1
ATOM 2356 C C . ASP A 1 311 ? 23.451 -13.713 -35.820 1.00 68.44 311 ASP A C 1
ATOM 2358 O O . ASP A 1 311 ? 24.097 -14.014 -34.809 1.00 68.44 311 ASP A O 1
ATOM 2362 N N . VAL A 1 312 ? 22.673 -12.626 -35.850 1.00 68.38 312 VAL A N 1
ATOM 2363 C CA . VAL A 1 312 ? 22.578 -11.748 -34.681 1.00 68.38 312 VAL A CA 1
ATOM 2364 C C . VAL A 1 312 ? 21.684 -12.321 -33.588 1.00 68.38 312 VAL A C 1
ATOM 2366 O O . VAL A 1 312 ? 20.886 -13.232 -33.799 1.00 68.38 312 VAL A O 1
ATOM 2369 N N . GLY A 1 313 ? 21.815 -11.804 -32.376 1.00 74.62 313 GLY A N 1
ATOM 2370 C CA . GLY A 1 313 ? 20.971 -12.201 -31.263 1.00 74.62 313 GLY A CA 1
ATOM 2371 C C . GLY A 1 313 ? 21.106 -11.233 -30.107 1.00 74.62 313 GLY A C 1
ATOM 2372 O O . GLY A 1 313 ? 22.205 -10.835 -29.731 1.00 74.62 313 GLY A O 1
ATOM 2373 N N . LEU A 1 314 ? 19.972 -10.868 -29.524 1.00 81.50 314 LEU A N 1
ATOM 2374 C CA . LEU A 1 314 ? 19.924 -10.146 -28.265 1.00 81.50 314 LEU A CA 1
ATOM 2375 C C . LEU A 1 314 ? 18.866 -10.813 -27.402 1.00 81.50 314 LEU A C 1
ATOM 2377 O O . LEU A 1 314 ? 17.798 -11.182 -27.883 1.00 81.50 314 LEU A O 1
ATOM 2381 N N . GLN A 1 315 ? 19.169 -10.975 -26.130 1.00 89.62 315 GLN A N 1
ATOM 2382 C CA . GLN A 1 315 ? 18.237 -11.491 -25.142 1.00 89.62 315 GLN A CA 1
ATOM 2383 C C . GLN A 1 315 ? 18.296 -10.602 -23.911 1.00 89.62 315 GLN A C 1
ATOM 2385 O O . GLN A 1 315 ? 19.280 -9.887 -23.697 1.00 89.62 315 GLN A O 1
ATOM 2390 N N . TYR A 1 316 ? 17.242 -10.633 -23.107 1.00 92.88 316 TYR A N 1
ATOM 2391 C CA . TYR A 1 316 ? 17.177 -9.828 -21.903 1.00 92.88 316 TYR A CA 1
ATOM 2392 C C . TYR A 1 316 ? 16.649 -10.599 -20.701 1.00 92.88 316 TYR A C 1
ATOM 2394 O O . TYR A 1 316 ? 15.835 -11.515 -20.825 1.00 92.88 316 TYR A O 1
ATOM 2402 N N . LYS A 1 317 ? 17.093 -10.160 -19.527 1.00 94.31 317 LYS A N 1
ATOM 2403 C CA . LYS A 1 317 ? 16.516 -10.470 -18.221 1.00 94.31 317 LYS A CA 1
ATOM 2404 C C . LYS A 1 317 ? 15.871 -9.199 -17.680 1.00 94.31 317 LYS A C 1
ATOM 2406 O O . LYS A 1 317 ? 16.505 -8.146 -17.652 1.00 94.31 317 LYS A O 1
ATOM 2411 N N . LEU A 1 318 ? 14.602 -9.285 -17.285 1.00 95.81 318 LEU A N 1
ATOM 2412 C CA . LEU A 1 318 ? 13.885 -8.192 -16.624 1.00 95.81 318 LEU A CA 1
ATOM 2413 C C . LEU A 1 318 ? 13.827 -8.467 -15.121 1.00 95.81 318 LEU A C 1
ATOM 2415 O O . LEU A 1 318 ? 13.304 -9.497 -14.695 1.00 95.81 318 LEU A O 1
ATOM 2419 N N . ASN A 1 319 ? 14.310 -7.519 -14.324 1.00 94.50 319 ASN A N 1
ATOM 2420 C CA . ASN A 1 319 ? 14.381 -7.602 -12.870 1.00 94.50 319 ASN A CA 1
ATOM 2421 C C . ASN A 1 319 ? 15.071 -8.910 -12.434 1.00 94.50 319 ASN A C 1
ATOM 2423 O O . ASN A 1 319 ? 16.069 -9.326 -13.023 1.00 94.50 319 ASN A O 1
ATOM 2427 N N . SER A 1 320 ? 14.537 -9.582 -11.417 1.00 87.88 320 SER A N 1
ATOM 2428 C CA . SER A 1 320 ? 15.068 -10.848 -10.903 1.00 87.88 320 SER A CA 1
ATOM 2429 C C . SER A 1 320 ? 14.623 -12.082 -11.704 1.00 87.88 320 SER A C 1
ATOM 2431 O O . SER A 1 320 ? 14.731 -13.194 -11.202 1.00 87.88 320 SER A O 1
ATOM 2433 N N . ASN A 1 321 ? 14.098 -11.929 -12.928 1.00 88.12 321 ASN A N 1
ATOM 2434 C CA . ASN A 1 321 ? 13.658 -13.075 -13.726 1.00 88.12 321 ASN A CA 1
ATOM 2435 C C . ASN A 1 321 ? 14.856 -13.854 -14.286 1.00 88.12 321 ASN A C 1
ATOM 2437 O O . ASN A 1 321 ? 15.530 -13.379 -15.188 1.00 88.12 321 ASN A O 1
ATOM 2441 N N . GLU A 1 322 ? 15.117 -15.061 -13.790 1.00 84.31 322 GLU A N 1
ATOM 2442 C CA . GLU A 1 322 ? 16.241 -15.888 -14.259 1.00 84.31 322 GLU A CA 1
ATOM 2443 C C . GLU A 1 322 ? 16.101 -16.379 -15.709 1.00 84.31 322 GLU A C 1
ATOM 2445 O O . GLU A 1 322 ? 17.078 -16.814 -16.316 1.00 84.31 322 GLU A O 1
ATOM 2450 N N . THR A 1 323 ? 14.904 -16.288 -16.295 1.00 88.50 323 THR A N 1
ATOM 2451 C CA . THR A 1 323 ? 14.666 -16.710 -17.677 1.00 88.50 323 THR A CA 1
ATOM 2452 C C . THR A 1 323 ? 15.069 -15.610 -18.653 1.00 88.50 323 THR A C 1
ATOM 2454 O O . THR A 1 323 ? 14.522 -14.506 -18.633 1.00 88.50 323 THR A O 1
ATOM 2457 N N . LEU A 1 324 ? 15.992 -15.940 -19.555 1.00 89.88 324 LEU A N 1
ATOM 2458 C CA . LEU A 1 324 ? 16.401 -15.072 -20.654 1.00 89.88 324 LEU A CA 1
ATOM 2459 C C . LEU A 1 324 ? 15.337 -15.080 -21.754 1.00 89.88 324 LEU A C 1
ATOM 2461 O O . LEU A 1 324 ? 15.009 -16.126 -22.313 1.00 89.88 324 LEU A O 1
ATOM 2465 N N . ALA A 1 325 ? 14.810 -13.902 -22.075 1.00 91.25 325 ALA A N 1
ATOM 2466 C CA . ALA A 1 325 ? 13.846 -13.718 -23.149 1.00 91.25 325 ALA A CA 1
ATOM 2467 C C . ALA A 1 325 ? 14.564 -13.261 -24.432 1.00 91.25 325 ALA A C 1
ATOM 2469 O O . ALA A 1 325 ? 15.234 -12.223 -24.406 1.00 91.25 325 ALA A O 1
ATOM 2470 N N . PRO A 1 326 ? 14.441 -13.989 -25.557 1.00 87.88 326 PRO A N 1
ATOM 2471 C CA . PRO A 1 326 ? 15.016 -13.556 -26.825 1.00 87.88 326 PRO A CA 1
ATOM 2472 C C . PRO A 1 326 ? 14.276 -12.327 -27.371 1.00 87.88 326 PRO A C 1
ATOM 2474 O O . PRO A 1 326 ? 13.058 -12.201 -27.236 1.00 87.88 326 PRO A O 1
ATOM 2477 N N . ILE A 1 327 ? 15.011 -11.425 -28.019 1.00 85.12 327 ILE A N 1
ATOM 2478 C CA . ILE A 1 327 ? 14.461 -10.286 -28.757 1.00 85.12 327 ILE A CA 1
ATOM 2479 C C . ILE A 1 327 ? 14.384 -10.663 -30.232 1.00 85.12 327 ILE A C 1
ATOM 2481 O O . ILE A 1 327 ? 15.391 -10.996 -30.855 1.00 85.12 327 ILE A O 1
ATOM 2485 N N . THR A 1 328 ? 13.182 -10.581 -30.796 1.00 73.94 328 THR A N 1
ATOM 2486 C CA . THR A 1 328 ? 12.954 -10.799 -32.225 1.00 73.94 328 THR A CA 1
ATOM 2487 C C . THR A 1 328 ? 13.222 -9.514 -33.008 1.00 73.94 328 THR A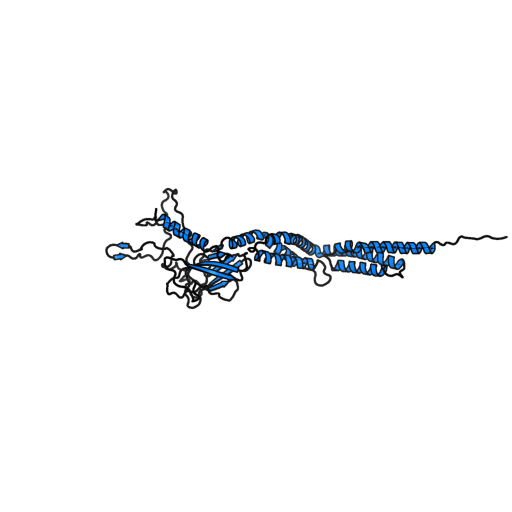 C 1
ATOM 2489 O O . THR A 1 328 ? 12.719 -8.442 -32.663 1.00 73.94 328 THR A O 1
ATOM 2492 N N . PHE A 1 329 ? 13.998 -9.631 -34.083 1.00 70.50 329 PHE A N 1
ATOM 2493 C CA . PHE A 1 329 ? 14.306 -8.551 -35.016 1.00 70.50 329 PHE A CA 1
ATOM 2494 C C . PHE A 1 329 ? 13.588 -8.801 -36.355 1.00 70.50 329 PHE A C 1
ATOM 2496 O O . PHE A 1 329 ? 13.812 -9.838 -36.976 1.00 70.50 329 PHE A O 1
ATOM 2503 N N . GLY A 1 330 ? 12.749 -7.858 -36.807 1.00 58.72 330 GLY A N 1
ATOM 2504 C CA . GLY A 1 330 ? 11.979 -7.960 -38.062 1.00 58.72 330 GLY A CA 1
ATOM 2505 C C . GLY A 1 330 ? 10.678 -8.782 -37.961 1.00 58.72 330 GLY A C 1
ATOM 2506 O O . GLY A 1 330 ? 10.284 -9.185 -36.870 1.00 58.72 330 GLY A O 1
ATOM 2507 N N . ASP A 1 331 ? 10.014 -9.013 -39.104 1.00 50.12 331 ASP A N 1
ATOM 2508 C CA . ASP A 1 331 ? 8.700 -9.691 -39.211 1.00 50.12 331 ASP A CA 1
ATOM 2509 C C . ASP A 1 331 ? 8.779 -11.225 -39.375 1.00 50.12 331 ASP A C 1
ATOM 2511 O O . ASP A 1 331 ? 7.757 -11.888 -39.541 1.00 50.12 331 ASP A O 1
ATOM 2515 N N . GLN A 1 332 ? 9.975 -11.818 -39.354 1.00 44.47 332 GLN A N 1
ATOM 2516 C CA . GLN A 1 332 ? 10.161 -13.253 -39.591 1.00 44.47 332 GLN A CA 1
ATOM 2517 C C . GLN A 1 332 ? 10.577 -13.978 -38.309 1.00 44.47 332 GLN A C 1
ATOM 2519 O O . GLN A 1 332 ? 11.470 -13.542 -37.588 1.00 44.47 332 GLN A O 1
ATOM 2524 N N . ALA A 1 333 ? 9.932 -15.117 -38.050 1.00 36.72 333 ALA A N 1
ATOM 2525 C CA . ALA A 1 333 ? 10.123 -15.960 -36.867 1.00 36.72 333 ALA A CA 1
ATOM 2526 C C . ALA A 1 333 ? 11.423 -16.794 -36.873 1.00 36.72 333 ALA A C 1
ATOM 2528 O O . ALA A 1 333 ? 11.611 -17.637 -35.999 1.00 36.72 333 ALA A O 1
ATOM 2529 N N . ASN A 1 334 ? 12.335 -16.553 -37.815 1.00 36.50 334 ASN A N 1
ATOM 2530 C CA . ASN A 1 334 ? 13.662 -17.158 -37.805 1.00 36.50 334 ASN A CA 1
ATOM 2531 C C . ASN A 1 334 ? 14.645 -16.163 -37.202 1.00 36.50 334 ASN A C 1
ATOM 2533 O O . ASN A 1 334 ? 14.596 -14.983 -37.538 1.00 36.50 334 ASN A O 1
ATOM 2537 N N . ALA A 1 335 ? 15.482 -16.654 -36.284 1.00 41.50 335 ALA A N 1
ATOM 2538 C CA . ALA A 1 335 ? 16.473 -15.889 -35.541 1.00 41.50 335 ALA A CA 1
ATOM 2539 C C . ALA A 1 335 ? 17.098 -14.791 -36.412 1.00 41.50 335 ALA A C 1
ATOM 2541 O O . ALA A 1 335 ? 17.893 -15.076 -37.300 1.00 41.50 335 ALA A O 1
ATOM 2542 N N . SER A 1 336 ? 16.694 -13.555 -36.117 1.00 42.44 336 SER A N 1
ATOM 2543 C CA . SER A 1 336 ? 17.292 -12.325 -36.622 1.00 42.44 336 SER A CA 1
ATOM 2544 C C . SER A 1 336 ? 17.097 -12.046 -38.106 1.00 42.44 336 SER A C 1
ATOM 2546 O O . SER A 1 336 ? 17.909 -12.426 -38.941 1.00 42.44 336 SER A O 1
ATOM 2548 N N . GLY A 1 337 ? 16.016 -11.319 -38.411 1.00 39.88 337 GLY A N 1
ATOM 2549 C CA . GLY A 1 337 ? 15.642 -10.893 -39.757 1.00 39.88 337 GLY A CA 1
ATOM 2550 C C . GLY A 1 337 ? 16.762 -10.232 -40.585 1.00 39.88 337 GLY A C 1
ATOM 2551 O O . GLY A 1 337 ? 17.833 -9.906 -40.073 1.00 39.88 337 GLY A O 1
ATOM 2552 N N . PRO A 1 338 ? 16.512 -10.024 -41.891 1.00 38.34 338 PRO A N 1
ATOM 2553 C CA . PRO A 1 338 ? 17.538 -9.636 -42.852 1.00 38.34 338 PRO A CA 1
ATOM 2554 C C . PRO A 1 338 ? 18.232 -8.318 -42.494 1.00 38.34 338 PRO A C 1
ATOM 2556 O O . PRO A 1 338 ? 17.670 -7.429 -41.849 1.00 38.34 338 PRO A O 1
ATOM 2559 N N . ALA A 1 339 ? 19.464 -8.198 -42.982 1.00 36.03 339 ALA A N 1
ATOM 2560 C CA . ALA A 1 339 ? 20.309 -7.022 -42.874 1.00 36.03 339 ALA A CA 1
ATOM 2561 C C . ALA A 1 339 ? 19.581 -5.704 -43.136 1.00 36.03 339 ALA A C 1
ATOM 2563 O O . ALA A 1 339 ? 18.964 -5.516 -44.184 1.00 36.03 339 ALA A O 1
ATOM 2564 N N . ALA A 1 340 ? 19.731 -4.755 -42.213 1.00 38.31 340 ALA A N 1
ATOM 2565 C CA . ALA A 1 340 ? 19.424 -3.361 -42.494 1.00 38.31 340 ALA A CA 1
ATOM 2566 C C . ALA A 1 340 ? 20.341 -2.865 -43.627 1.00 38.31 340 ALA A C 1
ATOM 2568 O O . ALA A 1 340 ? 21.567 -2.939 -43.506 1.00 38.31 340 ALA A O 1
ATOM 2569 N N . THR A 1 341 ? 19.763 -2.359 -44.718 1.00 39.69 341 THR A N 1
ATOM 2570 C CA . THR A 1 341 ? 20.523 -1.670 -45.769 1.00 39.69 341 THR A CA 1
ATOM 2571 C C . THR A 1 341 ? 21.022 -0.318 -45.251 1.00 39.69 341 THR A C 1
ATOM 2573 O O . THR A 1 341 ? 20.510 0.207 -44.260 1.00 39.69 341 THR A O 1
ATOM 2576 N N . VAL A 1 342 ? 22.043 0.260 -45.896 1.00 37.75 342 VAL A N 1
ATOM 2577 C CA . VAL A 1 342 ? 22.582 1.595 -45.550 1.00 37.75 342 VAL A CA 1
ATOM 2578 C C . VAL A 1 342 ? 21.474 2.662 -45.517 1.00 37.75 342 VAL A C 1
ATOM 2580 O O . VAL A 1 342 ? 21.556 3.598 -44.722 1.00 37.75 342 VAL A O 1
ATOM 2583 N N . ASP A 1 343 ? 20.400 2.431 -46.271 1.00 41.88 343 ASP A N 1
ATOM 2584 C CA . ASP A 1 343 ? 19.260 3.329 -46.438 1.00 41.88 343 ASP A CA 1
ATOM 2585 C C . ASP A 1 343 ? 18.204 3.240 -45.318 1.00 41.88 343 ASP A C 1
ATOM 2587 O O . ASP A 1 343 ? 17.365 4.132 -45.216 1.00 41.88 343 ASP A O 1
ATOM 2591 N N . ASN A 1 344 ? 18.223 2.206 -44.457 1.00 50.81 344 ASN A N 1
ATOM 2592 C CA . ASN A 1 344 ? 17.131 1.939 -43.507 1.00 50.81 344 ASN A CA 1
ATOM 2593 C C . ASN A 1 344 ? 17.616 1.654 -42.070 1.00 50.81 344 ASN A C 1
ATOM 2595 O O . ASN A 1 344 ? 18.371 0.719 -41.812 1.00 50.81 344 ASN A O 1
ATOM 2599 N N . ILE A 1 345 ? 17.125 2.430 -41.095 1.00 54.53 345 ILE A N 1
ATOM 2600 C CA . ILE A 1 345 ? 17.272 2.148 -39.656 1.00 54.53 345 ILE A CA 1
ATOM 2601 C C . ILE A 1 345 ? 16.087 1.292 -39.195 1.00 54.53 345 ILE A C 1
ATOM 2603 O O . ILE A 1 345 ? 14.945 1.752 -39.225 1.00 54.53 345 ILE A O 1
ATOM 2607 N N . ASN A 1 346 ? 16.357 0.084 -38.693 1.00 69.00 346 ASN A N 1
ATOM 2608 C CA . ASN A 1 346 ? 15.329 -0.773 -38.102 1.00 69.00 346 ASN A CA 1
ATOM 2609 C C . ASN A 1 346 ? 15.086 -0.421 -36.628 1.00 69.00 346 ASN A C 1
ATOM 2611 O O . ASN A 1 346 ? 15.982 0.056 -35.931 1.00 69.00 346 ASN A O 1
ATOM 2615 N N . VAL A 1 347 ? 13.876 -0.690 -36.130 1.00 72.50 347 VAL A N 1
ATOM 2616 C CA . VAL A 1 347 ? 13.497 -0.469 -34.725 1.00 72.50 347 VAL A CA 1
ATOM 2617 C C . VAL A 1 347 ? 13.065 -1.791 -34.103 1.00 72.50 347 VAL A C 1
ATOM 2619 O O . VAL A 1 347 ? 12.114 -2.417 -34.563 1.00 72.50 347 VAL A O 1
ATOM 2622 N N . ALA A 1 348 ? 13.759 -2.214 -33.049 1.00 78.06 348 ALA A N 1
ATOM 2623 C CA . ALA A 1 348 ? 13.350 -3.353 -32.243 1.00 78.06 348 ALA A CA 1
ATOM 2624 C C . ALA A 1 348 ? 12.132 -2.962 -31.402 1.00 78.06 348 ALA A C 1
ATOM 2626 O O . ALA A 1 348 ? 12.069 -1.846 -30.881 1.00 78.06 348 ALA A O 1
ATOM 2627 N N . LYS A 1 349 ? 11.178 -3.883 -31.261 1.00 82.38 349 LYS A N 1
ATOM 2628 C CA . LYS A 1 349 ? 9.962 -3.704 -30.464 1.00 82.38 349 LYS A CA 1
ATOM 2629 C C . LYS A 1 349 ? 9.851 -4.858 -29.476 1.00 82.38 349 LYS A C 1
ATOM 2631 O O . LYS A 1 349 ? 9.513 -5.974 -29.853 1.00 82.38 349 LYS A O 1
ATOM 2636 N N . VAL A 1 350 ? 10.109 -4.577 -28.205 1.00 87.06 350 VAL A N 1
ATOM 2637 C CA . VAL A 1 350 ? 10.114 -5.585 -27.141 1.00 87.06 350 VAL A CA 1
ATOM 2638 C C . VAL A 1 350 ? 8.931 -5.346 -26.218 1.00 87.06 350 VAL A C 1
ATOM 2640 O O . VAL A 1 350 ? 8.806 -4.270 -25.628 1.00 87.06 350 VAL A O 1
ATOM 2643 N N . ARG A 1 351 ? 8.058 -6.347 -26.083 1.00 90.75 351 ARG A N 1
ATOM 2644 C CA . ARG A 1 351 ? 6.991 -6.330 -25.080 1.00 90.75 351 ARG A CA 1
ATOM 2645 C C . ARG A 1 351 ? 7.577 -6.739 -23.735 1.00 90.75 351 ARG A C 1
ATOM 2647 O O . ARG A 1 351 ? 8.062 -7.853 -23.586 1.00 90.75 351 ARG A O 1
ATOM 2654 N N . LEU A 1 352 ? 7.488 -5.857 -22.752 1.00 93.25 352 LEU A N 1
ATOM 2655 C CA . LEU A 1 352 ? 7.890 -6.133 -21.380 1.00 93.25 352 LEU A CA 1
ATOM 2656 C C . LEU A 1 352 ? 6.655 -6.509 -20.561 1.00 93.25 352 LEU A C 1
ATOM 2658 O O . LEU A 1 352 ? 5.640 -5.812 -20.604 1.00 93.25 352 LEU A O 1
ATOM 2662 N N . THR A 1 353 ? 6.742 -7.597 -19.804 1.00 92.81 353 THR A N 1
ATOM 2663 C CA . THR A 1 353 ? 5.691 -8.077 -18.897 1.00 92.81 353 THR A CA 1
ATOM 2664 C C . THR A 1 353 ? 6.281 -8.320 -17.517 1.00 92.81 353 THR A C 1
ATOM 2666 O O . THR A 1 353 ? 7.412 -8.787 -17.422 1.00 92.81 353 THR A O 1
ATOM 2669 N N . GLY A 1 354 ? 5.519 -8.042 -16.459 1.00 92.19 354 GLY A N 1
ATOM 2670 C CA . GLY A 1 354 ? 6.022 -8.173 -15.088 1.00 92.19 354 GLY A CA 1
ATOM 2671 C C . GLY A 1 354 ? 6.899 -6.992 -14.668 1.00 92.19 354 GLY A C 1
ATOM 2672 O O . GLY A 1 354 ? 7.860 -7.167 -13.921 1.00 92.19 354 GLY A O 1
ATOM 2673 N N . LEU A 1 355 ? 6.589 -5.791 -15.169 1.00 95.25 355 LEU A N 1
ATOM 2674 C CA . LEU A 1 355 ? 7.216 -4.562 -14.691 1.00 95.25 355 LEU A CA 1
ATOM 2675 C C . LEU A 1 355 ? 6.830 -4.328 -13.227 1.00 95.25 355 LEU A C 1
ATOM 2677 O O . LEU A 1 355 ? 5.649 -4.339 -12.878 1.00 95.25 355 LEU A O 1
ATOM 2681 N N . ALA A 1 356 ? 7.837 -4.118 -12.386 1.00 95.31 356 ALA A N 1
ATOM 2682 C CA . ALA A 1 356 ? 7.668 -3.796 -10.980 1.00 95.31 356 ALA A CA 1
ATOM 2683 C C . ALA A 1 356 ? 7.173 -2.353 -10.814 1.00 95.31 356 ALA A C 1
ATOM 2685 O O . ALA A 1 356 ? 7.504 -1.472 -11.613 1.00 95.31 356 ALA A O 1
ATOM 2686 N N . PHE A 1 357 ? 6.419 -2.101 -9.744 1.00 95.75 357 PHE A N 1
ATOM 2687 C CA . PHE A 1 357 ? 6.061 -0.745 -9.341 1.00 95.75 357 PHE A CA 1
ATOM 2688 C C . PHE A 1 357 ? 7.310 -0.017 -8.821 1.00 95.75 357 PHE A C 1
ATOM 2690 O O . PHE A 1 357 ? 7.891 -0.411 -7.812 1.00 95.75 357 PHE A O 1
ATOM 2697 N N . GLY A 1 358 ? 7.742 1.037 -9.515 1.00 96.50 358 GLY A N 1
ATOM 2698 C CA . GLY A 1 358 ? 8.958 1.775 -9.179 1.00 96.50 358 GLY A CA 1
ATOM 2699 C C . GLY A 1 358 ? 10.176 1.311 -9.977 1.00 96.50 358 GLY A C 1
ATOM 2700 O O . GLY A 1 358 ? 10.173 1.374 -11.208 1.00 96.50 358 GLY A O 1
ATOM 2701 N N . LYS A 1 359 ? 11.266 0.946 -9.294 1.00 96.75 359 LYS A N 1
ATOM 2702 C CA . LYS A 1 359 ? 12.550 0.647 -9.944 1.00 96.75 359 LYS A CA 1
ATOM 2703 C C . LYS A 1 359 ? 12.492 -0.688 -10.691 1.00 96.75 359 LYS A C 1
ATOM 2705 O O . LYS A 1 359 ? 12.068 -1.698 -10.144 1.00 96.75 359 LYS A O 1
ATOM 2710 N N . ASN A 1 360 ? 12.969 -0.674 -11.928 1.00 97.50 360 ASN A N 1
ATOM 2711 C CA . ASN A 1 360 ? 13.138 -1.835 -12.786 1.00 97.50 360 ASN A CA 1
ATOM 2712 C C . ASN A 1 360 ? 14.547 -1.849 -13.378 1.00 97.50 360 ASN A C 1
ATOM 2714 O O . ASN A 1 360 ? 15.143 -0.790 -13.604 1.00 97.50 360 ASN A O 1
ATOM 2718 N N . THR A 1 361 ? 15.025 -3.049 -13.691 1.00 96.19 361 THR A N 1
ATOM 2719 C CA . THR A 1 361 ? 16.326 -3.282 -14.320 1.00 96.19 361 THR A CA 1
ATOM 2720 C C . THR A 1 361 ? 16.160 -4.229 -15.502 1.00 96.19 361 THR A C 1
ATOM 2722 O O . THR A 1 361 ? 15.506 -5.258 -15.377 1.00 96.19 361 THR A O 1
ATOM 2725 N N . ILE A 1 362 ? 16.746 -3.901 -16.651 1.00 95.31 362 ILE A N 1
ATOM 2726 C CA . ILE A 1 362 ? 16.875 -4.820 -17.785 1.00 95.31 362 ILE A CA 1
ATOM 2727 C C . ILE A 1 362 ? 18.353 -5.085 -18.015 1.00 95.31 362 ILE A C 1
ATOM 2729 O O . ILE A 1 362 ? 19.112 -4.148 -18.229 1.00 95.31 362 ILE A O 1
ATOM 2733 N N . GLU A 1 363 ? 18.747 -6.349 -18.004 1.00 93.44 363 GLU A N 1
ATOM 2734 C CA . GLU A 1 363 ? 20.080 -6.783 -18.406 1.00 93.44 363 GLU A CA 1
ATOM 2735 C C . GLU A 1 363 ? 19.996 -7.389 -19.807 1.00 93.44 363 GLU A C 1
ATOM 2737 O O . GLU A 1 363 ? 19.264 -8.352 -20.020 1.00 93.44 363 GLU A O 1
ATOM 2742 N N . PHE A 1 364 ? 20.735 -6.830 -20.760 1.00 89.50 364 PHE A N 1
ATOM 2743 C CA . PHE A 1 364 ? 20.882 -7.366 -22.108 1.00 89.50 364 PHE A CA 1
ATOM 2744 C C . PHE A 1 364 ? 22.147 -8.205 -22.210 1.00 89.50 364 PHE A C 1
ATOM 2746 O O . PHE A 1 364 ? 23.189 -7.829 -21.675 1.00 89.50 364 PHE A O 1
ATOM 2753 N N . SER A 1 365 ? 22.064 -9.305 -22.951 1.00 86.69 365 SER A N 1
ATOM 2754 C CA . SER A 1 365 ? 23.202 -10.160 -23.288 1.00 86.69 365 SER A CA 1
ATOM 2755 C C . SER A 1 365 ? 23.048 -10.742 -24.691 1.00 86.69 365 SER A C 1
ATOM 2757 O O . SER A 1 365 ? 21.979 -10.662 -25.304 1.00 86.69 365 SER A O 1
ATOM 2759 N N . VAL A 1 366 ? 24.127 -11.329 -25.201 1.00 80.75 366 VAL A N 1
ATOM 2760 C CA . VAL A 1 366 ? 24.152 -12.024 -26.491 1.00 80.75 366 VAL A CA 1
ATOM 2761 C C . VAL A 1 366 ? 24.005 -13.527 -26.243 1.00 80.75 366 VAL A C 1
ATOM 2763 O O . VAL A 1 366 ? 24.739 -14.066 -25.410 1.00 80.75 366 VAL A O 1
ATOM 2766 N N . PRO A 1 367 ? 23.077 -14.224 -26.923 1.00 82.25 367 PRO A N 1
ATOM 2767 C CA . PRO A 1 367 ? 23.017 -15.681 -26.874 1.00 82.25 367 PRO A CA 1
ATOM 2768 C C . PRO A 1 367 ? 24.313 -16.319 -27.400 1.00 82.25 367 PRO A C 1
ATOM 2770 O O . PRO A 1 367 ? 24.976 -15.775 -28.282 1.00 82.25 367 PRO A O 1
ATOM 2773 N N . MET A 1 368 ? 24.662 -17.503 -26.896 1.00 79.38 368 MET A N 1
ATOM 2774 C CA . MET A 1 368 ? 25.857 -18.226 -27.344 1.00 79.38 368 MET A CA 1
ATOM 2775 C C . MET A 1 368 ? 25.819 -18.483 -28.860 1.00 79.38 368 MET A C 1
ATOM 2777 O O . MET A 1 368 ? 24.804 -18.929 -29.390 1.00 79.38 368 MET A O 1
ATOM 2781 N N . GLY A 1 369 ? 26.932 -18.206 -29.548 1.00 73.19 369 GLY A N 1
ATOM 2782 C CA . GLY A 1 369 ? 27.058 -18.390 -30.999 1.00 73.19 369 GLY A CA 1
ATOM 2783 C C . GLY A 1 369 ? 26.396 -17.304 -31.855 1.00 73.19 369 GLY A C 1
ATOM 2784 O O . GLY A 1 369 ? 26.394 -17.440 -33.074 1.00 73.19 369 GLY A O 1
ATOM 2785 N N . LYS A 1 370 ? 25.851 -16.242 -31.246 1.00 74.12 370 LYS A N 1
ATOM 2786 C CA . LYS A 1 370 ? 25.263 -15.092 -31.948 1.00 74.12 370 LYS A CA 1
ATOM 2787 C C . LYS A 1 370 ? 26.163 -13.860 -31.876 1.00 74.12 370 LYS A C 1
ATOM 2789 O O . LYS A 1 370 ? 27.050 -13.771 -31.031 1.00 74.12 370 LYS A O 1
ATOM 2794 N N . VAL A 1 371 ? 25.879 -12.880 -32.729 1.00 69.88 371 VAL A N 1
ATOM 2795 C CA . VAL A 1 371 ? 26.534 -11.562 -32.733 1.00 69.88 371 VAL A CA 1
ATOM 2796 C C . VAL A 1 371 ? 25.580 -10.486 -32.203 1.00 69.88 371 VAL A C 1
ATOM 2798 O O . VAL A 1 371 ? 24.389 -10.480 -32.514 1.00 69.88 371 VAL A O 1
ATOM 2801 N N . ALA A 1 372 ? 26.077 -9.548 -31.396 1.00 70.25 372 ALA A N 1
ATOM 2802 C CA . ALA A 1 372 ? 25.261 -8.425 -30.938 1.00 70.25 372 ALA A CA 1
ATOM 2803 C C . ALA A 1 372 ? 24.952 -7.457 -32.092 1.00 70.25 372 ALA A C 1
ATOM 2805 O O . ALA A 1 372 ? 25.881 -7.031 -32.783 1.00 70.25 372 ALA A O 1
ATOM 2806 N N . PRO A 1 373 ? 23.696 -7.011 -32.270 1.00 70.38 373 PRO A N 1
ATOM 2807 C CA . PRO A 1 373 ? 23.439 -5.866 -33.125 1.00 70.38 373 PRO A CA 1
ATOM 2808 C C . PRO A 1 373 ? 23.971 -4.588 -32.469 1.00 70.38 373 PRO A C 1
ATOM 2810 O O . PRO A 1 373 ? 24.095 -4.479 -31.247 1.00 70.38 373 PRO A O 1
ATOM 2813 N N . MET A 1 374 ? 24.211 -3.575 -33.290 1.00 70.44 374 MET A N 1
ATOM 2814 C CA . MET A 1 374 ? 24.434 -2.216 -32.814 1.00 70.44 374 MET A CA 1
ATOM 2815 C C . MET A 1 374 ? 23.129 -1.635 -32.330 1.00 70.44 374 MET A C 1
ATOM 2817 O O . MET A 1 374 ? 22.167 -1.596 -33.094 1.00 70.44 374 MET A O 1
ATOM 2821 N N . ILE A 1 375 ? 23.110 -1.133 -31.102 1.00 74.12 375 ILE A N 1
ATOM 2822 C CA . ILE A 1 375 ? 21.919 -0.539 -30.499 1.00 74.12 375 ILE A CA 1
ATOM 2823 C C . ILE A 1 375 ? 22.126 0.948 -30.213 1.00 74.12 375 ILE A C 1
ATOM 2825 O O . ILE A 1 375 ? 23.228 1.394 -29.885 1.00 74.12 375 ILE A O 1
ATOM 2829 N N . ARG A 1 376 ? 21.045 1.723 -30.350 1.00 72.56 376 ARG A N 1
ATOM 2830 C CA . ARG A 1 376 ? 20.971 3.142 -29.962 1.00 72.56 376 ARG A CA 1
ATOM 2831 C C . ARG A 1 376 ? 20.114 3.326 -28.710 1.00 72.56 376 ARG A C 1
ATOM 2833 O O . ARG A 1 376 ? 19.596 2.365 -28.146 1.00 72.56 376 ARG A O 1
ATOM 2840 N N . ASN A 1 377 ? 19.955 4.589 -28.303 1.00 73.50 377 ASN A N 1
ATOM 2841 C CA . ASN A 1 377 ? 19.058 5.013 -27.229 1.00 73.50 377 ASN A CA 1
ATOM 2842 C C . ASN A 1 377 ? 17.754 4.226 -27.215 1.00 73.50 377 ASN A C 1
ATOM 2844 O O . ASN A 1 377 ? 17.114 4.024 -28.251 1.00 73.50 377 ASN A O 1
ATOM 2848 N N . MET A 1 378 ? 17.360 3.850 -26.009 1.00 82.31 378 MET A N 1
ATOM 2849 C CA . MET A 1 378 ? 16.162 3.073 -25.782 1.00 82.31 378 MET A CA 1
ATOM 2850 C C . MET A 1 378 ? 15.013 3.984 -25.366 1.00 82.31 378 MET A C 1
ATOM 2852 O O . MET A 1 378 ? 15.207 5.021 -24.730 1.00 82.31 378 MET A O 1
ATOM 2856 N N . TYR A 1 379 ? 13.802 3.593 -25.727 1.00 83.81 379 TYR A N 1
ATOM 2857 C CA . TYR A 1 379 ? 12.589 4.365 -25.520 1.00 83.81 379 TYR A CA 1
ATOM 2858 C C . TYR A 1 379 ? 11.539 3.467 -24.881 1.00 83.81 379 TYR A C 1
ATOM 2860 O O . TYR A 1 379 ? 11.148 2.457 -25.462 1.00 83.81 379 TYR A O 1
ATOM 2868 N N . LEU A 1 380 ? 11.091 3.830 -23.682 1.00 90.44 380 LEU A N 1
ATOM 2869 C CA . LEU A 1 380 ? 10.129 3.046 -22.913 1.00 90.44 380 LEU A CA 1
ATOM 2870 C C . LEU A 1 380 ? 8.764 3.736 -22.874 1.00 90.44 380 LEU A C 1
ATOM 2872 O O . LEU A 1 380 ? 8.685 4.927 -22.580 1.00 90.44 380 LEU A O 1
ATOM 2876 N N . THR A 1 381 ? 7.692 2.989 -23.121 1.00 89.31 381 THR A N 1
ATOM 2877 C CA . THR A 1 381 ? 6.299 3.473 -23.098 1.00 89.31 381 THR A CA 1
ATOM 2878 C C . THR A 1 381 ? 5.358 2.370 -22.604 1.00 89.31 381 THR A C 1
ATOM 2880 O O . THR A 1 381 ? 5.725 1.197 -22.589 1.00 89.31 381 THR A O 1
ATOM 2883 N N . SER A 1 382 ? 4.142 2.714 -22.177 1.00 88.50 382 SER A N 1
ATOM 2884 C CA . SER A 1 382 ? 3.074 1.737 -21.920 1.00 88.50 382 SER A CA 1
ATOM 2885 C C . SER A 1 382 ? 2.241 1.417 -23.171 1.00 88.50 382 SER A C 1
ATOM 2887 O O . SER A 1 382 ? 1.452 0.475 -23.155 1.00 88.50 382 SER A O 1
ATOM 2889 N N . LEU A 1 383 ? 2.430 2.141 -24.285 1.00 78.19 383 LEU A N 1
ATOM 2890 C CA . LEU A 1 383 ? 1.631 1.974 -25.502 1.00 78.19 383 LEU A CA 1
ATOM 2891 C C . LEU A 1 383 ? 2.293 1.089 -26.567 1.00 78.19 383 LEU A C 1
ATOM 2893 O O . LEU A 1 383 ? 3.459 1.244 -26.927 1.00 78.19 383 LEU A O 1
ATOM 2897 N N . MET A 1 384 ? 1.480 0.220 -27.172 1.00 67.69 384 MET A N 1
ATOM 2898 C CA . MET A 1 384 ? 1.918 -0.695 -28.229 1.00 67.69 384 MET A CA 1
ATOM 2899 C C . MET A 1 384 ? 2.150 -0.027 -29.595 1.00 67.69 384 MET A C 1
ATOM 2901 O O . MET A 1 384 ? 2.882 -0.596 -30.407 1.00 67.69 384 MET A O 1
ATOM 2905 N N . LEU A 1 385 ? 1.499 1.106 -29.914 1.00 53.53 385 LEU A N 1
ATOM 2906 C CA . LEU A 1 385 ? 1.369 1.483 -31.335 1.00 53.53 385 LEU A CA 1
ATOM 2907 C C . LEU A 1 385 ? 1.239 2.973 -31.712 1.00 53.53 385 LEU A C 1
ATOM 2909 O O . LEU A 1 385 ? 1.254 3.268 -32.901 1.00 53.53 385 LEU A O 1
ATOM 2913 N N . LYS A 1 386 ? 1.159 3.947 -30.794 1.00 50.31 386 LYS A N 1
ATOM 2914 C CA . LYS A 1 386 ? 0.984 5.366 -31.205 1.00 50.31 386 LYS A CA 1
ATOM 2915 C C . LYS A 1 386 ? 2.280 6.145 -31.443 1.00 50.31 386 LYS A C 1
ATOM 2917 O O . LYS A 1 386 ? 2.224 7.312 -31.823 1.00 50.31 386 LYS A O 1
ATOM 2922 N N . LEU A 1 387 ? 3.441 5.519 -31.247 1.00 50.78 387 LEU A N 1
ATOM 2923 C CA . LEU A 1 387 ? 4.703 6.251 -31.185 1.00 50.78 387 LEU A CA 1
ATOM 2924 C C . LEU A 1 387 ? 5.768 5.866 -32.200 1.00 50.78 387 LEU A C 1
ATOM 2926 O O . LEU A 1 387 ? 6.733 6.610 -32.304 1.00 50.78 387 LEU A O 1
ATOM 2930 N N . ILE A 1 388 ? 5.594 4.806 -32.992 1.00 49.75 388 ILE A N 1
ATOM 2931 C CA . ILE A 1 388 ? 6.577 4.456 -34.030 1.00 49.75 388 ILE A CA 1
ATOM 2932 C C . ILE A 1 388 ? 6.751 5.637 -34.990 1.00 49.75 388 ILE A C 1
ATOM 2934 O O . ILE A 1 388 ? 7.868 6.088 -35.179 1.00 49.75 388 ILE A O 1
ATOM 2938 N N . ASN A 1 389 ? 5.665 6.267 -35.449 1.00 46.31 389 ASN A N 1
ATOM 2939 C CA . ASN A 1 389 ? 5.750 7.459 -36.300 1.00 46.31 389 ASN A CA 1
ATOM 2940 C C . ASN A 1 389 ? 6.318 8.699 -35.595 1.00 46.31 389 ASN A C 1
ATOM 2942 O O . ASN A 1 389 ? 6.867 9.555 -36.272 1.00 46.31 389 ASN A O 1
ATOM 2946 N N . LYS A 1 390 ? 6.211 8.834 -34.266 1.00 49.47 390 LYS A N 1
ATOM 2947 C CA . LYS A 1 390 ? 6.787 9.973 -33.525 1.00 49.47 390 LYS A CA 1
ATOM 2948 C C . LYS A 1 390 ? 8.262 9.735 -33.210 1.00 49.47 390 LYS A C 1
ATOM 2950 O O . LYS A 1 390 ? 9.043 10.644 -33.404 1.00 49.47 390 LYS A O 1
ATOM 2955 N N . ILE A 1 391 ? 8.651 8.523 -32.811 1.00 48.34 391 ILE A N 1
ATOM 2956 C CA . ILE A 1 391 ? 10.044 8.091 -32.619 1.00 48.34 391 ILE A CA 1
ATOM 2957 C C . ILE A 1 391 ? 10.775 8.132 -33.958 1.00 48.34 391 ILE A C 1
ATOM 2959 O O . ILE A 1 391 ? 11.838 8.734 -34.041 1.00 48.34 391 ILE A O 1
ATOM 2963 N N . LEU A 1 392 ? 10.176 7.577 -35.016 1.00 49.06 392 LEU A N 1
ATOM 2964 C CA . LEU A 1 392 ? 10.692 7.674 -36.376 1.00 49.06 392 LEU A CA 1
ATOM 2965 C C . LEU A 1 392 ? 10.674 9.113 -36.863 1.00 49.06 392 LEU A C 1
ATOM 2967 O O . LEU A 1 392 ? 11.648 9.487 -37.475 1.00 49.06 392 LEU A O 1
ATOM 2971 N N . LYS A 1 393 ? 9.677 9.963 -36.579 1.00 45.34 393 LYS A N 1
ATOM 2972 C CA . LYS A 1 393 ? 9.771 11.393 -36.927 1.00 45.34 393 LYS A CA 1
ATOM 2973 C C . LYS A 1 393 ? 10.815 12.125 -36.097 1.00 45.34 393 LYS A C 1
ATOM 2975 O O . LYS A 1 393 ? 11.480 12.958 -36.659 1.00 45.34 393 LYS A O 1
ATOM 2980 N N . THR A 1 394 ? 11.044 11.855 -34.819 1.00 44.75 394 THR A N 1
ATOM 2981 C CA . THR A 1 394 ? 12.128 12.517 -34.068 1.00 44.75 394 THR A CA 1
ATOM 2982 C C . THR A 1 394 ? 13.498 12.021 -34.534 1.00 44.75 394 THR A C 1
ATOM 2984 O O . THR A 1 394 ? 14.415 12.818 -34.687 1.00 44.75 394 THR A O 1
ATOM 2987 N N . ALA A 1 395 ? 13.629 10.727 -34.837 1.00 40.47 395 ALA A N 1
ATOM 2988 C CA . ALA A 1 395 ? 14.838 10.143 -35.411 1.00 40.47 395 ALA A CA 1
ATOM 2989 C C . ALA A 1 395 ? 15.065 10.585 -36.868 1.00 40.47 395 ALA A C 1
ATOM 2991 O O . ALA A 1 395 ? 16.190 10.888 -37.243 1.00 40.47 395 ALA A O 1
ATOM 2992 N N . SER A 1 396 ? 14.001 10.685 -37.668 1.00 36.53 396 SER A N 1
ATOM 2993 C CA . SER A 1 396 ? 14.040 11.025 -39.096 1.00 36.53 396 SER A CA 1
ATOM 2994 C C . SER A 1 396 ? 13.953 12.520 -39.356 1.00 36.53 396 SER A C 1
ATOM 2996 O O . SER A 1 396 ? 14.444 12.944 -40.374 1.00 36.53 396 SER A O 1
ATOM 2998 N N . LEU A 1 397 ? 13.383 13.353 -38.484 1.00 33.28 397 LEU A N 1
ATOM 2999 C CA . LEU A 1 397 ? 13.400 14.819 -38.622 1.00 33.28 397 LEU A CA 1
ATOM 3000 C C . LEU A 1 397 ? 14.815 15.343 -38.365 1.00 33.28 397 LEU A C 1
ATOM 3002 O O . LEU A 1 397 ? 15.228 16.286 -39.024 1.00 33.28 397 LEU A O 1
ATOM 3006 N N . VAL A 1 398 ? 15.589 14.672 -37.504 1.00 35.38 398 VAL A N 1
ATOM 3007 C CA . VAL A 1 398 ? 17.041 14.886 -37.397 1.00 35.38 398 VAL A CA 1
ATOM 3008 C C . VAL A 1 398 ? 17.754 14.481 -38.694 1.00 35.38 398 VAL A C 1
ATOM 3010 O O . VAL A 1 398 ? 18.647 15.194 -39.126 1.00 35.38 398 VAL A O 1
ATOM 3013 N N . ILE A 1 399 ? 17.336 13.398 -39.357 1.00 33.47 399 ILE A N 1
ATOM 3014 C CA . ILE A 1 399 ? 17.924 12.947 -40.636 1.00 33.47 399 ILE A CA 1
ATOM 3015 C C . ILE A 1 399 ? 17.468 13.823 -41.827 1.00 33.47 399 ILE A C 1
ATOM 3017 O O . ILE A 1 399 ? 18.256 14.130 -42.712 1.00 33.47 399 ILE A O 1
ATOM 3021 N N . VAL A 1 400 ? 16.218 14.291 -41.842 1.00 27.75 400 VAL A N 1
ATOM 3022 C CA . VAL A 1 400 ? 15.591 15.039 -42.944 1.00 27.75 400 VAL A CA 1
ATOM 3023 C C . VAL A 1 400 ? 15.901 16.535 -42.871 1.00 27.75 400 VAL A C 1
ATOM 3025 O O . VAL A 1 400 ? 16.081 17.139 -43.922 1.00 27.75 400 VAL A O 1
ATOM 3028 N N . LEU A 1 401 ? 16.030 17.153 -41.684 1.00 26.88 401 LEU A N 1
ATOM 3029 C CA . LEU A 1 401 ? 16.575 18.521 -41.605 1.00 26.88 401 LEU A CA 1
ATOM 3030 C C . LEU A 1 401 ? 18.035 18.572 -42.071 1.00 26.88 401 LEU A C 1
ATOM 3032 O O . LEU A 1 401 ? 18.435 19.569 -42.660 1.00 26.88 401 LEU A O 1
ATOM 3036 N N . GLN A 1 402 ? 18.806 17.502 -41.855 1.00 31.42 402 GLN A N 1
ATOM 3037 C CA . GLN A 1 402 ? 20.168 17.384 -42.382 1.00 31.42 402 GLN A CA 1
ATOM 3038 C C . GLN A 1 402 ? 20.174 17.270 -43.915 1.00 31.42 402 GLN A C 1
ATOM 3040 O O . GLN A 1 402 ? 21.051 17.842 -44.544 1.00 31.42 402 GLN A O 1
ATOM 3045 N N . LEU A 1 403 ? 19.172 16.620 -44.521 1.00 27.19 403 LEU A N 1
ATOM 3046 C CA . LEU A 1 403 ? 19.043 16.497 -45.982 1.00 27.19 403 LEU A CA 1
ATOM 3047 C C . LEU A 1 403 ? 18.445 17.743 -46.665 1.00 27.19 403 LEU A C 1
ATOM 3049 O O . LEU A 1 403 ? 18.880 18.100 -47.750 1.00 27.19 403 LEU A O 1
ATOM 3053 N N . LYS A 1 404 ? 17.488 18.454 -46.051 1.00 24.78 404 LYS A N 1
ATOM 3054 C CA . LYS A 1 404 ? 16.866 19.648 -46.669 1.00 24.78 404 LYS A CA 1
ATOM 3055 C C . LYS A 1 404 ? 17.729 20.910 -46.637 1.00 24.78 404 LYS A C 1
ATOM 3057 O O . LYS A 1 404 ? 17.523 21.786 -47.465 1.00 24.78 404 LYS A O 1
ATOM 3062 N N . ILE A 1 405 ? 18.691 21.004 -45.719 1.00 29.39 405 ILE A N 1
ATOM 3063 C CA . ILE A 1 405 ? 19.697 22.085 -45.709 1.00 29.39 405 ILE A CA 1
ATOM 3064 C C . ILE A 1 405 ? 20.764 21.861 -46.808 1.00 29.39 405 ILE A C 1
ATOM 3066 O O . ILE A 1 405 ? 21.595 22.727 -47.043 1.00 29.39 405 ILE A O 1
ATOM 3070 N N . ILE A 1 406 ? 20.738 20.713 -47.499 1.00 30.59 406 ILE A N 1
ATOM 3071 C CA . ILE A 1 406 ? 21.642 20.373 -48.611 1.00 30.59 406 ILE A CA 1
ATOM 3072 C C . ILE A 1 406 ? 21.025 20.734 -49.987 1.00 30.59 406 ILE A C 1
ATOM 3074 O O . ILE A 1 406 ? 21.747 20.765 -50.976 1.00 30.59 406 ILE A O 1
ATOM 3078 N N . GLU A 1 407 ? 19.725 21.066 -50.065 1.00 26.23 407 GLU A N 1
ATOM 3079 C CA . GLU A 1 407 ? 19.015 21.406 -51.322 1.00 26.23 407 GLU A CA 1
ATOM 3080 C C . GLU A 1 407 ? 18.599 22.894 -51.470 1.00 26.23 407 GLU A C 1
ATOM 3082 O O . GLU A 1 407 ? 17.874 23.234 -52.407 1.00 26.23 407 GLU A O 1
ATOM 3087 N N . GLN A 1 408 ? 19.053 23.797 -50.593 1.00 25.83 408 GLN A N 1
ATOM 3088 C CA . GLN A 1 408 ? 18.991 25.262 -50.780 1.00 25.83 408 GLN A CA 1
ATOM 3089 C C . GLN A 1 408 ? 20.385 25.854 -50.625 1.00 25.83 408 GLN A C 1
ATOM 3091 O O . GLN A 1 408 ? 20.670 26.844 -51.334 1.00 25.83 408 GLN A O 1
#

pLDDT: mean 74.57, std 25.22, range [24.78, 98.81]

Organism: Mycoplasmoides gallisepticum (NCBI:txid2096)

Radius of gyration: 41.3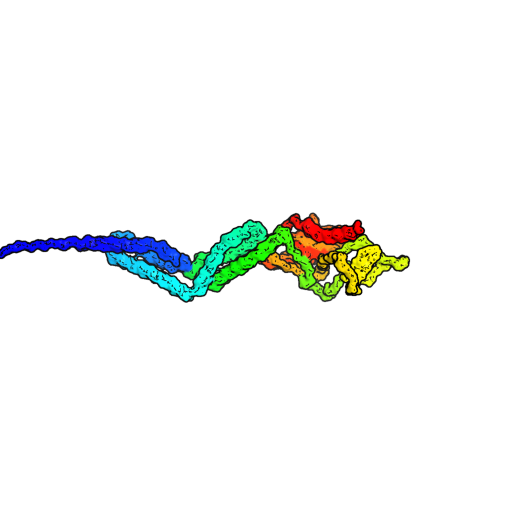 Å; Cα contacts (8 Å, |Δi|>4): 514; chains: 1; bounding box: 115×55×143 Å

Sequence (408 aa):
MNGGDTNAGNGGGMDNAAQQLAAVRTALTTLINSRTQNTELYVDYTKIQDTLVKAYDAAKIVLDNTVLTTQNINQAKTTLETAINVTDKARTDFNAANSPLVTAYNALKETLKNEETVLGGLTDSNFVTIKTNLTVLYQSGKDFVKATLDPVSGNAPQSADITKADKDITDAVSKLETWKTNATVLATNFLKKVLVKANLTNSSTDNNQEQPGNYSFVGYSVDVTGTSGQETTIPNWDFAQRAIFTSGNQPAKVTATTTGEDQSTAKPLSDVSWIYSLADTGTKYTLEFTYYGPSTGWLYFPYKLAKAADDVGLQYKLNSNETLAPITFGDQANASGPAATVDNINVAKVRLTGLAFGKNTIEFSVPMGKVAPMIRNMYLTSLMLKLINKILKTASLVIVLQLKIIEQ